Protein AF-A0A2N9NH87-F1 (afdb_monomer_lite)

Radius of gyration: 37.88 Å; chains: 1; bounding box: 85×88×89 Å

Structure (mmCIF, N/CA/C/O backbone):
data_AF-A0A2N9NH87-F1
#
_entry.id   AF-A0A2N9NH87-F1
#
loop_
_atom_site.group_PDB
_atom_site.id
_atom_site.type_symbol
_atom_site.label_atom_id
_atom_site.label_alt_id
_atom_site.label_comp_id
_atom_site.label_asym_id
_atom_site.label_entity_id
_atom_site.label_seq_id
_atom_site.pdbx_PDB_ins_code
_atom_site.Cartn_x
_atom_site.Cartn_y
_atom_site.Cartn_z
_atom_site.occupancy
_atom_site.B_iso_or_equiv
_atom_site.auth_seq_id
_atom_site.auth_comp_id
_atom_site.auth_asym_id
_atom_site.auth_atom_id
_atom_site.pdbx_PDB_model_num
ATOM 1 N N . MET A 1 1 ? 40.100 2.211 -35.364 1.00 85.62 1 MET A N 1
ATOM 2 C CA . MET A 1 1 ? 38.777 2.566 -34.800 1.00 85.62 1 MET A CA 1
ATOM 3 C C . MET A 1 1 ? 38.111 3.760 -35.464 1.00 85.62 1 MET A C 1
ATOM 5 O O . MET A 1 1 ? 36.896 3.743 -35.605 1.00 85.62 1 MET A O 1
ATOM 9 N N . LYS A 1 2 ? 38.875 4.754 -35.926 1.00 88.75 2 LYS A N 1
ATOM 10 C CA . LYS A 1 2 ? 38.368 5.978 -36.561 1.00 88.75 2 LYS A CA 1
ATOM 11 C C . LYS A 1 2 ? 37.251 5.767 -37.599 1.00 88.75 2 LYS A C 1
ATOM 13 O O . LYS A 1 2 ? 36.221 6.414 -37.498 1.00 88.75 2 LYS A O 1
ATOM 18 N N . ALA A 1 3 ? 37.402 4.814 -38.525 1.00 88.69 3 ALA A N 1
ATOM 19 C CA . ALA A 1 3 ? 36.388 4.525 -39.549 1.00 88.69 3 ALA A CA 1
ATOM 20 C C . ALA A 1 3 ? 35.060 3.985 -38.981 1.00 88.69 3 ALA A C 1
ATOM 22 O O . ALA A 1 3 ? 33.991 4.389 -39.426 1.00 88.69 3 ALA A O 1
ATOM 23 N N . VAL A 1 4 ? 35.115 3.106 -37.973 1.00 89.88 4 VAL A N 1
ATOM 24 C CA . VAL A 1 4 ? 33.912 2.581 -37.303 1.00 89.88 4 VAL A CA 1
ATOM 25 C C . VAL A 1 4 ? 33.190 3.706 -36.577 1.00 89.88 4 VAL A C 1
ATOM 27 O O . VAL A 1 4 ? 31.984 3.851 -36.719 1.00 89.88 4 VAL A O 1
ATOM 30 N N . MET A 1 5 ? 33.932 4.524 -35.828 1.00 93.06 5 MET A N 1
ATOM 31 C CA . MET A 1 5 ? 33.358 5.675 -35.140 1.00 93.06 5 MET A CA 1
ATOM 32 C C . MET A 1 5 ? 32.779 6.689 -36.121 1.00 93.06 5 MET A C 1
ATOM 34 O O . MET A 1 5 ? 31.717 7.222 -35.848 1.00 93.06 5 MET A O 1
ATOM 38 N N . ALA A 1 6 ? 33.434 6.943 -37.257 1.00 92.75 6 ALA A N 1
ATOM 39 C CA . ALA A 1 6 ? 32.929 7.861 -38.274 1.00 92.75 6 ALA A CA 1
ATOM 40 C C . ALA A 1 6 ? 31.585 7.394 -38.853 1.00 92.75 6 ALA A C 1
ATOM 42 O O . ALA A 1 6 ? 30.669 8.205 -38.967 1.00 92.75 6 ALA A O 1
ATOM 43 N N . ASP A 1 7 ? 31.443 6.099 -39.150 1.00 93.31 7 ASP A N 1
ATOM 44 C CA . ASP A 1 7 ? 30.171 5.511 -39.589 1.00 93.31 7 ASP A CA 1
ATOM 45 C C . ASP A 1 7 ? 29.098 5.596 -38.493 1.00 93.31 7 ASP A C 1
ATOM 47 O O . ASP A 1 7 ? 27.998 6.087 -38.732 1.00 93.31 7 ASP A O 1
ATOM 51 N N . LEU A 1 8 ? 29.429 5.201 -37.263 1.00 91.19 8 LEU A N 1
ATOM 52 C CA . LEU A 1 8 ? 28.483 5.195 -36.145 1.00 91.19 8 LEU A CA 1
ATOM 53 C C . LEU A 1 8 ? 28.032 6.612 -35.769 1.00 91.19 8 LEU A C 1
ATOM 55 O O . LEU A 1 8 ? 26.854 6.853 -35.525 1.00 91.19 8 LEU A O 1
ATOM 59 N N . PHE A 1 9 ? 28.959 7.567 -35.807 1.00 93.12 9 PHE A N 1
ATOM 60 C CA . PHE A 1 9 ? 28.698 8.984 -35.598 1.00 93.12 9 PHE A CA 1
ATOM 61 C C . PHE A 1 9 ? 27.864 9.584 -36.735 1.00 93.12 9 PHE A C 1
ATOM 63 O O . PHE A 1 9 ? 26.984 10.397 -36.475 1.00 93.12 9 PHE A O 1
ATOM 70 N N . ALA A 1 10 ? 28.085 9.173 -37.989 1.00 93.12 10 ALA A N 1
ATOM 71 C CA . ALA A 1 10 ? 27.254 9.595 -39.115 1.00 93.12 10 ALA A CA 1
ATOM 72 C C . ALA A 1 10 ? 25.814 9.078 -38.987 1.00 93.12 10 ALA A C 1
ATOM 74 O O . ALA A 1 10 ? 24.875 9.843 -39.195 1.00 93.12 10 ALA A O 1
ATOM 75 N N . ARG A 1 11 ? 25.640 7.816 -38.582 1.00 93.00 11 ARG A N 1
ATOM 76 C CA . ARG A 1 11 ? 24.321 7.212 -38.345 1.00 93.00 11 ARG A CA 1
ATOM 77 C C . ARG A 1 11 ? 23.611 7.829 -37.143 1.00 93.00 11 ARG A C 1
ATOM 79 O O . ARG A 1 11 ? 22.433 8.134 -37.238 1.00 93.00 11 ARG A O 1
ATOM 86 N N . PHE A 1 12 ? 24.334 8.097 -36.055 1.00 91.75 12 PHE A N 1
ATOM 87 C CA . PHE A 1 12 ? 23.808 8.842 -34.910 1.00 91.75 12 PHE A CA 1
ATOM 88 C C . PHE A 1 12 ? 23.323 10.238 -35.316 1.00 91.75 12 PHE A C 1
ATOM 90 O O . PHE A 1 12 ? 22.209 10.628 -34.991 1.00 91.75 12 PHE A O 1
ATOM 97 N N . VAL A 1 13 ? 24.134 10.967 -36.086 1.00 92.38 13 VAL A N 1
ATOM 98 C CA . VAL A 1 13 ? 23.776 12.284 -36.632 1.00 92.38 13 VAL A CA 1
ATOM 99 C C . VAL A 1 13 ? 22.533 12.210 -37.523 1.00 92.38 13 VAL A C 1
ATOM 101 O O . VAL A 1 13 ? 21.707 13.113 -37.459 1.00 92.38 13 VAL A O 1
ATOM 104 N N . ALA A 1 14 ? 22.369 11.147 -38.313 1.00 91.19 14 ALA A N 1
ATOM 105 C CA . ALA A 1 14 ? 21.205 10.970 -39.181 1.00 91.19 14 ALA A CA 1
ATOM 106 C C . ALA A 1 14 ? 19.882 10.763 -38.416 1.00 91.19 14 ALA A C 1
ATOM 108 O O . ALA A 1 14 ? 18.823 11.056 -38.963 1.00 91.19 14 ALA A O 1
ATOM 109 N N . GLU A 1 15 ? 19.930 10.290 -37.166 1.00 89.56 15 GLU A N 1
ATOM 110 C CA . GLU A 1 15 ? 18.746 10.150 -36.303 1.00 89.56 15 GLU A CA 1
ATOM 111 C C . GLU A 1 15 ? 18.299 11.500 -35.712 1.00 89.56 15 GLU A C 1
ATOM 113 O O . GLU A 1 15 ? 17.122 11.694 -35.407 1.00 89.56 15 GLU A O 1
ATOM 118 N N . VAL A 1 16 ? 19.219 12.462 -35.568 1.00 90.31 16 VAL A N 1
ATOM 119 C CA . VAL A 1 16 ? 18.917 13.776 -34.984 1.00 90.31 16 VAL A CA 1
ATOM 120 C C . VAL A 1 16 ? 18.015 14.574 -35.921 1.00 90.31 16 VAL A C 1
ATOM 122 O O . VAL A 1 16 ? 18.330 14.784 -37.091 1.00 90.31 16 VAL A O 1
ATOM 125 N N . GLY A 1 17 ? 16.896 15.067 -35.390 1.00 83.19 17 GLY A N 1
ATOM 126 C CA . GLY A 1 17 ? 15.926 15.847 -36.153 1.00 83.19 17 GLY A CA 1
ATOM 127 C C . GLY A 1 17 ? 14.980 15.014 -37.020 1.00 83.19 17 GLY A C 1
ATOM 128 O O . GLY A 1 17 ? 14.120 15.595 -37.678 1.00 83.19 17 GLY A O 1
ATOM 129 N N . GLN A 1 18 ? 15.082 13.680 -36.999 1.00 82.19 18 GLN A N 1
ATOM 130 C CA . GLN A 1 18 ? 14.124 12.785 -37.649 1.00 82.19 18 GLN A CA 1
ATOM 131 C C . GLN A 1 18 ? 13.121 12.196 -36.654 1.00 82.19 18 GLN A C 1
ATOM 133 O O . GLN A 1 18 ? 13.447 11.984 -35.487 1.00 82.19 18 GLN A O 1
ATOM 138 N N . ARG A 1 19 ? 11.916 11.875 -37.152 1.00 78.62 19 ARG A N 1
ATOM 139 C CA . ARG A 1 19 ? 10.868 11.113 -36.444 1.00 78.62 19 ARG A CA 1
ATOM 140 C C . ARG A 1 19 ? 10.696 11.570 -34.984 1.00 78.62 19 ARG A C 1
ATOM 142 O O . ARG A 1 19 ? 10.254 12.688 -34.738 1.00 78.62 19 ARG A O 1
ATOM 149 N N . ASP A 1 20 ? 11.090 10.720 -34.037 1.00 78.62 20 ASP A N 1
ATOM 150 C CA . ASP A 1 20 ? 10.890 10.881 -32.599 1.00 78.62 20 ASP A CA 1
ATOM 151 C C . ASP A 1 20 ? 11.784 11.961 -31.961 1.00 78.62 20 ASP A C 1
ATOM 153 O O . ASP A 1 20 ? 11.492 12.397 -30.843 1.00 78.62 20 ASP A O 1
ATOM 157 N N . PHE A 1 21 ? 12.819 12.440 -32.666 1.00 88.62 21 PHE A N 1
ATOM 158 C CA . PHE A 1 21 ? 13.799 13.437 -32.202 1.00 88.62 21 PHE A CA 1
ATOM 159 C C . PHE A 1 21 ? 13.704 14.776 -32.952 1.00 88.62 21 PHE A C 1
ATOM 161 O O . PHE A 1 21 ? 14.676 15.530 -33.025 1.00 88.62 21 PHE A O 1
ATOM 168 N N . ALA A 1 22 ? 12.530 15.099 -33.506 1.00 86.62 22 ALA A N 1
ATOM 169 C CA . ALA A 1 22 ? 12.290 16.326 -34.269 1.00 86.62 22 ALA A CA 1
ATOM 170 C C . ALA A 1 22 ? 12.530 17.633 -33.483 1.00 86.62 22 ALA A C 1
ATOM 172 O O . ALA A 1 22 ? 12.715 18.672 -34.111 1.00 86.62 22 ALA A O 1
ATOM 173 N N . CYS A 1 23 ? 12.580 17.596 -32.148 1.00 85.69 23 CYS A N 1
ATOM 174 C CA . CYS A 1 23 ? 12.912 18.746 -31.295 1.00 85.69 23 CYS A CA 1
ATOM 175 C C . CYS A 1 23 ? 14.421 18.929 -31.056 1.00 85.69 23 CYS A C 1
ATOM 177 O O . CYS A 1 23 ? 14.812 19.822 -30.317 1.00 85.69 23 CYS A O 1
ATOM 179 N N . LEU A 1 24 ? 15.278 18.087 -31.638 1.00 93.12 24 LEU A N 1
ATOM 180 C CA . LEU A 1 24 ? 16.732 18.208 -31.538 1.00 93.12 24 LEU A CA 1
ATOM 181 C C . LEU A 1 24 ? 17.313 18.641 -32.888 1.00 93.12 24 LEU A C 1
ATOM 183 O O . LEU A 1 24 ? 16.897 18.169 -33.951 1.00 93.12 24 LEU A O 1
ATOM 187 N N . ARG A 1 25 ? 18.287 19.550 -32.863 1.00 93.31 25 ARG A N 1
ATOM 188 C CA . ARG A 1 25 ? 18.992 20.057 -34.047 1.00 93.31 25 ARG A CA 1
ATOM 189 C C . ARG A 1 25 ? 20.490 20.010 -33.830 1.00 93.31 25 ARG A C 1
ATOM 191 O O . ARG A 1 25 ? 20.989 20.228 -32.732 1.00 93.31 25 ARG A O 1
ATOM 198 N N . ILE A 1 26 ? 21.219 19.752 -34.905 1.00 94.25 26 ILE A N 1
ATOM 199 C CA . ILE A 1 26 ? 22.675 19.834 -34.892 1.00 94.25 26 ILE A CA 1
ATOM 200 C C . ILE A 1 26 ? 23.055 21.287 -35.130 1.00 94.25 26 ILE A C 1
ATOM 202 O O . ILE A 1 26 ? 22.831 21.805 -36.220 1.00 94.25 26 ILE A O 1
ATOM 206 N N . ALA A 1 27 ? 23.643 21.926 -34.124 1.00 92.56 27 ALA A N 1
ATOM 207 C CA . ALA A 1 27 ? 24.142 23.289 -34.257 1.00 92.56 27 ALA A CA 1
ATOM 208 C C . ALA A 1 27 ? 25.580 23.318 -34.768 1.00 92.56 27 ALA A C 1
ATOM 210 O O . ALA A 1 27 ? 25.938 24.140 -35.606 1.00 92.56 27 ALA A O 1
ATOM 211 N N . GLN A 1 28 ? 26.407 22.387 -34.291 1.00 93.50 28 GLN A N 1
ATOM 212 C CA . GLN A 1 28 ? 27.780 22.259 -34.752 1.00 93.50 28 GLN A CA 1
ATOM 213 C C . GLN A 1 28 ? 28.226 20.802 -34.701 1.00 93.50 28 GLN A C 1
ATOM 215 O O . GLN A 1 28 ? 27.977 20.089 -33.730 1.00 93.50 28 GLN A O 1
ATOM 220 N N . LYS A 1 29 ? 28.901 20.353 -35.757 1.00 93.19 29 LYS A N 1
ATOM 221 C CA . LYS A 1 29 ? 29.447 19.001 -35.873 1.00 93.19 29 LYS A CA 1
ATOM 222 C C . LYS A 1 29 ? 30.937 19.097 -36.141 1.00 93.19 29 LYS A C 1
ATOM 224 O O . LYS A 1 29 ? 31.346 19.734 -37.106 1.00 93.19 29 LYS A O 1
ATOM 229 N N . TRP A 1 30 ? 31.723 18.398 -35.334 1.00 93.00 30 TRP A N 1
ATOM 230 C CA . TRP A 1 30 ? 33.126 18.144 -35.629 1.00 93.00 30 TRP A CA 1
ATOM 231 C C . TRP A 1 30 ? 33.273 16.681 -36.043 1.00 93.00 30 TRP A C 1
ATOM 233 O O . TRP A 1 30 ? 32.726 15.804 -35.364 1.00 93.00 30 TRP A O 1
ATOM 243 N N . PRO A 1 31 ? 33.939 16.399 -37.173 1.00 88.69 31 PRO A N 1
ATOM 244 C CA . PRO A 1 31 ? 34.121 15.033 -37.637 1.00 88.69 31 PRO A CA 1
ATOM 245 C C . PRO A 1 31 ? 34.987 14.233 -36.656 1.00 88.69 31 PRO A C 1
ATOM 247 O O . PRO A 1 31 ? 35.600 14.778 -35.741 1.00 88.69 31 PRO A O 1
ATOM 250 N N . VAL A 1 32 ? 35.014 12.913 -36.838 1.00 92.50 32 VAL A N 1
ATOM 251 C CA . VAL A 1 32 ? 35.841 12.036 -36.007 1.00 92.50 32 VAL A CA 1
ATOM 252 C C . VAL A 1 32 ? 37.316 12.239 -36.367 1.00 92.50 32 VAL A C 1
ATOM 254 O O . VAL A 1 32 ? 37.775 11.793 -37.422 1.00 92.50 32 VAL A O 1
ATOM 257 N N . GLU A 1 33 ? 38.060 12.887 -35.476 1.00 92.19 33 GLU A N 1
ATOM 258 C CA . GLU A 1 33 ? 39.457 13.296 -35.666 1.00 92.19 33 GLU A CA 1
ATOM 259 C C . GLU A 1 33 ? 40.349 12.770 -34.542 1.00 92.19 33 GLU A C 1
ATOM 261 O O . GLU A 1 33 ? 39.871 12.488 -33.445 1.00 92.19 33 GLU A O 1
ATOM 266 N N . ASP A 1 34 ? 41.648 12.614 -34.808 1.00 91.19 34 ASP A N 1
ATOM 267 C CA . ASP A 1 34 ? 42.593 12.113 -33.807 1.00 91.19 34 ASP A CA 1
ATOM 268 C C . ASP A 1 34 ? 42.949 13.218 -32.808 1.00 91.19 34 ASP A C 1
ATOM 270 O O . ASP A 1 34 ? 43.414 14.292 -33.187 1.00 91.19 34 ASP A O 1
ATOM 274 N N . SER A 1 35 ? 42.741 12.948 -31.519 1.00 89.75 35 SER A N 1
ATOM 275 C CA . SER A 1 35 ? 43.095 13.856 -30.431 1.00 89.75 35 SER A CA 1
ATOM 276 C C . SER A 1 35 ? 44.400 13.413 -29.784 1.00 89.75 35 SER A C 1
ATOM 278 O O . SER A 1 35 ? 44.492 12.327 -29.208 1.00 89.75 35 SER A O 1
ATOM 280 N N . THR A 1 36 ? 45.408 14.284 -29.827 1.00 85.19 36 THR A N 1
ATOM 281 C CA . THR A 1 36 ? 46.692 14.067 -29.144 1.00 85.19 36 THR A CA 1
ATOM 282 C C . THR A 1 36 ? 46.525 14.008 -27.625 1.00 85.19 36 THR A C 1
ATOM 284 O O . THR A 1 36 ? 47.197 13.215 -26.970 1.00 85.19 36 THR A O 1
ATOM 287 N N . ALA A 1 37 ? 45.588 14.783 -27.068 1.00 83.06 37 ALA A N 1
ATOM 288 C CA . ALA A 1 37 ? 45.296 14.815 -25.635 1.00 83.06 37 ALA A CA 1
ATOM 289 C C . ALA A 1 37 ? 44.645 13.518 -25.127 1.00 83.06 37 ALA A C 1
ATOM 291 O O . ALA A 1 37 ? 44.932 13.088 -24.015 1.00 83.06 37 ALA A O 1
ATOM 292 N N . LEU A 1 38 ? 43.798 12.884 -25.946 1.00 86.81 38 LEU A N 1
ATOM 293 C CA . LEU A 1 38 ? 43.069 11.660 -25.584 1.00 86.81 38 LEU A CA 1
ATOM 294 C C . LEU A 1 38 ? 43.731 10.381 -26.111 1.00 86.81 38 LEU A C 1
ATOM 296 O O . LEU A 1 38 ? 43.242 9.291 -25.844 1.00 86.81 38 LEU A O 1
ATOM 300 N N . ARG A 1 39 ? 44.825 10.510 -26.877 1.00 86.06 39 ARG A N 1
ATOM 301 C CA . ARG A 1 39 ? 45.542 9.402 -27.534 1.00 86.06 39 ARG A CA 1
ATOM 302 C C . ARG A 1 39 ? 44.620 8.498 -28.369 1.00 86.06 39 ARG A C 1
ATOM 304 O O . ARG A 1 39 ? 44.808 7.286 -28.425 1.00 86.06 39 ARG A O 1
ATOM 311 N N . GLY A 1 40 ? 43.648 9.095 -29.058 1.00 87.00 40 GLY A N 1
ATOM 312 C CA . GLY A 1 40 ? 42.695 8.367 -29.892 1.00 87.00 40 GLY A CA 1
ATOM 313 C C . GLY A 1 40 ? 41.709 9.278 -30.630 1.00 87.00 40 GLY A C 1
ATOM 314 O O . GLY A 1 40 ? 41.681 10.488 -30.383 1.00 87.00 40 GLY A O 1
ATOM 315 N N . PRO A 1 41 ? 40.905 8.719 -31.552 1.00 92.00 41 PRO A N 1
ATOM 316 C CA . PRO A 1 41 ? 39.915 9.489 -32.292 1.00 92.00 41 PRO A CA 1
ATOM 317 C C . PRO A 1 41 ? 38.744 9.918 -31.403 1.00 92.00 41 PRO A C 1
ATOM 319 O O . PRO A 1 41 ? 38.329 9.167 -30.528 1.00 92.00 41 PRO A O 1
ATOM 322 N N . ILE A 1 42 ? 38.175 11.095 -31.653 1.00 94.56 42 ILE A N 1
ATOM 323 C CA . ILE A 1 42 ? 36.981 11.609 -30.972 1.00 94.56 42 ILE A CA 1
ATOM 324 C C . ILE A 1 42 ? 36.058 12.290 -31.982 1.00 94.56 42 ILE A C 1
ATOM 326 O O . ILE A 1 42 ? 36.512 13.047 -32.836 1.00 94.56 42 ILE A O 1
ATOM 330 N N . GLY A 1 43 ? 34.757 12.015 -31.892 1.00 94.38 43 GLY A N 1
ATOM 331 C CA . GLY A 1 43 ? 33.720 12.784 -32.583 1.00 94.38 43 GLY A CA 1
ATOM 332 C C . GLY A 1 43 ? 32.969 13.652 -31.585 1.00 94.38 43 GLY A C 1
ATOM 333 O O . GLY A 1 43 ? 32.596 13.153 -30.524 1.00 94.38 43 GLY A O 1
ATOM 334 N N . THR A 1 44 ? 32.730 14.926 -31.906 1.00 95.31 44 THR A N 1
ATOM 335 C CA . THR A 1 44 ? 31.912 15.799 -31.048 1.00 95.31 44 THR A CA 1
ATOM 336 C C . THR A 1 44 ? 30.764 16.448 -31.796 1.00 95.31 44 THR A C 1
ATOM 338 O O . THR A 1 44 ? 30.934 16.917 -32.923 1.00 95.31 44 THR A O 1
ATOM 341 N N . LEU A 1 45 ? 29.606 16.509 -31.148 1.00 95.12 45 LEU A N 1
ATOM 342 C CA . LEU A 1 45 ? 28.379 17.082 -31.687 1.00 95.12 45 LEU A CA 1
ATOM 343 C C . LEU A 1 45 ? 27.781 18.049 -30.670 1.00 95.12 45 LEU A C 1
ATOM 345 O O . LEU A 1 45 ? 27.543 17.657 -29.532 1.00 95.12 45 LEU A O 1
ATOM 349 N N . LEU A 1 46 ? 27.515 19.286 -31.077 1.00 96.81 46 LEU A N 1
ATOM 350 C CA . LEU A 1 46 ? 26.685 20.205 -30.310 1.00 96.81 46 LEU A CA 1
ATOM 351 C C . LEU A 1 46 ? 25.237 20.058 -30.771 1.00 96.81 46 LEU A C 1
ATOM 353 O O . LEU A 1 46 ? 24.908 20.330 -31.931 1.00 96.81 46 LEU A O 1
ATOM 357 N N . LEU A 1 47 ? 24.391 19.638 -29.839 1.00 96.19 47 LEU A N 1
ATOM 358 C CA . LEU A 1 47 ? 22.956 19.546 -30.026 1.00 96.19 47 LEU A CA 1
ATOM 359 C C . LEU A 1 47 ? 22.282 20.769 -29.422 1.00 96.19 47 LEU A C 1
ATOM 361 O O . LEU A 1 47 ? 22.535 21.129 -28.269 1.00 96.19 47 LEU A O 1
ATOM 365 N N . HIS A 1 48 ? 21.418 21.384 -30.218 1.00 95.44 48 HIS A N 1
ATOM 366 C CA . HIS A 1 48 ? 20.457 22.363 -29.758 1.00 95.44 48 HIS A CA 1
ATOM 367 C C . HIS A 1 48 ? 19.090 21.716 -29.601 1.00 95.44 48 HIS A C 1
ATOM 369 O O . HIS A 1 48 ? 18.693 20.857 -30.395 1.00 95.44 48 HIS A O 1
ATOM 375 N N . GLY A 1 49 ? 18.369 22.170 -28.593 1.00 90.69 49 GLY A N 1
ATOM 376 C CA . GLY A 1 49 ? 16.937 22.004 -28.531 1.00 90.69 49 GLY A CA 1
ATOM 377 C C . GLY A 1 49 ? 16.259 23.011 -29.449 1.00 90.69 49 GLY A C 1
ATOM 378 O O . GLY A 1 49 ? 16.702 24.153 -29.554 1.00 90.69 49 GLY A O 1
ATOM 379 N N . HIS A 1 50 ? 15.232 22.573 -30.162 1.00 86.44 50 HIS A N 1
ATOM 380 C CA . HIS A 1 50 ? 14.370 23.430 -30.960 1.00 86.44 50 HIS A CA 1
ATOM 381 C C . HIS A 1 50 ? 13.056 23.609 -30.215 1.00 86.44 50 HIS A C 1
ATOM 383 O O . HIS A 1 50 ? 12.391 22.619 -29.895 1.00 86.44 50 HIS A O 1
ATOM 389 N N . ASN A 1 51 ? 12.735 24.860 -29.919 1.00 77.88 51 ASN A N 1
ATOM 390 C CA . ASN A 1 51 ? 11.538 25.251 -29.196 1.00 77.88 51 ASN A CA 1
ATOM 391 C C . ASN A 1 51 ? 10.385 25.473 -30.174 1.00 77.88 51 ASN A C 1
ATOM 393 O O . ASN A 1 51 ? 10.599 25.763 -31.353 1.00 77.88 51 ASN A O 1
ATOM 397 N N . ASP A 1 52 ? 9.157 25.335 -29.680 1.00 74.00 52 ASP A N 1
ATOM 398 C CA . ASP A 1 52 ? 7.950 25.456 -30.505 1.00 74.00 52 ASP A CA 1
ATOM 399 C C . ASP A 1 52 ? 7.751 26.888 -31.047 1.00 74.00 52 ASP A C 1
ATOM 401 O O . ASP A 1 52 ? 7.065 27.088 -32.046 1.00 74.00 52 ASP A O 1
ATOM 405 N N . ASP A 1 53 ? 8.420 27.880 -30.446 1.00 72.69 53 ASP A N 1
ATOM 406 C CA . ASP A 1 53 ? 8.491 29.274 -30.906 1.00 72.69 53 ASP A CA 1
ATOM 407 C C . ASP A 1 53 ? 9.496 29.504 -32.058 1.00 72.69 53 ASP A C 1
ATOM 409 O O . ASP A 1 53 ? 9.701 30.633 -32.508 1.00 72.69 53 ASP A O 1
ATOM 413 N N . GLY A 1 54 ? 10.137 28.437 -32.544 1.00 72.44 54 GLY A N 1
ATOM 414 C CA . GLY A 1 54 ? 11.119 28.471 -33.624 1.00 72.44 54 GLY A CA 1
ATOM 415 C C . GLY A 1 54 ? 12.538 28.828 -33.176 1.00 72.44 54 GLY A C 1
ATOM 416 O O . GLY A 1 54 ? 13.461 28.780 -33.996 1.00 72.44 54 GLY A O 1
ATOM 417 N N . THR A 1 55 ? 12.755 29.145 -31.896 1.00 80.81 55 THR A N 1
ATOM 418 C CA . THR A 1 55 ? 14.093 29.410 -31.362 1.00 80.81 55 THR A CA 1
ATOM 419 C C . THR A 1 55 ? 14.883 28.113 -31.168 1.00 80.81 55 THR A C 1
ATOM 421 O O . THR A 1 55 ? 14.345 27.000 -31.154 1.00 80.81 55 THR A O 1
ATOM 424 N N . THR A 1 56 ? 16.209 28.233 -31.081 1.00 86.88 56 THR A N 1
ATOM 425 C CA . THR A 1 56 ? 17.079 27.100 -30.747 1.00 86.88 56 THR A CA 1
ATOM 426 C C . THR A 1 56 ? 18.053 27.484 -29.656 1.00 86.88 56 THR A C 1
ATOM 428 O O . THR A 1 56 ? 18.687 28.536 -29.755 1.00 86.88 56 THR A O 1
ATOM 431 N N . GLU A 1 57 ? 18.245 26.602 -28.687 1.00 89.25 57 GLU A N 1
ATOM 432 C CA . GLU A 1 57 ? 19.166 26.813 -27.574 1.00 89.25 57 GLU A CA 1
ATOM 433 C C . GLU A 1 57 ? 20.127 25.642 -27.400 1.00 89.25 57 GLU A C 1
ATOM 435 O O . GLU A 1 57 ? 19.811 24.502 -27.740 1.00 89.25 57 GLU A O 1
ATOM 440 N N . ALA A 1 58 ? 21.321 25.917 -26.875 1.00 92.62 58 ALA A N 1
ATOM 441 C CA . ALA A 1 58 ? 22.312 24.883 -26.617 1.00 92.62 58 ALA A CA 1
ATOM 442 C C . ALA A 1 58 ? 21.810 23.918 -25.538 1.00 92.62 58 ALA A C 1
ATOM 444 O O . ALA A 1 58 ? 21.487 24.342 -24.434 1.00 92.62 58 ALA A O 1
ATOM 445 N N . LEU A 1 59 ? 21.797 22.619 -25.845 1.00 92.94 59 LEU A N 1
ATOM 446 C CA . LEU A 1 59 ? 21.271 21.587 -24.952 1.00 92.94 59 LEU A CA 1
ATOM 447 C C . LEU A 1 59 ? 22.385 20.684 -24.429 1.00 92.94 59 LEU A C 1
ATOM 449 O O . LEU A 1 59 ? 22.596 20.575 -23.222 1.00 92.94 59 LEU A O 1
ATOM 453 N N . ALA A 1 60 ? 23.117 20.035 -25.333 1.00 96.56 60 ALA A N 1
ATOM 454 C CA . ALA A 1 60 ? 24.140 19.084 -24.930 1.00 96.56 60 ALA A CA 1
ATOM 455 C C . ALA A 1 60 ? 25.309 19.016 -25.904 1.00 96.56 60 ALA A C 1
ATOM 457 O O . ALA A 1 60 ? 25.130 19.022 -27.124 1.00 96.56 60 ALA A O 1
ATOM 458 N N . LEU A 1 61 ? 26.513 18.877 -25.351 1.00 97.06 61 LEU A N 1
ATOM 459 C CA . LEU A 1 61 ? 27.690 18.484 -26.117 1.00 97.06 61 LEU A CA 1
ATOM 460 C C . LEU A 1 61 ? 27.900 16.969 -26.006 1.00 97.06 61 LEU A C 1
ATOM 462 O O . LEU A 1 61 ? 28.135 16.451 -24.919 1.00 97.06 61 LEU A O 1
ATOM 466 N N . VAL A 1 62 ? 27.848 16.256 -27.126 1.00 96.00 62 VAL A N 1
ATOM 467 C CA . VAL A 1 62 ? 28.082 14.807 -27.195 1.00 96.00 62 VAL A CA 1
ATOM 468 C C . VAL A 1 62 ? 29.515 14.536 -27.616 1.00 96.00 62 VAL A C 1
ATOM 470 O O . VAL A 1 62 ? 29.974 15.103 -28.606 1.00 96.00 62 VAL A O 1
ATOM 473 N N . ALA A 1 63 ? 30.202 13.645 -26.907 1.00 96.06 63 ALA A N 1
ATOM 474 C CA . ALA A 1 63 ? 31.538 13.174 -27.239 1.00 96.06 63 ALA A CA 1
ATOM 475 C C . ALA A 1 63 ? 31.561 11.650 -27.389 1.00 96.06 63 ALA A C 1
ATOM 477 O O . ALA A 1 63 ? 31.313 10.922 -26.429 1.00 96.06 63 ALA A O 1
ATOM 478 N N . LEU A 1 64 ? 31.885 11.186 -28.596 1.00 94.62 64 LEU A N 1
ATOM 479 C CA . LEU A 1 64 ? 32.047 9.775 -28.934 1.00 94.62 64 LEU A CA 1
ATOM 480 C C . LEU A 1 64 ? 33.535 9.417 -28.979 1.00 94.62 64 LEU A C 1
ATOM 482 O O . LEU A 1 64 ? 34.276 9.999 -29.774 1.00 94.62 64 LEU A O 1
ATOM 486 N N . THR A 1 65 ? 33.960 8.435 -28.188 1.00 93.75 65 THR A N 1
ATOM 487 C CA . THR A 1 65 ? 35.343 7.936 -28.111 1.00 93.75 65 THR A CA 1
ATOM 488 C C . THR A 1 65 ? 35.405 6.407 -28.259 1.00 93.75 65 THR A C 1
ATOM 490 O O . THR A 1 65 ? 34.372 5.744 -28.216 1.00 93.75 65 THR A O 1
ATOM 493 N N . PRO A 1 66 ? 36.588 5.805 -28.490 1.00 90.31 66 PRO A N 1
ATOM 494 C CA . PRO A 1 66 ? 36.754 4.356 -28.526 1.00 90.31 66 PRO A CA 1
ATOM 495 C C . PRO A 1 66 ? 36.744 3.747 -27.111 1.00 90.31 66 PRO A C 1
ATOM 497 O O . PRO A 1 66 ? 37.075 4.444 -26.151 1.00 90.31 66 PRO A O 1
ATOM 500 N N . PRO A 1 67 ? 36.548 2.422 -26.984 1.00 88.31 67 PRO A N 1
ATOM 501 C CA . PRO A 1 67 ? 36.303 1.738 -25.704 1.00 88.31 67 PRO A CA 1
ATOM 502 C C . PRO A 1 67 ? 37.505 1.660 -24.754 1.00 88.31 67 PRO A C 1
ATOM 504 O O . PRO A 1 67 ? 37.390 1.128 -23.650 1.00 88.31 67 PRO A O 1
ATOM 507 N N . HIS A 1 68 ? 38.675 2.148 -25.166 1.00 86.62 68 HIS A N 1
ATOM 508 C CA . HIS A 1 68 ? 39.854 2.244 -24.305 1.00 86.62 68 HIS A CA 1
ATOM 509 C C . HIS A 1 68 ? 39.747 3.336 -23.229 1.00 86.62 68 HIS A C 1
ATOM 511 O O . HIS A 1 68 ? 40.455 3.256 -22.229 1.00 86.62 68 HIS A O 1
ATOM 517 N N . LEU A 1 69 ? 38.872 4.329 -23.423 1.00 86.50 69 LEU A N 1
ATOM 518 C CA . LEU A 1 69 ? 38.582 5.367 -22.433 1.00 86.50 69 LEU A CA 1
ATOM 519 C C . LEU A 1 69 ? 37.326 4.995 -21.648 1.00 86.50 69 LEU A C 1
ATOM 521 O O . LEU A 1 69 ? 36.419 4.373 -22.195 1.00 86.50 69 LEU A O 1
ATOM 525 N N . ALA A 1 70 ? 37.271 5.404 -20.382 1.00 87.81 70 ALA A N 1
ATOM 526 C CA . ALA A 1 70 ? 36.060 5.343 -19.570 1.00 87.81 70 ALA A CA 1
ATOM 527 C C . ALA A 1 70 ? 35.285 6.662 -19.674 1.00 87.81 70 ALA A C 1
ATOM 529 O O . ALA A 1 70 ? 35.870 7.725 -19.901 1.00 87.81 70 ALA A O 1
ATOM 530 N N . THR A 1 71 ? 33.973 6.620 -19.446 1.00 89.00 71 THR A N 1
ATOM 531 C CA . THR A 1 71 ? 33.112 7.817 -19.458 1.00 89.00 71 THR A CA 1
ATOM 532 C C . THR A 1 71 ? 33.547 8.906 -18.475 1.00 89.00 71 THR A C 1
ATOM 534 O O . THR A 1 71 ? 33.302 10.086 -18.732 1.00 89.00 71 THR A O 1
ATOM 537 N N . GLY A 1 72 ? 34.195 8.516 -17.375 1.00 86.81 72 GLY A N 1
ATOM 538 C CA . GLY A 1 72 ? 34.748 9.403 -16.351 1.00 86.81 72 GLY A CA 1
ATOM 539 C C . GLY A 1 72 ? 36.255 9.662 -16.459 1.00 86.81 72 GLY A C 1
ATOM 540 O O . GLY A 1 72 ? 36.840 10.106 -15.472 1.00 86.81 72 GLY A O 1
ATOM 541 N N . ASP A 1 73 ? 36.897 9.350 -17.594 1.00 89.06 73 ASP A N 1
ATOM 542 C CA . ASP A 1 73 ? 38.326 9.622 -17.797 1.00 89.06 73 ASP A CA 1
ATOM 543 C C . ASP A 1 73 ? 38.629 11.131 -17.634 1.00 89.06 73 ASP A C 1
ATOM 545 O O . ASP A 1 73 ? 37.971 11.954 -18.280 1.00 89.06 73 ASP A O 1
ATOM 549 N N . PRO A 1 74 ? 39.610 11.532 -16.799 1.00 88.62 74 PRO A N 1
ATOM 550 C CA . PRO A 1 74 ? 39.867 12.945 -16.517 1.00 88.62 74 PRO A CA 1
ATOM 551 C C . PRO A 1 74 ? 40.214 13.786 -17.751 1.00 88.62 74 PRO A C 1
ATOM 553 O O . PRO A 1 74 ? 39.786 14.939 -17.840 1.00 88.62 74 PRO A O 1
ATOM 556 N N . ALA A 1 75 ? 40.960 13.234 -18.714 1.00 88.94 75 ALA A N 1
ATOM 557 C CA . ALA A 1 75 ? 41.331 13.961 -19.925 1.00 88.94 75 ALA A CA 1
ATOM 558 C C . ALA A 1 75 ? 40.115 14.141 -20.845 1.00 88.94 75 ALA A C 1
ATOM 560 O O . ALA A 1 75 ? 39.925 15.218 -21.420 1.00 88.94 75 ALA A O 1
ATOM 561 N N . LEU A 1 76 ? 39.255 13.119 -20.933 1.00 91.62 76 LEU A N 1
ATOM 562 C CA . LEU A 1 76 ? 37.986 13.195 -21.656 1.00 91.62 76 LEU A CA 1
ATOM 563 C C . LEU A 1 76 ? 37.038 14.221 -21.026 1.00 91.62 76 LEU A C 1
ATOM 565 O O . LEU A 1 76 ? 36.549 15.107 -21.726 1.00 91.62 76 LEU A O 1
ATOM 569 N N . LEU A 1 77 ? 36.819 14.155 -19.712 1.00 92.12 77 LEU A N 1
ATOM 570 C CA . LEU A 1 77 ? 35.959 15.099 -18.995 1.00 92.12 77 LEU A CA 1
ATOM 571 C C . LEU A 1 77 ? 36.458 16.536 -19.161 1.00 92.12 77 LEU A C 1
ATOM 573 O O . LEU A 1 77 ? 35.679 17.415 -19.529 1.00 92.12 77 LEU A O 1
ATOM 577 N N . GLN A 1 78 ? 37.759 16.782 -18.984 1.00 89.94 78 GLN A N 1
ATOM 578 C CA . GLN A 1 78 ? 38.338 18.114 -19.165 1.00 89.94 78 GLN A CA 1
ATOM 579 C C . GLN A 1 78 ? 38.144 18.641 -20.596 1.00 89.94 78 GLN A C 1
ATOM 581 O O . GLN A 1 78 ? 37.810 19.815 -20.784 1.00 89.94 78 GLN A O 1
ATOM 586 N N . PHE A 1 79 ? 38.322 17.785 -21.608 1.00 90.44 79 PHE A N 1
ATOM 587 C CA . PHE A 1 79 ? 38.122 18.148 -23.010 1.00 90.44 79 PHE A CA 1
ATOM 588 C C . PHE A 1 79 ? 36.667 18.544 -23.300 1.00 90.44 79 PHE A C 1
ATOM 590 O O . PHE A 1 79 ? 36.414 19.588 -23.911 1.00 90.44 79 PHE A O 1
ATOM 597 N N . VAL A 1 80 ? 35.710 17.729 -22.849 1.00 92.75 80 VAL A N 1
ATOM 598 C CA . VAL A 1 80 ? 34.283 17.908 -23.145 1.00 92.75 80 VAL A CA 1
ATOM 599 C C . VAL A 1 80 ? 33.688 19.064 -22.339 1.00 92.75 80 VAL A C 1
ATOM 601 O O . VAL A 1 80 ? 33.001 19.901 -22.919 1.00 92.75 80 VAL A O 1
ATOM 604 N N . ILE A 1 81 ? 34.024 19.198 -21.050 1.00 93.19 81 ILE A N 1
ATOM 605 C CA . ILE A 1 81 ? 33.554 20.297 -20.187 1.00 93.19 81 ILE A CA 1
ATOM 606 C C . ILE A 1 81 ? 33.972 21.654 -20.751 1.00 93.19 81 ILE A C 1
ATOM 608 O O . ILE A 1 81 ? 33.144 22.560 -20.846 1.00 93.19 81 ILE A O 1
ATOM 612 N N . ARG A 1 82 ? 35.235 21.802 -21.176 1.00 90.56 82 ARG A N 1
ATOM 613 C CA . ARG A 1 82 ? 35.736 23.068 -21.732 1.00 90.56 82 ARG A CA 1
ATOM 614 C C . ARG A 1 82 ? 34.933 23.502 -22.955 1.00 90.56 82 ARG A C 1
ATOM 616 O O . ARG A 1 82 ? 34.608 24.680 -23.097 1.00 90.56 82 ARG A O 1
ATOM 623 N N . ARG A 1 83 ? 34.611 22.553 -23.837 1.00 91.56 83 ARG A N 1
ATOM 624 C CA . ARG A 1 83 ? 33.805 22.818 -25.032 1.00 91.56 83 ARG A CA 1
ATOM 625 C C . ARG A 1 83 ? 32.344 23.084 -24.676 1.00 91.56 83 ARG A C 1
ATOM 627 O O . ARG A 1 83 ? 31.797 24.047 -25.194 1.00 91.56 83 ARG A O 1
ATOM 634 N N . ALA A 1 84 ? 31.755 22.314 -23.760 1.00 92.88 84 ALA A N 1
ATOM 635 C CA . ALA A 1 84 ? 30.375 22.506 -23.320 1.00 92.88 84 ALA A CA 1
ATOM 636 C C . ALA A 1 84 ? 30.177 23.889 -22.677 1.00 92.88 84 ALA A C 1
ATOM 638 O O . ALA A 1 84 ? 29.203 24.574 -22.974 1.00 92.88 84 ALA A O 1
ATOM 639 N N . GLN A 1 85 ? 31.141 24.355 -21.877 1.00 91.94 85 GLN A N 1
ATOM 640 C CA . GLN A 1 85 ? 31.146 25.710 -21.315 1.00 91.94 85 GLN A CA 1
ATOM 641 C C . GLN A 1 85 ? 31.288 26.788 -22.399 1.00 91.94 85 GLN A C 1
ATOM 643 O O . GLN A 1 85 ? 30.551 27.773 -22.377 1.00 91.94 85 GLN A O 1
ATOM 648 N N . ALA A 1 86 ? 32.197 26.601 -23.363 1.00 90.44 86 ALA A N 1
ATOM 649 C CA . ALA A 1 86 ? 32.395 27.549 -24.462 1.00 90.44 86 ALA A CA 1
ATOM 650 C C . ALA A 1 86 ? 31.148 27.685 -25.354 1.00 90.44 86 ALA A C 1
ATOM 652 O O . ALA A 1 86 ? 30.841 28.781 -25.816 1.00 90.44 86 ALA A O 1
ATOM 653 N N . THR A 1 87 ? 30.406 26.593 -25.552 1.00 91.31 87 THR A N 1
ATOM 654 C CA . THR A 1 87 ? 29.152 26.572 -26.319 1.00 91.31 87 THR A CA 1
ATOM 655 C C . THR A 1 87 ? 27.913 26.827 -25.460 1.00 91.31 87 THR A C 1
ATOM 657 O O . THR A 1 87 ? 26.803 26.761 -25.977 1.00 91.31 87 THR A O 1
ATOM 660 N N . ARG A 1 88 ? 28.080 27.098 -24.156 1.00 90.81 88 ARG A N 1
ATOM 661 C CA . ARG A 1 88 ? 26.998 27.291 -23.172 1.00 90.81 88 ARG A CA 1
ATOM 662 C C . ARG A 1 88 ? 25.985 26.135 -23.115 1.00 90.81 88 ARG A C 1
ATOM 664 O O . ARG A 1 88 ? 24.820 26.358 -22.810 1.00 90.81 88 ARG A O 1
ATOM 671 N N . ALA A 1 89 ? 26.423 24.907 -23.383 1.00 93.38 89 ALA A N 1
ATOM 672 C CA . ALA A 1 89 ? 25.577 23.725 -23.269 1.00 93.38 89 ALA A CA 1
ATOM 673 C C . ALA A 1 89 ? 25.417 23.329 -21.784 1.00 93.38 89 ALA A C 1
ATOM 675 O O . ALA A 1 89 ? 26.431 23.085 -21.119 1.00 93.38 89 ALA A O 1
ATOM 676 N N . PRO A 1 90 ? 24.187 23.237 -21.245 1.00 89.00 90 PRO A N 1
ATOM 677 C CA . PRO A 1 90 ? 23.936 22.893 -19.843 1.00 89.00 90 PRO A CA 1
ATOM 678 C C . PRO A 1 90 ? 24.280 21.438 -19.503 1.00 89.00 90 PRO A C 1
ATOM 680 O O . PRO A 1 90 ? 24.537 21.133 -18.336 1.00 89.00 90 PRO A O 1
ATOM 683 N N . TYR A 1 91 ? 24.336 20.559 -20.507 1.00 95.31 91 TYR A N 1
ATOM 684 C CA . TYR A 1 91 ? 24.668 19.148 -20.344 1.00 95.31 91 TYR A CA 1
ATOM 685 C C . TYR A 1 91 ? 25.805 18.714 -21.271 1.00 95.31 91 TYR A C 1
ATOM 687 O O . TYR A 1 91 ? 26.080 19.329 -22.306 1.00 95.31 91 TYR A O 1
ATOM 695 N N . PHE A 1 92 ? 26.447 17.601 -20.929 1.00 95.88 92 PHE A N 1
ATOM 696 C CA . PHE A 1 92 ? 27.338 16.908 -21.850 1.00 95.88 92 PHE A CA 1
ATOM 697 C C . PHE A 1 92 ? 27.248 15.389 -21.696 1.00 95.88 92 PHE A C 1
ATOM 699 O O . PHE A 1 92 ? 26.927 14.866 -20.629 1.00 95.88 92 PHE A O 1
ATOM 706 N N . LEU A 1 93 ? 27.529 14.686 -22.790 1.00 95.12 93 LEU A N 1
ATOM 707 C CA . LEU A 1 93 ? 27.518 13.232 -22.889 1.00 95.12 93 LEU A CA 1
ATOM 708 C C . LEU A 1 93 ? 28.921 12.728 -23.201 1.00 95.12 93 LEU A C 1
ATOM 710 O O . LEU A 1 93 ? 29.538 13.171 -24.172 1.00 95.12 93 LEU A O 1
ATOM 714 N N . THR A 1 94 ? 29.388 11.756 -22.427 1.00 94.69 94 THR A N 1
ATOM 715 C CA . THR A 1 94 ? 30.552 10.941 -22.781 1.00 94.69 94 THR A CA 1
ATOM 716 C C . THR A 1 94 ? 30.057 9.568 -23.208 1.00 94.69 94 THR A C 1
ATOM 718 O O . THR A 1 94 ? 29.289 8.939 -22.491 1.00 94.69 94 THR A O 1
ATOM 721 N N . TRP A 1 95 ? 30.447 9.113 -24.398 1.00 94.12 95 TRP A N 1
ATOM 722 C CA . TRP A 1 95 ? 30.055 7.814 -24.943 1.00 94.12 95 TRP A CA 1
ATOM 723 C C . TRP A 1 95 ? 31.283 7.116 -25.527 1.00 94.12 95 TRP A C 1
ATOM 725 O O . TRP A 1 95 ? 31.853 7.572 -26.512 1.00 94.12 95 TRP A O 1
ATOM 735 N N . THR A 1 96 ? 31.709 6.008 -24.928 1.00 91.06 96 THR A N 1
ATOM 736 C CA . THR A 1 96 ? 32.990 5.339 -25.235 1.00 91.06 96 THR A CA 1
ATOM 737 C C . THR A 1 96 ? 32.812 4.099 -26.116 1.00 91.06 96 THR A C 1
ATOM 739 O O . THR A 1 96 ? 33.692 3.246 -26.199 1.00 91.06 96 THR A O 1
ATOM 742 N N . LEU A 1 97 ? 31.645 3.932 -26.747 1.00 87.56 97 LEU A N 1
ATOM 743 C CA . LEU A 1 97 ? 31.153 2.672 -27.324 1.00 87.56 97 LEU A CA 1
ATOM 744 C C . LEU A 1 97 ? 30.901 1.563 -26.284 1.00 87.56 97 LEU A C 1
ATOM 746 O O . LEU A 1 97 ? 29.912 0.853 -26.436 1.00 87.56 97 LEU A O 1
ATOM 750 N N . ARG A 1 98 ? 31.712 1.419 -25.225 1.00 86.25 98 ARG A N 1
ATOM 751 C CA . ARG A 1 98 ? 31.407 0.499 -24.116 1.00 86.25 98 ARG A CA 1
ATOM 752 C C . ARG A 1 98 ? 30.278 1.056 -23.264 1.00 86.25 98 ARG A C 1
ATOM 754 O O . ARG A 1 98 ? 29.230 0.435 -23.175 1.00 86.25 98 ARG A O 1
ATOM 761 N N . ASP A 1 99 ? 30.510 2.210 -22.665 1.00 86.38 99 ASP A N 1
ATOM 762 C CA . ASP A 1 99 ? 29.633 2.846 -21.690 1.00 86.38 99 ASP A CA 1
ATOM 763 C C . ASP A 1 99 ? 29.265 4.259 -22.152 1.00 86.38 99 ASP A C 1
ATOM 765 O O . ASP A 1 99 ? 29.942 4.866 -22.994 1.00 86.38 99 ASP A O 1
ATOM 769 N N . ALA A 1 100 ? 28.157 4.784 -21.638 1.00 90.75 100 ALA A N 1
ATOM 770 C CA . ALA A 1 100 ? 27.803 6.183 -21.824 1.00 90.75 100 ALA A CA 1
ATOM 771 C C . ALA A 1 100 ? 27.287 6.787 -20.522 1.00 90.75 100 ALA A C 1
ATOM 773 O O . ALA A 1 100 ? 26.576 6.136 -19.761 1.00 90.75 100 ALA A O 1
ATOM 774 N N . ALA A 1 101 ? 27.620 8.051 -20.292 1.00 91.62 101 ALA A N 1
ATOM 775 C CA . ALA A 1 101 ? 27.168 8.794 -19.129 1.00 91.62 101 ALA A CA 1
ATOM 776 C C . ALA A 1 101 ? 26.744 10.209 -19.524 1.00 91.62 101 ALA A C 1
ATOM 778 O O . ALA A 1 101 ? 27.374 10.866 -20.361 1.00 91.62 101 ALA A O 1
ATOM 779 N N . LEU A 1 102 ? 25.663 10.665 -18.896 1.00 93.06 102 LEU A N 1
ATOM 780 C CA . LEU A 1 102 ? 25.107 12.004 -19.032 1.00 93.06 102 LEU A CA 1
ATOM 781 C C . LEU A 1 102 ? 25.404 12.820 -17.785 1.00 93.06 102 LEU A C 1
ATOM 783 O O . LEU A 1 102 ? 25.144 12.383 -16.664 1.00 93.06 102 LEU A O 1
ATOM 787 N N . TRP A 1 103 ? 25.919 14.022 -18.002 1.00 93.12 103 TRP A N 1
ATOM 788 C CA . TRP A 1 103 ? 26.457 14.885 -16.964 1.00 93.12 103 TRP A CA 1
ATOM 789 C C . TRP A 1 103 ? 25.876 16.287 -17.070 1.00 93.12 103 TRP A C 1
ATOM 791 O O . TRP A 1 103 ? 25.539 16.759 -18.162 1.00 93.12 103 TRP A O 1
ATOM 801 N N . ARG A 1 104 ? 25.836 16.989 -15.938 1.00 89.56 104 ARG A N 1
ATOM 802 C CA . ARG A 1 104 ? 25.606 18.431 -15.921 1.00 89.56 104 ARG A CA 1
ATOM 803 C C . ARG A 1 104 ? 26.912 19.181 -16.148 1.00 89.56 104 ARG A C 1
ATOM 805 O O . ARG A 1 104 ? 27.926 18.891 -15.511 1.00 89.56 104 ARG A O 1
ATOM 812 N N . THR A 1 105 ? 26.886 20.176 -17.030 1.00 91.75 105 THR A N 1
ATOM 813 C CA . THR A 1 105 ? 28.044 21.037 -17.273 1.00 91.75 105 THR A CA 1
ATOM 814 C C . THR A 1 105 ? 28.310 21.893 -16.030 1.00 91.75 105 THR A C 1
ATOM 816 O O . THR A 1 105 ? 27.432 22.651 -15.608 1.00 91.75 105 THR A O 1
ATOM 819 N N . PRO A 1 106 ? 29.506 21.811 -15.421 1.00 86.44 106 PRO A N 1
ATOM 820 C CA . PRO A 1 106 ? 29.831 22.611 -14.250 1.00 86.44 106 PRO A CA 1
ATOM 821 C C . PRO A 1 106 ? 30.000 24.091 -14.623 1.00 86.44 106 PRO A C 1
ATOM 823 O O . PRO A 1 106 ? 30.343 24.431 -15.761 1.00 86.44 106 PRO A O 1
ATOM 826 N N . LYS A 1 107 ? 29.808 24.990 -13.650 1.00 81.19 107 LYS A N 1
ATOM 827 C CA . LYS A 1 107 ? 30.015 26.434 -13.850 1.00 81.19 107 LYS A CA 1
ATOM 828 C C . LYS A 1 107 ? 31.480 26.741 -14.222 1.00 81.19 107 LYS A C 1
ATOM 830 O O . LYS A 1 107 ? 32.380 26.034 -13.755 1.00 81.19 107 LYS A O 1
ATOM 835 N N . PRO A 1 108 ? 31.747 27.794 -15.019 1.00 76.06 108 PRO A N 1
ATOM 836 C CA . PRO A 1 108 ? 33.112 28.221 -15.326 1.00 76.06 108 PRO A CA 1
ATOM 837 C C . PRO A 1 108 ? 33.940 28.416 -14.046 1.00 76.06 108 PRO A C 1
ATOM 839 O O . PRO A 1 108 ? 33.493 29.088 -13.120 1.00 76.06 108 PRO A O 1
ATOM 842 N N . GLY A 1 109 ? 35.130 27.810 -13.986 1.00 67.88 109 GLY A N 1
ATOM 843 C CA . GLY A 1 109 ? 36.029 27.869 -12.823 1.00 67.88 109 GLY A CA 1
ATOM 844 C C . GLY A 1 109 ? 35.893 26.725 -11.807 1.00 67.88 109 GLY A C 1
ATOM 845 O O . GLY A 1 109 ? 36.736 26.617 -10.921 1.00 67.88 109 GLY A O 1
ATOM 846 N N . ALA A 1 110 ? 34.894 25.843 -11.933 1.00 69.69 110 ALA A N 1
ATOM 847 C CA . ALA A 1 110 ? 34.785 24.652 -11.087 1.00 69.69 110 ALA A CA 1
ATOM 848 C C . ALA A 1 110 ? 35.770 23.531 -11.515 1.00 69.69 110 ALA A C 1
ATOM 850 O O . ALA A 1 110 ? 36.047 23.387 -12.711 1.00 69.69 110 ALA A O 1
ATOM 851 N N . PRO A 1 111 ? 36.296 22.715 -10.574 1.00 63.78 111 PRO A N 1
ATOM 852 C CA . PRO A 1 111 ? 37.247 21.647 -10.890 1.00 63.78 111 PRO A CA 1
ATOM 853 C C . PRO A 1 111 ? 36.620 20.533 -11.746 1.00 63.78 111 PRO A C 1
ATOM 855 O O . PRO A 1 111 ? 35.557 20.018 -11.414 1.00 63.78 111 PRO A O 1
ATOM 858 N N . ALA A 1 112 ? 37.323 20.090 -12.795 1.00 61.62 112 ALA A N 1
ATOM 859 C CA . ALA A 1 112 ? 36.891 19.030 -13.721 1.00 61.62 112 ALA A CA 1
ATOM 860 C C . ALA A 1 112 ? 37.163 17.593 -13.211 1.00 61.62 112 ALA A C 1
ATOM 862 O O . ALA A 1 112 ? 37.427 16.691 -14.002 1.00 61.62 112 ALA A O 1
ATOM 863 N N . ALA A 1 113 ? 37.152 17.380 -11.893 1.00 63.81 113 ALA A N 1
ATOM 864 C CA . ALA A 1 113 ? 37.379 16.067 -11.289 1.00 63.81 113 ALA A CA 1
ATOM 865 C C . ALA A 1 113 ? 36.050 15.325 -11.092 1.00 63.81 113 ALA A C 1
ATOM 867 O O . ALA A 1 113 ? 35.098 15.908 -10.579 1.00 63.81 113 ALA A O 1
ATOM 868 N N . THR A 1 114 ? 36.006 14.034 -11.433 1.00 60.59 114 THR A N 1
ATOM 869 C CA . THR A 1 114 ? 34.789 13.199 -11.462 1.00 60.59 114 THR A CA 1
ATOM 870 C C . THR A 1 114 ? 33.975 13.238 -10.164 1.00 60.59 114 THR A C 1
ATOM 872 O O . THR A 1 114 ? 32.752 13.277 -10.221 1.00 60.59 114 THR A O 1
ATOM 875 N N . ASN A 1 115 ? 34.630 13.319 -8.999 1.00 62.47 115 ASN A N 1
ATOM 876 C CA . ASN A 1 115 ? 33.963 13.364 -7.688 1.00 62.47 115 ASN A CA 1
ATOM 877 C C . ASN A 1 115 ? 33.153 14.650 -7.436 1.00 62.47 115 ASN A C 1
ATOM 879 O O . ASN A 1 115 ? 32.329 14.677 -6.529 1.00 62.47 115 ASN A O 1
ATOM 883 N N . ASN A 1 116 ? 33.389 15.703 -8.224 1.00 64.56 116 ASN A N 1
ATOM 884 C CA . ASN A 1 116 ? 32.726 17.003 -8.096 1.00 64.56 116 ASN A CA 1
ATOM 885 C C . ASN A 1 116 ? 31.751 17.284 -9.252 1.00 64.56 116 ASN A C 1
ATOM 887 O O . ASN A 1 116 ? 31.211 18.387 -9.342 1.00 64.56 116 ASN A O 1
ATOM 891 N N . LEU A 1 117 ? 31.551 16.318 -10.155 1.00 77.50 117 LEU A N 1
ATOM 892 C CA . LEU A 1 117 ? 30.641 16.443 -11.288 1.00 77.50 117 LEU A CA 1
ATOM 893 C C . LEU A 1 117 ? 29.298 15.794 -10.963 1.00 77.50 117 LEU A C 1
ATOM 895 O O . LEU A 1 117 ? 29.230 14.664 -10.485 1.00 77.50 117 LEU A O 1
ATOM 899 N N . GLU A 1 118 ? 28.218 16.504 -11.274 1.00 79.69 118 GLU A N 1
ATOM 900 C CA . GLU A 1 118 ? 26.863 15.977 -11.154 1.00 79.69 118 GLU A CA 1
ATOM 901 C C . GLU A 1 118 ? 26.587 15.043 -12.341 1.00 79.69 118 GLU A C 1
ATOM 903 O O . GLU A 1 118 ? 26.306 15.483 -13.462 1.00 79.69 118 GLU A O 1
ATOM 908 N N . LYS A 1 119 ? 26.715 13.735 -12.098 1.00 85.56 119 LYS A N 1
ATOM 909 C CA . LYS A 1 119 ? 26.300 12.703 -13.047 1.00 85.56 119 LYS A CA 1
ATOM 910 C C . LYS A 1 119 ? 24.790 12.495 -12.944 1.00 85.56 119 LYS A C 1
ATOM 912 O O . LYS A 1 119 ? 24.277 12.244 -11.858 1.00 85.56 119 LYS A O 1
ATOM 917 N N . LEU A 1 120 ? 24.095 12.576 -14.074 1.00 77.81 120 LEU A N 1
ATOM 918 C CA . LEU A 1 120 ? 22.636 12.518 -14.140 1.00 77.81 120 LEU A CA 1
ATOM 919 C C . LEU A 1 120 ? 22.108 11.120 -14.486 1.00 77.81 120 LEU A C 1
ATOM 921 O O . LEU A 1 120 ? 21.053 10.729 -13.994 1.00 77.81 120 LEU A O 1
ATOM 925 N N . ARG A 1 121 ? 22.819 10.365 -15.335 1.00 83.56 121 ARG A N 1
ATOM 926 C CA . ARG A 1 121 ? 22.455 8.987 -15.703 1.00 83.56 121 ARG A CA 1
ATOM 927 C C . ARG A 1 121 ? 23.645 8.229 -16.283 1.00 83.56 121 ARG A C 1
ATOM 929 O O . ARG A 1 121 ? 24.416 8.793 -17.059 1.00 83.56 121 ARG A O 1
ATOM 936 N N . ASP A 1 122 ? 23.730 6.949 -15.941 1.00 83.00 122 ASP A N 1
ATOM 937 C CA . ASP A 1 122 ? 24.558 5.955 -16.621 1.00 83.00 122 ASP A CA 1
ATOM 938 C C . ASP A 1 122 ? 23.673 5.148 -17.582 1.00 83.00 122 ASP A C 1
ATOM 940 O O . ASP A 1 122 ? 22.529 4.814 -17.262 1.00 83.00 122 ASP A O 1
ATOM 944 N N . TYR A 1 123 ? 24.187 4.857 -18.771 1.00 78.56 123 TYR A N 1
ATOM 945 C CA . TYR A 1 123 ? 23.503 4.048 -19.774 1.00 78.56 123 TYR A CA 1
ATOM 946 C C . TYR A 1 123 ? 24.218 2.714 -19.878 1.00 78.56 123 TYR A C 1
ATOM 948 O O . TYR A 1 123 ? 25.445 2.700 -19.907 1.00 78.56 123 TYR A O 1
ATOM 956 N N . GLU A 1 124 ? 23.423 1.637 -19.928 1.00 61.09 124 GLU A N 1
ATOM 957 C CA . GLU A 1 124 ? 23.876 0.241 -19.942 1.00 61.09 124 GLU A CA 1
ATOM 958 C C . GLU A 1 124 ? 25.227 0.045 -20.627 1.00 61.09 124 GLU A C 1
ATOM 960 O O . GLU A 1 124 ? 25.432 0.439 -21.780 1.00 61.09 124 GLU A O 1
ATOM 965 N N . ASP A 1 125 ? 26.108 -0.639 -19.912 1.00 60.44 125 ASP A N 1
ATOM 966 C CA . ASP A 1 125 ? 27.420 -1.001 -20.400 1.00 60.44 125 ASP A CA 1
ATOM 967 C C . ASP A 1 125 ? 27.278 -2.117 -21.447 1.00 60.44 125 ASP A C 1
ATOM 969 O O . ASP A 1 125 ? 26.778 -3.211 -21.174 1.00 60.44 125 ASP A O 1
ATOM 973 N N . ASN A 1 126 ? 27.769 -1.874 -22.660 1.00 65.44 126 ASN A N 1
ATOM 974 C CA . ASN A 1 126 ? 28.064 -2.931 -23.620 1.00 65.44 126 ASN A CA 1
ATOM 975 C C . ASN A 1 126 ? 29.305 -3.693 -23.122 1.00 65.44 126 ASN A C 1
ATOM 977 O O . ASN A 1 126 ? 30.396 -3.538 -23.678 1.00 65.44 126 ASN A O 1
ATOM 981 N N . TYR A 1 127 ? 29.158 -4.471 -22.043 1.00 58.84 127 TYR A N 1
ATOM 982 C CA . TYR A 1 127 ? 30.247 -5.211 -21.387 1.00 58.84 127 TYR A CA 1
ATOM 983 C C . TYR A 1 127 ? 30.987 -6.164 -22.346 1.00 58.84 127 TYR A C 1
ATOM 985 O O . TYR A 1 127 ? 32.175 -6.428 -22.164 1.00 58.84 127 TYR A O 1
ATOM 993 N N . ASP A 1 128 ? 30.327 -6.572 -23.434 1.00 68.06 128 ASP A N 1
ATOM 994 C CA . ASP A 1 128 ? 30.890 -7.350 -24.544 1.00 68.06 128 ASP A CA 1
ATOM 995 C C . ASP A 1 128 ? 31.987 -6.611 -25.345 1.00 68.06 128 ASP A C 1
ATOM 997 O O . ASP A 1 128 ? 32.679 -7.235 -26.153 1.00 68.06 128 ASP A O 1
ATOM 1001 N N . ILE A 1 129 ? 32.118 -5.285 -25.191 1.00 76.94 129 ILE A N 1
ATOM 1002 C CA . ILE A 1 129 ? 33.095 -4.447 -25.902 1.00 76.94 129 ILE A CA 1
ATOM 1003 C C . ILE A 1 129 ? 34.310 -4.201 -25.002 1.00 76.94 129 ILE A C 1
ATOM 1005 O O . ILE A 1 129 ? 34.318 -3.316 -24.134 1.00 76.94 129 ILE A O 1
ATOM 1009 N N . ALA A 1 130 ? 35.386 -4.952 -25.240 1.00 79.88 130 ALA A N 1
ATOM 1010 C CA . ALA A 1 130 ? 36.624 -4.822 -24.477 1.00 79.88 130 ALA A CA 1
ATOM 1011 C C . ALA A 1 130 ? 37.425 -3.557 -24.870 1.00 79.88 130 ALA A C 1
ATOM 1013 O O . ALA A 1 130 ? 37.270 -3.034 -25.978 1.00 79.88 130 ALA A O 1
ATOM 1014 N N . PRO A 1 131 ? 38.316 -3.038 -23.996 1.00 79.00 131 PRO A N 1
ATOM 1015 C CA . PRO A 1 131 ? 39.071 -1.806 -24.272 1.00 79.00 131 PRO A CA 1
ATOM 1016 C C . PRO A 1 131 ? 39.959 -1.895 -25.515 1.00 79.00 131 PRO A C 1
ATOM 1018 O O . PRO A 1 131 ? 40.214 -0.886 -26.169 1.00 79.00 131 PRO A O 1
ATOM 1021 N N . GLY A 1 132 ? 40.412 -3.110 -25.833 1.00 79.50 132 GLY A N 1
ATOM 1022 C CA . GLY A 1 132 ? 41.275 -3.418 -26.968 1.00 79.50 132 GLY A CA 1
ATOM 1023 C C . GLY A 1 132 ? 40.549 -3.920 -28.218 1.00 79.50 132 GLY A C 1
ATOM 1024 O O . GLY A 1 132 ? 41.227 -4.391 -29.129 1.00 79.50 132 GLY A O 1
ATOM 1025 N N . ASP A 1 133 ? 39.213 -3.858 -28.279 1.00 80.94 133 ASP A N 1
ATOM 1026 C CA . ASP A 1 133 ? 38.458 -4.385 -29.421 1.00 80.94 133 ASP A CA 1
ATOM 1027 C C . ASP A 1 133 ? 38.884 -3.720 -30.738 1.00 80.94 133 ASP A C 1
ATOM 1029 O O . ASP A 1 133 ? 38.831 -2.498 -30.924 1.00 80.94 133 ASP A O 1
ATOM 1033 N N . ALA A 1 134 ? 39.301 -4.557 -31.686 1.00 82.69 134 ALA A N 1
ATOM 1034 C CA . ALA A 1 134 ? 39.747 -4.116 -32.995 1.00 82.69 134 ALA A CA 1
ATOM 1035 C C . ALA A 1 134 ? 38.558 -3.700 -33.889 1.00 82.69 134 ALA A C 1
ATOM 1037 O O . ALA A 1 134 ? 37.440 -4.186 -33.716 1.00 82.69 134 ALA A O 1
ATOM 1038 N N . PRO A 1 135 ? 38.774 -2.859 -34.922 1.00 84.50 135 PRO A N 1
ATOM 1039 C CA . PRO A 1 135 ? 37.697 -2.327 -35.766 1.00 84.50 135 PRO A CA 1
ATOM 1040 C C . PRO A 1 135 ? 36.794 -3.375 -36.419 1.00 84.50 135 PRO A C 1
ATOM 1042 O O . PRO A 1 135 ? 35.617 -3.101 -36.645 1.00 84.50 135 PRO A O 1
ATOM 1045 N N . HIS A 1 136 ? 37.334 -4.557 -36.725 1.00 82.56 136 HIS A N 1
ATOM 1046 C CA . HIS A 1 136 ? 36.567 -5.631 -37.347 1.00 82.56 136 HIS A CA 1
ATOM 1047 C C . HIS A 1 136 ? 35.480 -6.184 -36.416 1.00 82.56 136 HIS A C 1
ATOM 1049 O O . HIS A 1 136 ? 34.449 -6.591 -36.922 1.00 82.56 136 HIS A O 1
ATOM 1055 N N . MET A 1 137 ? 35.638 -6.097 -35.089 1.00 83.19 137 MET A N 1
ATOM 1056 C CA . MET A 1 137 ? 34.659 -6.575 -34.097 1.00 83.19 137 MET A CA 1
ATOM 1057 C C . MET A 1 137 ? 33.352 -5.764 -34.089 1.00 83.19 137 MET A C 1
ATOM 1059 O O . MET A 1 137 ? 32.332 -6.204 -33.562 1.00 83.19 137 MET A O 1
ATOM 1063 N N . PHE A 1 138 ? 33.350 -4.573 -34.693 1.00 87.44 138 PHE A N 1
ATOM 1064 C CA . PHE A 1 138 ? 32.176 -3.709 -34.814 1.00 87.44 138 PHE A CA 1
ATOM 1065 C C . PHE A 1 138 ? 31.440 -3.976 -36.128 1.00 87.44 138 PHE A C 1
ATOM 1067 O O . PHE A 1 138 ? 31.342 -3.103 -36.998 1.00 87.44 138 PHE A O 1
ATOM 1074 N N . HIS A 1 139 ? 30.940 -5.202 -36.273 1.00 87.19 139 HIS A N 1
ATOM 1075 C CA . HIS A 1 139 ? 30.065 -5.599 -37.374 1.00 87.19 139 HIS A CA 1
ATOM 1076 C C . HIS A 1 139 ? 28.701 -4.902 -37.289 1.00 87.19 139 HIS A C 1
ATOM 1078 O O . HIS A 1 139 ? 28.328 -4.357 -36.249 1.00 87.19 139 HIS A O 1
ATOM 1084 N N . GLU A 1 140 ? 27.935 -4.949 -38.377 1.00 88.25 140 GLU A N 1
ATOM 1085 C CA . GLU A 1 140 ? 26.667 -4.225 -38.529 1.00 88.25 140 GLU A CA 1
ATOM 1086 C C . GLU A 1 140 ? 25.689 -4.449 -37.364 1.00 88.25 140 GLU A C 1
ATOM 1088 O O . GLU A 1 140 ? 25.170 -3.485 -36.812 1.00 88.25 140 GLU A O 1
ATOM 1093 N N . ALA A 1 141 ? 25.515 -5.691 -36.899 1.00 82.31 141 ALA A N 1
ATOM 1094 C CA . ALA A 1 141 ? 24.649 -5.992 -35.756 1.00 82.31 141 ALA A CA 1
ATOM 1095 C C . ALA A 1 141 ? 25.064 -5.240 -34.473 1.00 82.31 141 ALA A C 1
ATOM 1097 O O . ALA A 1 141 ? 24.219 -4.679 -33.778 1.00 82.31 141 ALA A O 1
ATOM 1098 N N . ARG A 1 142 ? 26.371 -5.155 -34.194 1.00 85.69 142 ARG A N 1
ATOM 1099 C CA . ARG A 1 142 ? 26.911 -4.417 -33.042 1.00 85.69 142 ARG A CA 1
ATOM 1100 C C . ARG A 1 142 ? 26.772 -2.906 -33.233 1.00 85.69 142 ARG A C 1
ATOM 1102 O O . ARG A 1 142 ? 26.471 -2.188 -32.285 1.00 85.69 142 ARG A O 1
ATOM 1109 N N . ARG A 1 143 ? 26.928 -2.408 -34.465 1.00 88.19 143 ARG A N 1
ATOM 1110 C CA . ARG A 1 143 ? 26.661 -0.995 -34.787 1.00 88.19 143 ARG A CA 1
ATOM 1111 C C . ARG A 1 143 ? 25.192 -0.637 -34.566 1.00 88.19 143 ARG A C 1
ATOM 1113 O O . ARG A 1 143 ? 24.919 0.425 -34.021 1.00 88.19 143 ARG A O 1
ATOM 1120 N N . LEU A 1 144 ? 24.262 -1.529 -34.911 1.00 84.94 144 LEU A N 1
ATOM 1121 C CA . LEU A 1 144 ? 22.829 -1.350 -34.657 1.00 84.94 144 LEU A CA 1
ATOM 1122 C C . LEU A 1 144 ? 22.492 -1.356 -33.157 1.00 84.94 144 LEU A C 1
ATOM 1124 O O . LEU A 1 144 ? 21.685 -0.539 -32.721 1.00 84.94 144 LEU A O 1
ATOM 1128 N N . GLN A 1 145 ? 23.140 -2.205 -32.352 1.00 84.25 145 GLN A N 1
ATOM 1129 C CA . GLN A 1 145 ? 23.004 -2.178 -30.886 1.00 84.25 145 GLN A CA 1
ATOM 1130 C C . GLN A 1 145 ? 23.501 -0.855 -30.291 1.00 84.25 145 GLN A C 1
ATOM 1132 O O . GLN A 1 145 ? 22.805 -0.218 -29.503 1.00 84.25 145 GLN A O 1
ATOM 1137 N N . LEU A 1 146 ? 24.675 -0.396 -30.727 1.00 88.75 146 LEU A N 1
ATOM 1138 C CA . LEU A 1 146 ? 25.227 0.893 -30.316 1.00 88.75 146 LEU A CA 1
ATOM 1139 C C . LEU A 1 146 ? 24.316 2.054 -30.730 1.00 88.75 146 LEU A C 1
ATOM 1141 O O . LEU A 1 146 ? 24.118 2.981 -29.950 1.00 88.75 146 LEU A O 1
ATOM 1145 N N . LEU A 1 147 ? 23.694 1.978 -31.908 1.00 88.50 147 LEU A N 1
ATOM 1146 C CA . LEU A 1 147 ? 22.680 2.942 -32.335 1.00 88.50 147 LEU A CA 1
ATOM 1147 C C . LEU A 1 147 ? 21.408 2.890 -31.487 1.00 88.50 147 LEU A C 1
ATOM 1149 O O . LEU A 1 147 ? 20.822 3.938 -31.239 1.00 88.50 147 LEU A O 1
ATOM 1153 N N . ALA A 1 148 ? 20.997 1.724 -30.986 1.00 85.69 148 ALA A N 1
ATOM 1154 C CA . ALA A 1 148 ? 19.890 1.637 -30.035 1.00 85.69 148 ALA A CA 1
ATOM 1155 C C . ALA A 1 148 ? 20.222 2.361 -28.718 1.00 85.69 148 ALA A C 1
ATOM 1157 O O . ALA A 1 148 ? 19.384 3.097 -28.196 1.00 85.69 148 ALA A O 1
ATOM 1158 N N . THR A 1 149 ? 21.457 2.243 -28.216 1.00 86.19 149 THR A N 1
ATOM 1159 C CA . THR A 1 149 ? 21.932 3.071 -27.092 1.00 86.19 149 THR A CA 1
ATOM 1160 C C . THR A 1 149 ? 21.930 4.550 -27.458 1.00 86.19 149 THR A C 1
ATOM 1162 O O . THR A 1 149 ? 21.402 5.354 -26.700 1.00 86.19 149 THR A O 1
ATOM 1165 N N . ALA A 1 150 ? 22.400 4.908 -28.651 1.00 87.69 150 ALA A N 1
ATOM 1166 C CA . ALA A 1 150 ? 22.361 6.280 -29.146 1.00 87.69 150 ALA A CA 1
ATOM 1167 C C . ALA A 1 150 ? 20.938 6.866 -29.172 1.00 87.69 150 ALA A C 1
ATOM 1169 O O . ALA A 1 150 ? 20.739 8.010 -28.774 1.00 87.69 150 ALA A O 1
ATOM 1170 N N . ARG A 1 151 ? 19.934 6.079 -29.576 1.00 89.94 151 ARG A N 1
ATOM 1171 C CA . ARG A 1 151 ? 18.520 6.485 -29.533 1.00 89.94 151 ARG A CA 1
ATOM 1172 C C . ARG A 1 151 ? 18.029 6.717 -28.107 1.00 89.94 151 ARG A C 1
ATOM 1174 O O . ARG A 1 151 ? 17.331 7.694 -27.881 1.00 89.94 151 ARG A O 1
ATOM 1181 N N . ARG A 1 152 ? 18.440 5.889 -27.138 1.00 87.88 152 ARG A N 1
ATOM 1182 C CA . ARG A 1 152 ? 18.146 6.121 -25.709 1.00 87.88 152 ARG A CA 1
ATOM 1183 C C . ARG A 1 152 ? 18.786 7.413 -25.193 1.00 87.88 152 ARG A C 1
ATOM 1185 O O . ARG A 1 152 ? 18.124 8.164 -24.488 1.00 87.88 152 ARG A O 1
ATOM 1192 N N . LEU A 1 153 ? 20.029 7.702 -25.600 1.00 90.94 153 LEU A N 1
ATOM 1193 C CA . LEU A 1 153 ? 20.695 8.976 -25.292 1.00 90.94 153 LEU A CA 1
ATOM 1194 C C . LEU A 1 153 ? 19.899 10.165 -25.853 1.00 90.94 153 LEU A C 1
ATOM 1196 O O . LEU A 1 153 ? 19.686 11.148 -25.148 1.00 90.94 153 LEU A O 1
ATOM 1200 N N . LEU A 1 154 ? 19.443 10.081 -27.109 1.00 92.12 154 LEU A N 1
ATOM 1201 C CA . LEU A 1 154 ? 18.627 11.131 -27.729 1.00 92.12 154 LEU A CA 1
ATOM 1202 C C . LEU A 1 154 ? 17.260 11.279 -27.062 1.00 92.12 154 LEU A C 1
ATOM 1204 O O . LEU A 1 154 ? 16.794 12.404 -26.916 1.00 92.12 154 LEU A O 1
ATOM 1208 N N . ASP A 1 155 ? 16.636 10.181 -26.635 1.00 89.25 155 ASP A N 1
ATOM 1209 C CA . ASP A 1 155 ? 15.357 10.206 -25.920 1.00 89.25 155 ASP A CA 1
ATOM 1210 C C . ASP A 1 155 ? 15.480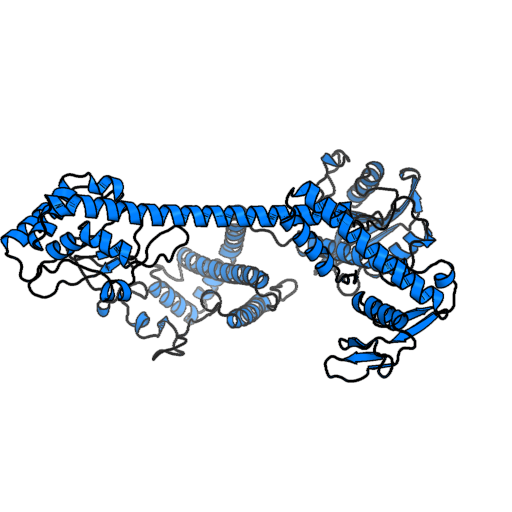 10.942 -24.584 1.00 89.25 155 ASP A C 1
ATOM 1212 O O . ASP A 1 155 ? 14.629 11.762 -24.244 1.00 89.25 155 ASP A O 1
ATOM 1216 N N . ASP A 1 156 ? 16.564 10.710 -23.851 1.00 89.62 156 ASP A N 1
ATOM 1217 C CA . ASP A 1 156 ? 16.822 11.385 -22.583 1.00 89.62 156 ASP A CA 1
ATOM 1218 C C . ASP A 1 156 ? 17.241 12.847 -22.761 1.00 89.62 156 ASP A C 1
ATOM 1220 O O . ASP A 1 156 ? 16.809 13.701 -21.989 1.00 89.62 156 ASP A O 1
ATOM 1224 N N . LEU A 1 157 ? 17.999 13.182 -23.812 1.00 91.38 157 LEU A N 1
ATOM 1225 C CA . LEU A 1 157 ? 18.244 14.582 -24.175 1.00 91.38 157 LEU A CA 1
ATOM 1226 C C . LEU A 1 157 ? 16.957 15.297 -24.590 1.00 91.38 157 LEU A C 1
ATOM 1228 O O . LEU A 1 157 ? 16.737 16.439 -24.203 1.00 91.38 157 LEU A O 1
ATOM 1232 N N . LYS A 1 158 ? 16.082 14.628 -25.341 1.00 89.50 158 LYS A N 1
ATOM 1233 C CA . LYS A 1 158 ? 14.752 15.138 -25.680 1.00 89.50 158 LYS A CA 1
ATOM 1234 C C . LYS A 1 158 ? 13.920 15.395 -24.424 1.00 89.50 158 LYS A C 1
ATOM 1236 O O . LYS A 1 158 ? 13.271 16.432 -24.363 1.00 89.50 158 LYS A O 1
ATOM 1241 N N . ARG A 1 159 ? 13.945 14.496 -23.434 1.00 81.31 159 ARG A N 1
ATOM 1242 C CA . ARG A 1 159 ? 13.274 14.699 -22.136 1.00 81.31 159 ARG A CA 1
ATOM 1243 C C . ARG A 1 159 ? 13.890 15.848 -21.350 1.00 81.31 159 ARG A C 1
ATOM 1245 O O . ARG A 1 159 ? 13.166 16.669 -20.817 1.00 81.31 159 ARG A O 1
ATOM 1252 N N . LEU A 1 160 ? 15.214 15.982 -21.336 1.00 82.25 160 LEU A N 1
ATOM 1253 C CA . LEU A 1 160 ? 15.857 17.148 -20.727 1.00 82.25 160 LEU A CA 1
ATOM 1254 C C . LEU A 1 160 ? 15.493 18.457 -21.429 1.00 82.25 160 LEU A C 1
ATOM 1256 O O . LEU A 1 160 ? 15.357 19.472 -20.760 1.00 82.25 160 LEU A O 1
ATOM 1260 N N . HIS A 1 161 ? 15.321 18.435 -22.751 1.00 82.81 161 HIS A N 1
ATOM 1261 C CA . HIS A 1 161 ? 14.886 19.604 -23.511 1.00 82.81 161 HIS A CA 1
ATOM 1262 C C . HIS A 1 161 ? 13.430 19.974 -23.217 1.00 82.81 161 HIS A C 1
ATOM 1264 O O . HIS A 1 161 ? 13.136 21.116 -22.893 1.00 82.81 161 HIS A O 1
ATOM 1270 N N . LYS A 1 162 ? 12.518 18.999 -23.307 1.00 76.81 162 LYS A N 1
ATOM 1271 C CA . LYS A 1 162 ? 11.072 19.226 -23.165 1.00 76.81 162 LYS A CA 1
ATOM 1272 C C . LYS A 1 162 ? 10.612 19.347 -21.713 1.00 76.81 162 LYS A C 1
ATOM 1274 O O . LYS A 1 162 ? 9.826 20.222 -21.386 1.00 76.81 162 LYS A O 1
ATOM 1279 N N . ASP A 1 163 ? 11.121 18.476 -20.849 1.00 68.06 163 ASP A N 1
ATOM 1280 C CA . ASP A 1 163 ? 10.624 18.267 -19.486 1.00 68.06 163 ASP A CA 1
ATOM 1281 C C . ASP A 1 163 ? 11.586 18.812 -18.411 1.00 68.06 163 ASP A C 1
ATOM 1283 O O . ASP A 1 163 ? 11.290 18.731 -17.218 1.00 68.06 163 ASP A O 1
ATOM 1287 N N . GLN A 1 164 ? 12.769 19.313 -18.803 1.00 64.25 164 GLN A N 1
ATOM 1288 C CA . GLN A 1 164 ? 13.856 19.752 -17.907 1.00 64.25 164 GLN A CA 1
ATOM 1289 C C . GLN A 1 164 ? 14.312 18.689 -16.877 1.00 64.25 164 GLN A C 1
ATOM 1291 O O . GLN A 1 164 ? 14.987 19.013 -15.897 1.00 64.25 164 GLN A O 1
ATOM 1296 N N . ALA A 1 165 ? 13.978 17.408 -17.091 1.00 59.94 165 ALA A N 1
ATOM 1297 C CA . ALA A 1 165 ? 14.274 16.301 -16.177 1.00 59.94 165 ALA A CA 1
ATOM 1298 C C . ALA A 1 165 ? 14.391 14.938 -16.900 1.00 59.94 165 ALA A C 1
ATOM 1300 O O . ALA A 1 165 ? 13.765 14.711 -17.930 1.00 59.94 165 ALA A O 1
ATOM 1301 N N . LEU A 1 166 ? 15.183 14.004 -16.344 1.00 66.69 166 LEU A N 1
ATOM 1302 C CA . LEU A 1 166 ? 15.403 12.648 -16.902 1.00 66.69 166 LEU A CA 1
ATOM 1303 C C . LEU A 1 166 ? 14.378 11.597 -16.457 1.00 66.69 166 LEU A C 1
ATOM 1305 O O . LEU A 1 166 ? 14.175 10.576 -17.125 1.00 66.69 166 LEU A O 1
ATOM 1309 N N . GLU A 1 167 ? 13.757 11.828 -15.306 1.00 54.94 167 GLU A N 1
ATOM 1310 C CA . GLU A 1 167 ? 12.681 11.014 -14.755 1.00 54.94 167 GLU A CA 1
ATOM 1311 C C . GLU A 1 167 ? 11.543 11.940 -14.351 1.00 54.94 167 GLU A C 1
ATOM 1313 O O . GLU A 1 167 ? 11.772 13.006 -13.779 1.00 54.94 167 GLU A O 1
ATOM 1318 N N . LEU A 1 168 ? 10.307 11.517 -14.615 1.00 44.50 168 LEU A N 1
ATOM 1319 C CA . LEU A 1 168 ? 9.113 12.177 -14.097 1.00 44.50 168 LEU A CA 1
ATOM 1320 C C . LEU A 1 168 ? 9.028 11.917 -12.585 1.00 44.50 168 LEU A C 1
ATOM 1322 O O . LEU A 1 168 ? 8.345 10.993 -12.151 1.00 44.50 168 LEU A O 1
ATOM 1326 N N . VAL A 1 169 ? 9.794 12.709 -11.832 1.00 39.62 169 VAL A N 1
ATOM 1327 C CA . VAL A 1 169 ? 9.803 12.965 -10.383 1.00 39.62 169 VAL A CA 1
ATOM 1328 C C . VAL A 1 169 ? 9.106 11.906 -9.511 1.00 39.62 169 VAL A C 1
ATOM 1330 O O . VAL A 1 169 ? 7.875 11.751 -9.507 1.00 39.62 169 VAL A O 1
ATOM 1333 N N . ASN A 1 170 ? 9.900 11.253 -8.656 1.00 37.00 170 ASN A N 1
ATOM 1334 C CA . ASN A 1 170 ? 9.385 10.719 -7.399 1.00 37.00 170 ASN A CA 1
ATOM 1335 C C . ASN A 1 170 ? 9.082 11.906 -6.480 1.00 37.00 170 ASN A C 1
ATOM 1337 O O . ASN A 1 170 ? 9.966 12.657 -6.080 1.00 37.00 170 ASN A O 1
ATOM 1341 N N . VAL A 1 171 ? 7.794 12.098 -6.240 1.00 43.97 171 VAL A N 1
ATOM 1342 C CA . VAL A 1 171 ? 7.200 13.268 -5.607 1.00 43.97 171 VAL A CA 1
ATOM 1343 C C . VAL A 1 171 ? 7.517 13.244 -4.108 1.00 43.97 171 VAL A C 1
ATOM 1345 O O . VAL A 1 171 ? 6.860 12.531 -3.355 1.00 43.97 171 VAL A O 1
ATOM 1348 N N . ASP A 1 172 ? 8.534 13.990 -3.668 1.00 42.69 172 ASP A N 1
ATOM 1349 C CA . ASP A 1 172 ? 8.690 14.328 -2.249 1.00 42.69 172 ASP A CA 1
ATOM 1350 C C . ASP A 1 172 ? 7.537 15.264 -1.853 1.00 42.69 172 ASP A C 1
ATOM 1352 O O . ASP A 1 172 ? 7.261 16.251 -2.546 1.00 42.69 172 ASP A O 1
ATOM 1356 N N . ALA A 1 173 ? 6.841 14.941 -0.761 1.00 44.81 173 ALA A N 1
ATOM 1357 C CA . ALA A 1 173 ? 5.648 15.649 -0.301 1.00 44.81 173 ALA A CA 1
ATOM 1358 C C . ALA A 1 173 ? 5.899 17.159 -0.137 1.00 44.81 173 ALA A C 1
ATOM 1360 O O . ALA A 1 173 ? 5.004 17.958 -0.396 1.00 44.81 173 ALA A O 1
ATOM 1361 N N . THR A 1 174 ? 7.125 17.560 0.207 1.00 43.34 174 THR A N 1
ATOM 1362 C CA . THR A 1 174 ? 7.501 18.972 0.384 1.00 43.34 174 THR A CA 1
ATOM 1363 C C . THR A 1 174 ? 7.581 19.730 -0.946 1.00 43.34 174 THR A C 1
ATOM 1365 O O . THR A 1 174 ? 7.023 20.817 -1.074 1.00 43.34 174 THR A O 1
ATOM 1368 N N . TRP A 1 175 ? 8.225 19.149 -1.965 1.00 46.12 175 TRP A N 1
ATOM 1369 C CA . TRP A 1 175 ? 8.336 19.762 -3.297 1.00 46.12 175 TRP A CA 1
ATOM 1370 C C . TRP A 1 175 ? 6.988 19.786 -4.025 1.00 46.12 175 TRP A C 1
ATOM 1372 O O . TRP A 1 175 ? 6.657 20.754 -4.703 1.00 46.12 175 TRP A O 1
ATOM 1382 N N . PHE A 1 176 ? 6.180 18.744 -3.833 1.00 56.44 176 PHE A N 1
ATOM 1383 C CA . PHE A 1 176 ? 4.813 18.664 -4.342 1.00 56.44 176 PHE A CA 1
ATOM 1384 C C . PHE A 1 176 ? 3.902 19.747 -3.787 1.00 56.44 176 PHE A C 1
ATOM 1386 O O . PHE A 1 176 ? 3.230 20.437 -4.548 1.00 56.44 176 PHE A O 1
ATOM 1393 N N . VAL A 1 177 ? 3.881 19.884 -2.457 1.00 58.25 177 VAL A N 1
ATOM 1394 C CA . VAL A 1 177 ? 3.076 20.899 -1.781 1.00 58.25 177 VAL A CA 1
ATOM 1395 C C . VAL A 1 177 ? 3.559 22.287 -2.194 1.00 58.25 177 VAL A C 1
ATOM 1397 O O . VAL A 1 177 ? 2.723 23.126 -2.509 1.00 58.25 177 VAL A O 1
ATOM 1400 N N . GLY A 1 178 ? 4.877 22.496 -2.306 1.00 62.84 178 GLY A N 1
ATOM 1401 C CA . GLY A 1 178 ? 5.458 23.730 -2.843 1.00 62.84 178 GLY A CA 1
ATOM 1402 C C . GLY A 1 178 ? 4.965 24.053 -4.256 1.00 62.84 178 GLY A C 1
ATOM 1403 O O . GLY A 1 178 ? 4.354 25.093 -4.459 1.00 62.84 178 GLY A O 1
ATOM 1404 N N . ARG A 1 179 ? 5.116 23.129 -5.214 1.00 67.38 179 ARG A N 1
ATOM 1405 C CA . ARG A 1 179 ? 4.656 23.329 -6.601 1.00 67.38 179 ARG A CA 1
ATOM 1406 C C . ARG A 1 179 ? 3.153 23.552 -6.716 1.00 67.38 179 ARG A C 1
ATOM 1408 O O . ARG A 1 179 ? 2.729 24.383 -7.508 1.00 67.38 179 ARG A O 1
ATOM 1415 N N . LEU A 1 180 ? 2.349 22.829 -5.937 1.00 70.75 180 LEU A N 1
ATOM 1416 C CA . LEU A 1 180 ? 0.902 23.031 -5.905 1.00 70.75 180 LEU A CA 1
ATOM 1417 C C . LEU A 1 180 ? 0.554 24.436 -5.394 1.00 70.75 180 LEU A C 1
ATOM 1419 O O . LEU A 1 180 ? -0.312 25.089 -5.969 1.00 70.75 180 LEU A O 1
ATOM 1423 N N . ILE A 1 181 ? 1.225 24.898 -4.335 1.00 72.44 181 ILE A N 1
ATOM 1424 C CA . ILE A 1 181 ? 1.052 26.248 -3.787 1.00 72.44 181 ILE A CA 1
ATOM 1425 C C . ILE A 1 181 ? 1.480 27.304 -4.813 1.00 72.44 181 ILE A C 1
ATOM 1427 O O . ILE A 1 181 ? 0.727 28.246 -5.044 1.00 72.44 181 ILE A O 1
ATOM 1431 N N . ASP A 1 182 ? 2.622 27.118 -5.475 1.00 79.25 182 ASP A N 1
ATOM 1432 C CA . ASP A 1 182 ? 3.129 28.042 -6.494 1.00 79.25 182 ASP A CA 1
ATOM 1433 C C . ASP A 1 182 ? 2.161 28.151 -7.680 1.00 79.25 182 ASP A C 1
ATOM 1435 O O . ASP A 1 182 ? 1.766 29.252 -8.057 1.00 79.25 182 ASP A O 1
ATOM 1439 N N . SER A 1 183 ? 1.675 27.020 -8.209 1.00 81.38 183 SER A N 1
ATOM 1440 C CA . SER A 1 183 ? 0.675 27.015 -9.286 1.00 81.38 183 SER A CA 1
ATOM 1441 C C . SER A 1 183 ? -0.639 27.681 -8.873 1.00 81.38 183 SER A C 1
ATOM 1443 O O . SER A 1 183 ? -1.289 28.329 -9.691 1.00 81.38 183 SER A O 1
ATOM 1445 N N . VAL A 1 184 ? -1.048 27.549 -7.608 1.00 79.81 184 VAL A N 1
ATOM 1446 C CA . VAL A 1 184 ? -2.215 28.276 -7.091 1.00 79.81 184 VAL A CA 1
ATOM 1447 C C . VAL A 1 184 ? -1.930 29.773 -7.047 1.00 79.81 184 VAL A C 1
ATOM 1449 O O . VAL A 1 184 ? -2.769 30.538 -7.508 1.00 79.81 184 VAL A O 1
ATOM 1452 N N . HIS A 1 185 ? -0.770 30.200 -6.544 1.00 84.06 185 HIS A N 1
ATOM 1453 C CA . HIS A 1 185 ? -0.399 31.616 -6.490 1.00 84.06 185 HIS A CA 1
ATOM 1454 C C . HIS A 1 185 ? -0.306 32.265 -7.875 1.00 84.06 185 HIS A C 1
ATOM 1456 O O . HIS A 1 185 ? -0.711 33.415 -8.022 1.00 84.06 185 HIS A O 1
ATOM 1462 N N . GLU A 1 186 ? 0.167 31.539 -8.888 1.00 88.75 186 GLU A N 1
ATOM 1463 C CA . GLU A 1 186 ? 0.238 32.029 -10.269 1.00 88.75 186 GLU A CA 1
ATOM 1464 C C . GLU A 1 186 ? -1.151 32.170 -10.912 1.00 88.75 186 GLU A C 1
ATOM 1466 O O . GLU A 1 186 ? -1.449 33.177 -11.555 1.00 88.75 186 GLU A O 1
ATOM 1471 N N . LEU A 1 187 ? -2.025 31.176 -10.728 1.00 87.12 187 LEU A N 1
ATOM 1472 C CA . LEU A 1 187 ? -3.337 31.145 -11.381 1.00 87.12 187 LEU A CA 1
ATOM 1473 C C . LEU A 1 187 ? -4.383 32.018 -10.680 1.00 87.12 187 LEU A C 1
ATOM 1475 O O . LEU A 1 187 ? -5.272 32.560 -11.337 1.00 87.12 187 LEU A O 1
ATOM 1479 N N . LEU A 1 188 ? -4.303 32.152 -9.355 1.00 86.75 188 LEU A N 1
ATOM 1480 C CA . LEU A 1 188 ? -5.313 32.825 -8.541 1.00 86.75 188 LEU A CA 1
ATOM 1481 C C . LEU A 1 188 ? -5.630 34.257 -8.996 1.00 86.75 188 LEU A C 1
ATOM 1483 O O . LEU A 1 188 ? -6.814 34.515 -9.216 1.00 86.75 188 LEU A O 1
ATOM 1487 N N . PRO A 1 189 ? -4.663 35.176 -9.194 1.00 89.56 189 PRO A N 1
ATOM 1488 C CA . PRO A 1 189 ? -4.988 36.541 -9.610 1.00 89.56 189 PRO A CA 1
ATOM 1489 C C . PRO A 1 189 ? -5.623 36.579 -11.007 1.00 89.56 189 PRO A C 1
ATOM 1491 O O . PRO A 1 189 ? -6.638 37.241 -11.202 1.00 89.56 189 PRO A O 1
ATOM 1494 N N . LEU A 1 190 ? -5.095 35.797 -11.955 1.00 91.38 190 LEU A N 1
ATOM 1495 C CA . LEU A 1 190 ? -5.568 35.769 -13.343 1.00 91.38 190 LEU A CA 1
ATOM 1496 C C . LEU A 1 190 ? -7.009 35.264 -13.449 1.00 91.38 190 LEU A C 1
ATOM 1498 O O . LEU A 1 190 ? -7.850 35.858 -14.128 1.00 91.38 190 LEU A O 1
ATOM 1502 N N . VAL A 1 191 ? -7.300 34.156 -12.766 1.00 90.88 191 VAL A N 1
ATOM 1503 C CA . VAL A 1 191 ? -8.634 33.554 -12.791 1.00 90.88 191 VAL A CA 1
ATOM 1504 C C . VAL A 1 191 ? -9.616 34.395 -11.972 1.00 90.88 191 VAL A C 1
ATOM 1506 O O . VAL A 1 191 ? -10.767 34.520 -12.383 1.00 90.88 191 VAL A O 1
ATOM 1509 N N . THR A 1 192 ? -9.170 35.036 -10.885 1.00 90.88 192 THR A N 1
ATOM 1510 C CA . THR A 1 192 ? -10.015 35.931 -10.076 1.00 90.88 192 THR A CA 1
ATOM 1511 C C . THR A 1 192 ? -10.449 37.136 -10.898 1.00 90.88 192 THR A C 1
ATOM 1513 O O . THR A 1 192 ? -11.636 37.445 -10.929 1.00 90.88 192 THR A O 1
ATOM 1516 N N . ASP A 1 193 ? -9.528 37.771 -11.624 1.00 91.81 193 ASP A N 1
ATOM 1517 C CA . ASP A 1 193 ? -9.837 38.944 -12.448 1.00 91.81 193 ASP A CA 1
ATOM 1518 C C . ASP A 1 193 ? -10.762 38.586 -13.616 1.00 91.81 193 ASP A C 1
ATOM 1520 O O . ASP A 1 193 ? -11.734 39.294 -13.892 1.00 91.81 193 ASP A O 1
ATOM 1524 N N . SER A 1 194 ? -10.515 37.443 -14.263 1.00 92.12 194 SER A N 1
ATOM 1525 C CA . SER A 1 194 ? -11.388 36.925 -15.318 1.00 92.12 194 SER A CA 1
ATOM 1526 C C . SER A 1 194 ? -12.796 36.625 -14.796 1.00 92.12 194 SER A C 1
ATOM 1528 O O . SER A 1 194 ? -13.784 37.060 -15.393 1.00 92.12 194 SER A O 1
ATOM 1530 N N . LEU A 1 195 ? -12.904 35.916 -13.668 1.00 91.56 195 LEU A N 1
ATOM 1531 C CA . LEU A 1 195 ? -14.187 35.550 -13.077 1.00 91.56 195 LEU A CA 1
ATOM 1532 C C . LEU A 1 195 ? -14.940 36.786 -12.578 1.00 91.56 195 LEU A C 1
ATOM 1534 O O . LEU A 1 195 ? -16.131 36.907 -12.845 1.00 91.56 195 LEU A O 1
ATOM 1538 N N . HIS A 1 196 ? -14.259 37.721 -11.917 1.00 92.00 196 HIS A N 1
ATOM 1539 C CA . HIS A 1 196 ? -14.867 38.946 -11.403 1.00 92.00 196 HIS A CA 1
ATOM 1540 C C . HIS A 1 196 ? -15.450 39.799 -12.537 1.00 92.00 196 HIS A C 1
ATOM 1542 O O . HIS A 1 196 ? -16.606 40.215 -12.466 1.00 92.00 196 HIS A O 1
ATOM 1548 N N . ASN A 1 197 ? -14.701 39.972 -13.632 1.00 91.81 197 ASN A N 1
ATOM 1549 C CA . ASN A 1 197 ? -15.183 40.686 -14.814 1.00 91.81 197 ASN A CA 1
ATOM 1550 C C . ASN A 1 197 ? -16.411 39.995 -15.435 1.00 91.81 197 ASN A C 1
ATOM 1552 O O . ASN A 1 197 ? -17.437 40.627 -15.685 1.00 91.81 197 ASN A O 1
ATOM 1556 N N . ARG A 1 198 ? -16.351 38.669 -15.611 1.00 92.75 198 ARG A N 1
ATOM 1557 C CA . ARG A 1 198 ? -17.478 37.901 -16.159 1.00 92.75 198 ARG A CA 1
ATOM 1558 C C . ARG A 1 198 ? -18.716 37.963 -15.274 1.00 92.75 198 ARG A C 1
ATOM 1560 O O . ARG A 1 198 ? -19.808 38.106 -15.800 1.00 92.75 198 ARG A O 1
ATOM 1567 N N . LEU A 1 199 ? -18.576 37.917 -13.951 1.00 90.12 199 LEU A N 1
ATOM 1568 C CA . LEU A 1 199 ? -19.707 38.064 -13.028 1.00 90.12 199 LEU A CA 1
ATOM 1569 C C . LEU A 1 199 ? -20.327 39.472 -13.070 1.00 90.12 199 LEU A C 1
ATOM 1571 O O . LEU A 1 199 ? -21.534 39.619 -12.857 1.00 90.12 199 LEU A O 1
ATOM 1575 N N . GLY A 1 200 ? -19.529 40.496 -13.381 1.00 87.12 200 GLY A N 1
ATOM 1576 C CA . GLY A 1 200 ? -20.006 41.864 -13.592 1.00 87.12 200 GLY A CA 1
ATOM 1577 C C . GLY A 1 200 ? -20.832 42.047 -14.871 1.00 87.12 200 GLY A C 1
ATOM 1578 O O . GLY A 1 200 ? -21.692 42.921 -14.909 1.00 87.12 200 GLY A O 1
ATOM 1579 N N . ILE A 1 201 ? -20.605 41.215 -15.895 1.00 91.00 201 ILE A N 1
ATOM 1580 C CA . ILE A 1 201 ? -21.223 41.353 -17.227 1.00 91.00 201 ILE A CA 1
ATOM 1581 C C . ILE A 1 201 ? -22.312 40.291 -17.477 1.00 91.00 201 ILE A C 1
ATOM 1583 O O . ILE A 1 201 ? -23.326 40.570 -18.112 1.00 91.00 201 ILE A O 1
ATOM 1587 N N . GLU A 1 202 ? -22.123 39.063 -16.991 1.00 93.25 202 GLU A N 1
ATOM 1588 C CA . GLU A 1 202 ? -22.988 37.911 -17.256 1.00 93.25 202 GLU A CA 1
ATOM 1589 C C . GLU A 1 202 ? -23.969 37.665 -16.094 1.00 93.25 202 GLU A C 1
ATOM 1591 O O . GLU A 1 202 ? -23.694 36.897 -15.168 1.00 93.25 202 GLU A O 1
ATOM 1596 N N . ASP A 1 203 ? -25.166 38.255 -16.170 1.00 88.12 203 ASP A N 1
ATOM 1597 C CA . ASP A 1 203 ? -26.201 38.146 -15.125 1.00 88.12 203 ASP A CA 1
ATOM 1598 C C . ASP A 1 203 ? -26.584 36.698 -14.781 1.00 88.12 203 ASP A C 1
ATOM 1600 O O . ASP A 1 203 ? -26.748 36.346 -13.613 1.00 88.12 203 ASP A O 1
ATOM 1604 N N . THR A 1 204 ? -26.687 35.827 -15.790 1.00 91.75 204 THR A N 1
ATOM 1605 C CA . THR A 1 204 ? -27.037 34.411 -15.573 1.00 91.75 204 THR A CA 1
ATOM 1606 C C . THR A 1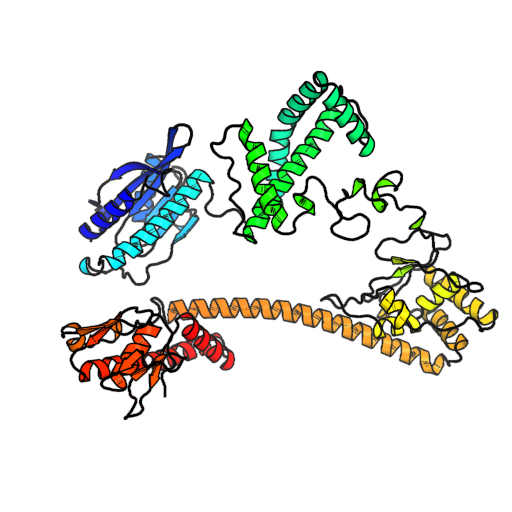 204 ? -25.927 33.663 -14.833 1.00 91.75 204 THR A C 1
ATOM 1608 O O . THR A 1 204 ? -26.206 32.855 -13.946 1.00 91.75 204 THR A O 1
ATOM 1611 N N . LEU A 1 205 ? -24.662 33.937 -15.170 1.00 88.56 205 LEU A N 1
ATOM 1612 C CA . LEU A 1 205 ? -23.515 33.349 -14.481 1.00 88.56 205 LEU A CA 1
ATOM 1613 C C . LEU A 1 205 ? -23.474 33.822 -13.028 1.00 88.56 205 LEU A C 1
ATOM 1615 O O . LEU A 1 205 ? -23.322 32.996 -12.129 1.00 88.56 205 LEU A O 1
ATOM 1619 N N . ARG A 1 206 ? -23.680 35.126 -12.801 1.00 89.44 206 ARG A N 1
ATOM 1620 C CA . ARG A 1 206 ? -23.716 35.727 -11.466 1.00 89.44 206 ARG A CA 1
ATOM 1621 C C . ARG A 1 206 ? -24.747 35.061 -10.566 1.00 89.44 206 ARG A C 1
ATOM 1623 O O . ARG A 1 206 ? -24.383 34.545 -9.512 1.00 89.44 206 ARG A O 1
ATOM 1630 N N . VAL A 1 207 ? -25.995 34.970 -11.025 1.00 86.81 207 VAL A N 1
ATOM 1631 C CA . VAL A 1 207 ? -27.085 34.331 -10.269 1.00 86.81 207 VAL A CA 1
ATOM 1632 C C . VAL A 1 207 ? -26.763 32.868 -9.942 1.00 86.81 207 VAL A C 1
ATOM 1634 O O . VAL A 1 207 ? -26.996 32.415 -8.821 1.00 86.81 207 VAL A O 1
ATOM 1637 N N . ASN A 1 208 ? -26.199 32.119 -10.893 1.00 85.50 208 ASN A N 1
ATOM 1638 C CA . ASN A 1 208 ? -25.850 30.714 -10.675 1.00 85.50 208 ASN A CA 1
ATOM 1639 C C . ASN A 1 208 ? -24.710 30.538 -9.662 1.00 85.50 208 ASN A C 1
ATOM 1641 O O . ASN A 1 208 ? -24.780 29.645 -8.815 1.00 85.50 208 ASN A O 1
ATOM 1645 N N . VAL A 1 209 ? -23.678 31.382 -9.733 1.00 84.50 209 VAL A N 1
ATOM 1646 C CA . VAL A 1 209 ? -22.526 31.336 -8.823 1.00 84.50 209 VAL A CA 1
ATOM 1647 C C . VAL A 1 209 ? -22.926 31.750 -7.409 1.00 84.50 209 VAL A C 1
ATOM 1649 O O . VAL A 1 209 ? -22.574 31.050 -6.463 1.00 84.50 209 VAL A O 1
ATOM 1652 N N . GLU A 1 210 ? -23.717 32.813 -7.250 1.00 81.75 210 GLU A N 1
ATOM 1653 C CA . GLU A 1 210 ? -24.224 33.243 -5.940 1.00 81.75 210 GLU A CA 1
ATOM 1654 C C . GLU A 1 210 ? -25.114 32.165 -5.309 1.00 81.75 210 GLU A C 1
ATOM 1656 O O . GLU A 1 210 ? -24.925 31.799 -4.148 1.00 81.75 210 GLU A O 1
ATOM 1661 N N . LYS A 1 211 ? -26.016 31.556 -6.091 1.00 80.62 211 LYS A N 1
ATOM 1662 C CA . LYS A 1 211 ? -26.844 30.435 -5.624 1.00 80.62 211 LYS A CA 1
ATOM 1663 C C . LYS A 1 211 ? -26.003 29.228 -5.196 1.00 80.62 211 LYS A C 1
ATOM 1665 O O . LYS A 1 211 ? -26.301 28.603 -4.177 1.00 80.62 211 LYS A O 1
ATOM 1670 N N . TRP A 1 212 ? -24.967 28.885 -5.963 1.00 80.94 212 TRP A N 1
ATOM 1671 C CA . TRP A 1 212 ? -24.045 27.806 -5.609 1.00 80.94 212 TRP A CA 1
ATOM 1672 C C . TRP A 1 212 ? -23.264 28.126 -4.327 1.00 80.94 212 TRP A C 1
ATOM 1674 O O . TRP A 1 212 ? -23.185 27.272 -3.447 1.00 80.94 212 TRP A O 1
ATOM 1684 N N . ALA A 1 213 ? -22.747 29.349 -4.187 1.00 70.81 213 ALA A N 1
ATOM 1685 C CA . ALA A 1 213 ? -21.965 29.780 -3.029 1.00 70.81 213 ALA A CA 1
ATOM 1686 C C . ALA A 1 213 ? -22.783 29.732 -1.729 1.00 70.81 213 ALA A C 1
ATOM 1688 O O . ALA A 1 213 ? -22.309 29.189 -0.728 1.00 70.81 213 ALA A O 1
ATOM 1689 N N . VAL A 1 214 ? -24.045 30.178 -1.775 1.00 68.19 214 VAL A N 1
ATOM 1690 C CA . VAL A 1 214 ? -24.995 30.057 -0.656 1.00 68.19 214 VAL A CA 1
ATOM 1691 C C . VAL A 1 214 ? -25.175 28.594 -0.242 1.00 68.19 214 VAL A C 1
ATOM 1693 O O . VAL A 1 214 ? -25.109 28.279 0.944 1.00 68.19 214 VAL A O 1
ATOM 1696 N N . ALA A 1 215 ? -25.322 27.675 -1.202 1.00 63.53 215 ALA A N 1
ATOM 1697 C CA . ALA A 1 215 ? -25.451 26.244 -0.915 1.00 63.53 215 ALA A CA 1
ATOM 1698 C C . ALA A 1 215 ? -24.175 25.612 -0.322 1.00 63.53 215 ALA A C 1
ATOM 1700 O O . ALA A 1 215 ? -24.251 24.549 0.291 1.00 63.53 215 ALA A O 1
ATOM 1701 N N . GLN A 1 216 ? -23.007 26.236 -0.507 1.00 60.81 216 GLN A N 1
ATOM 1702 C CA . GLN A 1 216 ? -21.741 25.813 0.105 1.00 60.81 216 GLN A CA 1
ATOM 1703 C C . GLN A 1 216 ? -21.440 26.525 1.437 1.00 60.81 216 GLN A C 1
ATOM 1705 O O . GLN A 1 216 ? -20.404 26.256 2.040 1.00 60.81 216 GLN A O 1
ATOM 1710 N N . GLY A 1 217 ? -22.310 27.431 1.900 1.00 61.22 217 GLY A N 1
ATOM 1711 C CA . GLY A 1 217 ? -22.076 28.226 3.109 1.00 61.22 217 GLY A CA 1
ATOM 1712 C C . GLY A 1 217 ? -21.000 29.308 2.951 1.00 61.22 217 GLY A C 1
ATOM 1713 O O . GLY A 1 217 ? -20.427 29.743 3.946 1.00 61.22 217 GLY A O 1
ATOM 1714 N N . ILE A 1 218 ? -20.707 29.737 1.719 1.00 66.81 218 ILE A N 1
ATOM 1715 C CA . ILE A 1 218 ? -19.755 30.816 1.432 1.00 66.81 218 ILE A CA 1
ATOM 1716 C C . ILE A 1 218 ? -20.532 32.136 1.417 1.00 66.81 218 ILE A C 1
ATOM 1718 O O . ILE A 1 218 ? -21.367 32.358 0.541 1.00 66.81 218 ILE A O 1
ATOM 1722 N N . ALA A 1 219 ? -20.272 33.003 2.395 1.00 61.44 219 ALA A N 1
ATOM 1723 C CA . ALA A 1 219 ? -20.901 34.317 2.484 1.00 61.44 219 ALA A CA 1
ATOM 1724 C C . ALA A 1 219 ? -20.172 35.336 1.594 1.00 61.44 219 ALA A C 1
ATOM 1726 O O . ALA A 1 219 ? -18.947 35.415 1.626 1.00 61.44 219 ALA A O 1
ATOM 1727 N N . GLY A 1 220 ? -20.923 36.124 0.824 1.00 72.44 220 GLY A N 1
ATOM 1728 C CA . GLY A 1 220 ? -20.389 37.236 0.035 1.00 72.44 220 GLY A CA 1
ATOM 1729 C C . GLY A 1 220 ? -21.252 37.564 -1.181 1.00 72.44 220 GLY A C 1
ATOM 1730 O O . GLY A 1 220 ? -22.318 36.979 -1.374 1.00 72.44 220 GLY A O 1
ATOM 1731 N N . SER A 1 221 ? -20.799 38.526 -1.983 1.00 78.00 221 SER A N 1
ATOM 1732 C CA . SER A 1 221 ? -21.459 38.959 -3.220 1.00 78.00 221 SER A CA 1
ATOM 1733 C C . SER A 1 221 ? -20.491 38.852 -4.386 1.00 78.00 221 SER A C 1
ATOM 1735 O O . SER A 1 221 ? -19.300 39.091 -4.217 1.00 78.00 221 SER A O 1
ATOM 1737 N N . ALA A 1 222 ? -20.994 38.584 -5.590 1.00 79.25 222 ALA A N 1
ATOM 1738 C CA . ALA A 1 222 ? -20.170 38.574 -6.795 1.00 79.25 222 ALA A CA 1
ATOM 1739 C C . ALA A 1 222 ? -19.482 39.923 -7.105 1.00 79.25 222 ALA A C 1
ATOM 1741 O O . ALA A 1 222 ? -18.510 39.953 -7.861 1.00 79.25 222 ALA A O 1
ATOM 1742 N N . ALA A 1 223 ? -19.966 41.023 -6.514 1.00 78.94 223 ALA A N 1
ATOM 1743 C CA . ALA A 1 223 ? -19.330 42.339 -6.579 1.00 78.94 223 ALA A CA 1
ATOM 1744 C C . ALA A 1 223 ? -18.098 42.472 -5.661 1.00 78.94 223 ALA A C 1
ATOM 1746 O O . ALA A 1 223 ? -17.302 43.388 -5.844 1.00 78.94 223 ALA A O 1
ATOM 1747 N N . ASP A 1 224 ? -17.932 41.576 -4.688 1.00 83.12 224 ASP A N 1
ATOM 1748 C CA . ASP A 1 224 ? -16.792 41.560 -3.778 1.00 83.12 224 ASP A CA 1
ATOM 1749 C C . ASP A 1 224 ? -15.674 40.665 -4.330 1.00 83.12 224 ASP A C 1
ATOM 1751 O O . ASP A 1 224 ? -15.874 39.492 -4.655 1.00 83.12 224 ASP A O 1
ATOM 1755 N N . ARG A 1 225 ? -14.467 41.220 -4.425 1.00 82.12 225 ARG A N 1
ATOM 1756 C CA . ARG A 1 225 ? -13.302 40.506 -4.944 1.00 82.12 225 ARG A CA 1
ATOM 1757 C C . ARG A 1 225 ? -12.859 39.375 -4.017 1.00 82.12 225 ARG A C 1
ATOM 1759 O O . ARG A 1 225 ? -12.439 38.342 -4.530 1.00 82.12 225 ARG A O 1
ATOM 1766 N N . GLU A 1 226 ? -12.994 39.514 -2.696 1.00 76.69 226 GLU A N 1
ATOM 1767 C CA . GLU A 1 226 ? -12.609 38.460 -1.738 1.00 76.69 226 GLU A CA 1
ATOM 1768 C C . GLU A 1 226 ? -13.519 37.225 -1.858 1.00 76.69 226 GLU A C 1
ATOM 1770 O O . GLU A 1 226 ? -13.064 36.072 -1.810 1.00 76.69 226 GLU A O 1
ATOM 1775 N N . PHE A 1 227 ? -14.811 37.458 -2.105 1.00 80.12 227 PHE A N 1
ATOM 1776 C CA . PHE A 1 227 ? -15.769 36.406 -2.437 1.00 80.12 227 PHE A CA 1
ATOM 1777 C C . PHE A 1 227 ? -15.380 35.686 -3.737 1.00 80.12 227 PHE A C 1
ATOM 1779 O O . PHE A 1 227 ? -15.321 34.453 -3.774 1.00 80.12 227 PHE A O 1
ATOM 1786 N N . VAL A 1 228 ? -15.052 36.435 -4.795 1.00 84.19 228 VAL A N 1
ATOM 1787 C CA . VAL A 1 228 ? -14.639 35.854 -6.083 1.00 84.19 228 VAL A CA 1
ATOM 1788 C C . VAL A 1 228 ? -13.312 35.098 -5.973 1.00 84.19 228 VAL A C 1
ATOM 1790 O O . VAL A 1 228 ? -13.170 34.027 -6.571 1.00 84.19 228 VAL A O 1
ATOM 1793 N N . GLU A 1 229 ? -12.361 35.585 -5.177 1.00 81.50 229 GLU A N 1
ATOM 1794 C CA . GLU A 1 229 ? -11.089 34.903 -4.921 1.00 81.50 229 GLU A CA 1
ATOM 1795 C C . GLU A 1 229 ? -11.316 33.549 -4.228 1.00 81.50 229 GLU A C 1
ATOM 1797 O O . GLU A 1 229 ? -10.741 32.532 -4.626 1.00 81.50 229 GLU A O 1
ATOM 1802 N N . SER A 1 230 ? -12.213 33.500 -3.238 1.00 75.56 230 SER A N 1
ATOM 1803 C CA . SER A 1 230 ? -12.558 32.266 -2.517 1.00 75.56 230 SER A CA 1
ATOM 1804 C C . SER A 1 230 ? -13.124 31.188 -3.449 1.00 75.56 230 SER A C 1
ATOM 1806 O O . SER A 1 230 ? -12.762 30.011 -3.349 1.00 75.56 230 SER A O 1
ATOM 1808 N N . ILE A 1 231 ? -13.968 31.586 -4.404 1.00 81.12 231 ILE A N 1
ATOM 1809 C CA . ILE A 1 231 ? -14.521 30.688 -5.428 1.00 81.12 231 ILE A CA 1
ATOM 1810 C C . ILE A 1 231 ? -13.435 30.273 -6.424 1.00 81.12 231 ILE A C 1
ATOM 1812 O O . ILE A 1 231 ? -13.303 29.092 -6.752 1.00 81.12 231 ILE A O 1
ATOM 1816 N N . THR A 1 232 ? -12.610 31.222 -6.858 1.00 85.38 232 THR A N 1
ATOM 1817 C CA . THR A 1 232 ? -11.495 30.981 -7.779 1.00 85.38 232 THR A CA 1
ATOM 1818 C C . THR A 1 232 ? -10.516 29.950 -7.230 1.00 85.38 232 THR A C 1
ATOM 1820 O O . THR A 1 232 ? -10.110 29.025 -7.936 1.00 85.38 232 THR A O 1
ATOM 1823 N N . ARG A 1 233 ? -10.192 30.042 -5.941 1.00 78.75 233 ARG A N 1
ATOM 1824 C CA . ARG A 1 233 ? -9.321 29.091 -5.252 1.00 78.75 233 ARG A CA 1
ATOM 1825 C C . ARG A 1 233 ? -9.866 27.659 -5.334 1.00 78.75 233 ARG A C 1
ATOM 1827 O O . ARG A 1 233 ? -9.110 26.730 -5.617 1.00 78.75 233 ARG A O 1
ATOM 1834 N N . GLN A 1 234 ? -11.178 27.471 -5.168 1.00 79.19 234 GLN A N 1
ATOM 1835 C CA . GLN A 1 234 ? -11.829 26.161 -5.318 1.00 79.19 234 GLN A CA 1
ATOM 1836 C C . GLN A 1 234 ? -11.768 25.634 -6.759 1.00 79.19 234 GLN A C 1
ATOM 1838 O O . GLN A 1 234 ? -11.529 24.442 -6.966 1.00 79.19 234 GLN A O 1
ATOM 1843 N N . ILE A 1 235 ? -11.950 26.509 -7.754 1.00 83.69 235 ILE A N 1
ATOM 1844 C CA . ILE A 1 235 ? -11.831 26.157 -9.179 1.00 83.69 235 ILE A CA 1
ATOM 1845 C C . ILE A 1 235 ? -10.416 25.646 -9.479 1.00 83.69 235 ILE A C 1
ATOM 1847 O O . ILE A 1 235 ? -10.259 24.559 -10.042 1.00 83.69 235 ILE A O 1
ATOM 1851 N N . ILE A 1 236 ? -9.394 26.388 -9.044 1.00 81.94 236 ILE A N 1
ATOM 1852 C CA . ILE A 1 236 ? -7.986 26.049 -9.281 1.00 81.94 236 ILE A CA 1
ATOM 1853 C C . ILE A 1 236 ? -7.617 24.736 -8.587 1.00 81.94 236 ILE A C 1
ATOM 1855 O O . ILE A 1 236 ? -7.072 23.843 -9.235 1.00 81.94 236 ILE A O 1
ATOM 1859 N N . TYR A 1 237 ? -7.960 24.560 -7.306 1.00 77.81 237 TYR A N 1
ATOM 1860 C CA . TYR A 1 237 ? -7.645 23.319 -6.589 1.00 77.81 237 TYR A CA 1
ATOM 1861 C C . TYR A 1 237 ? -8.300 22.090 -7.217 1.00 77.81 237 TYR A C 1
ATOM 1863 O O . TYR A 1 237 ? -7.663 21.040 -7.311 1.00 77.81 237 TYR A O 1
ATOM 1871 N N . ARG A 1 238 ? -9.549 22.201 -7.683 1.00 81.38 238 ARG A N 1
ATOM 1872 C CA . ARG A 1 238 ? -10.228 21.093 -8.370 1.00 81.38 238 ARG A CA 1
ATOM 1873 C C . ARG A 1 238 ? -9.561 20.757 -9.699 1.00 81.38 238 ARG A C 1
ATOM 1875 O O . ARG A 1 238 ? -9.379 19.577 -9.993 1.00 81.38 238 ARG A O 1
ATOM 1882 N N . LEU A 1 239 ? -9.180 21.765 -10.484 1.00 85.62 239 LEU A N 1
ATOM 1883 C CA . LEU A 1 239 ? -8.493 21.561 -11.758 1.00 85.62 239 LEU A CA 1
ATOM 1884 C C . LEU A 1 239 ? -7.124 20.901 -11.555 1.00 85.62 239 LEU A C 1
ATOM 1886 O O . LEU A 1 239 ? -6.861 19.847 -12.135 1.00 85.62 239 LEU A O 1
ATOM 1890 N N . LEU A 1 240 ? -6.285 21.472 -10.685 1.00 83.56 240 LEU A N 1
ATOM 1891 C CA . LEU A 1 240 ? -4.960 20.931 -10.375 1.00 83.56 240 LEU A CA 1
ATOM 1892 C C . LEU A 1 240 ? -5.066 19.530 -9.763 1.00 83.56 240 LEU A C 1
ATOM 1894 O O . LEU A 1 240 ? -4.329 18.631 -10.160 1.00 83.56 240 LEU A O 1
ATOM 1898 N N . GLY A 1 241 ? -6.037 19.303 -8.875 1.00 78.19 241 GLY A N 1
ATOM 1899 C CA . GLY A 1 241 ? -6.333 17.983 -8.324 1.00 78.19 241 GLY A CA 1
ATOM 1900 C C . GLY A 1 241 ? -6.607 16.945 -9.414 1.00 78.19 241 GLY A C 1
ATOM 1901 O O . GLY A 1 241 ? -5.969 15.893 -9.421 1.00 78.19 241 GLY A O 1
ATOM 1902 N N . LYS A 1 242 ? -7.483 17.248 -10.383 1.00 84.38 242 LYS A N 1
ATOM 1903 C CA . LYS A 1 242 ? -7.758 16.349 -11.520 1.00 84.38 242 LYS A CA 1
ATOM 1904 C C . LYS A 1 242 ? -6.504 16.081 -12.357 1.00 84.38 242 LYS A C 1
ATOM 1906 O O . LYS A 1 242 ? -6.219 14.924 -12.655 1.00 84.38 242 LYS A O 1
ATOM 1911 N N . VAL A 1 243 ? -5.727 17.114 -12.689 1.00 85.19 243 VAL A N 1
ATOM 1912 C CA . VAL A 1 243 ? -4.465 16.975 -13.443 1.00 85.19 243 VAL A CA 1
ATOM 1913 C C . VAL A 1 243 ? -3.490 16.037 -12.723 1.00 85.19 243 VAL A C 1
ATOM 1915 O O . VAL A 1 243 ? -2.948 15.109 -13.326 1.00 85.19 243 VAL A O 1
ATOM 1918 N N . LEU A 1 244 ? -3.304 16.229 -11.417 1.00 79.50 244 LEU A N 1
ATOM 1919 C CA . LEU A 1 244 ? -2.368 15.452 -10.604 1.00 79.50 244 LEU A CA 1
ATOM 1920 C C . LEU A 1 244 ? -2.801 13.995 -10.440 1.00 79.50 244 LEU A C 1
ATOM 1922 O O . LEU A 1 244 ? -1.989 13.079 -10.615 1.00 79.50 244 LEU A O 1
ATOM 1926 N N . PHE A 1 245 ? -4.081 13.765 -10.145 1.00 77.75 245 PHE A N 1
ATOM 1927 C CA . PHE A 1 245 ? -4.633 12.414 -10.074 1.00 77.75 245 PHE A CA 1
ATOM 1928 C C . PHE A 1 245 ? -4.538 11.705 -11.420 1.00 77.75 245 PHE A C 1
ATOM 1930 O O . PHE A 1 245 ? -4.188 10.529 -11.452 1.00 77.75 245 PHE A O 1
ATOM 1937 N N . TYR A 1 246 ? -4.777 12.411 -12.527 1.00 80.44 246 TYR A N 1
ATOM 1938 C CA . TYR A 1 246 ? -4.672 11.841 -13.866 1.00 80.44 246 TYR A CA 1
ATOM 1939 C C . TYR A 1 246 ? -3.244 11.373 -14.154 1.00 80.44 246 TYR A C 1
ATOM 1941 O O . TYR A 1 246 ? -3.027 10.211 -14.496 1.00 80.44 246 TYR A O 1
ATOM 1949 N N . GLN A 1 247 ? -2.249 12.234 -13.927 1.00 77.50 247 GLN A N 1
ATOM 1950 C CA . GLN A 1 247 ? -0.841 11.883 -14.136 1.00 77.50 247 GLN A CA 1
ATOM 1951 C C . GLN A 1 247 ? -0.376 10.747 -13.215 1.00 77.50 247 GLN A C 1
ATOM 1953 O O . GLN A 1 247 ? 0.414 9.896 -13.627 1.00 77.50 247 GLN A O 1
ATOM 1958 N N . SER A 1 248 ? -0.898 10.689 -11.988 1.00 71.00 248 SER A N 1
ATOM 1959 C CA . SER A 1 248 ? -0.632 9.589 -11.058 1.00 71.00 248 SER A CA 1
ATOM 1960 C C . SER A 1 248 ? -1.266 8.280 -11.535 1.00 71.00 248 SER A C 1
ATOM 1962 O O . SER A 1 248 ? -0.599 7.247 -11.557 1.00 71.00 248 SER A O 1
ATOM 1964 N N . LEU A 1 249 ? -2.523 8.322 -11.983 1.00 70.12 249 LEU A N 1
ATOM 1965 C CA . LEU A 1 249 ? -3.264 7.164 -12.481 1.00 70.12 249 LEU A CA 1
ATOM 1966 C C . LEU A 1 249 ? -2.613 6.561 -13.729 1.00 70.12 249 LEU A C 1
ATOM 1968 O O . LEU A 1 249 ? -2.493 5.341 -13.826 1.00 70.12 249 LEU A O 1
ATOM 1972 N N . ARG A 1 250 ? -2.096 7.392 -14.639 1.00 76.44 250 ARG A N 1
ATOM 1973 C CA . ARG A 1 250 ? -1.349 6.939 -15.826 1.00 76.44 250 ARG A CA 1
ATOM 1974 C C . ARG A 1 250 ? -0.157 6.037 -15.507 1.00 76.44 250 ARG A C 1
ATOM 1976 O O . ARG A 1 250 ? 0.228 5.220 -16.342 1.00 76.44 250 ARG A O 1
ATOM 1983 N N . ARG A 1 251 ? 0.425 6.148 -14.305 1.00 62.38 251 ARG A N 1
ATOM 1984 C CA . ARG A 1 251 ? 1.519 5.267 -13.859 1.00 62.38 251 ARG A CA 1
ATOM 1985 C C . ARG A 1 251 ? 1.050 3.816 -13.708 1.00 62.38 251 ARG A C 1
ATOM 1987 O O . ARG A 1 251 ? 1.808 2.903 -14.033 1.00 62.38 251 ARG A O 1
ATOM 1994 N N . ALA A 1 252 ? -0.185 3.617 -13.244 1.00 50.44 252 ALA A N 1
ATOM 1995 C CA . ALA A 1 252 ? -0.809 2.306 -13.061 1.00 50.44 252 ALA A CA 1
ATOM 1996 C C . ALA A 1 252 ? -1.602 1.846 -14.300 1.00 50.44 252 ALA A C 1
ATOM 1998 O O . ALA A 1 252 ? -1.586 0.664 -14.631 1.00 50.44 252 ALA A O 1
ATOM 1999 N N . ALA A 1 253 ? -2.240 2.776 -15.015 1.00 62.59 253 ALA A N 1
ATOM 2000 C CA . ALA A 1 253 ? -3.051 2.537 -16.207 1.00 62.59 253 ALA A CA 1
ATOM 2001 C C . ALA A 1 253 ? -2.406 3.191 -17.444 1.00 62.59 253 ALA A C 1
ATOM 2003 O O . ALA A 1 253 ? -2.791 4.279 -17.877 1.00 62.59 253 ALA A O 1
ATOM 2004 N N . ARG A 1 254 ? -1.394 2.519 -18.013 1.00 66.94 254 ARG A N 1
ATOM 2005 C CA . ARG A 1 254 ? -0.564 3.041 -19.121 1.00 66.94 254 ARG A CA 1
ATOM 2006 C C . ARG A 1 254 ? -1.324 3.280 -20.432 1.00 66.94 254 ARG A C 1
ATOM 2008 O O . ARG A 1 254 ? -0.799 3.958 -21.308 1.00 66.94 254 ARG A O 1
ATOM 2015 N N . GLN A 1 255 ? -2.532 2.736 -20.566 1.00 72.12 255 GLN A N 1
ATOM 2016 C CA . GLN A 1 255 ? -3.424 2.930 -21.711 1.00 72.12 255 GLN A CA 1
ATOM 2017 C C . GLN A 1 255 ? -4.027 4.342 -21.795 1.00 72.12 255 GLN A C 1
ATOM 2019 O O . GLN A 1 255 ? -4.552 4.720 -22.837 1.00 72.12 255 GLN A O 1
ATOM 2024 N N . LEU A 1 256 ? -3.964 5.123 -20.713 1.00 72.38 256 LEU A N 1
ATOM 2025 C CA . LEU A 1 256 ? -4.480 6.488 -20.688 1.00 72.38 256 LEU A CA 1
ATOM 2026 C C . LEU A 1 256 ? -3.588 7.456 -21.494 1.00 72.38 256 LEU A C 1
ATOM 2028 O O . LEU A 1 256 ? -2.356 7.446 -21.326 1.00 72.38 256 LEU A O 1
ATOM 2032 N N . PRO A 1 257 ? -4.180 8.345 -22.319 1.00 76.56 257 PRO A N 1
ATOM 2033 C CA . PRO A 1 257 ? -3.423 9.244 -23.184 1.00 76.56 257 PRO A CA 1
ATOM 2034 C C . PRO A 1 257 ? -2.550 10.225 -22.384 1.00 76.56 257 PRO A C 1
ATOM 2036 O O . PRO A 1 257 ? -2.925 10.624 -21.277 1.00 76.56 257 PRO A O 1
ATOM 2039 N N . PRO A 1 258 ? -1.375 10.625 -22.903 1.00 75.00 258 PRO A N 1
ATOM 2040 C CA . PRO A 1 258 ? -0.559 11.654 -22.271 1.00 75.00 258 PRO A CA 1
ATOM 2041 C C . PRO A 1 258 ? -1.311 12.974 -22.159 1.00 75.00 258 PRO A C 1
ATOM 2043 O O . PRO A 1 258 ? -1.908 13.439 -23.125 1.00 75.00 258 PRO A O 1
ATOM 2046 N N . LEU A 1 259 ? -1.263 13.570 -20.966 1.00 75.56 259 LEU A N 1
ATOM 2047 C CA . LEU A 1 259 ? -1.763 14.918 -20.737 1.00 75.56 259 LEU A CA 1
ATOM 2048 C C . LEU A 1 259 ? -0.689 15.901 -21.206 1.00 75.56 259 LEU A C 1
ATOM 2050 O O . LEU A 1 259 ? 0.187 16.269 -20.427 1.00 75.56 259 LEU A O 1
ATOM 2054 N N . ASN A 1 260 ? -0.715 16.229 -22.495 1.00 74.56 260 ASN A N 1
ATOM 2055 C CA . ASN A 1 260 ? 0.175 17.211 -23.098 1.00 74.56 260 ASN A CA 1
ATOM 2056 C C . ASN A 1 260 ? -0.651 18.420 -23.547 1.00 74.56 260 ASN A C 1
ATOM 2058 O O . ASN A 1 260 ? -1.591 18.263 -24.327 1.00 74.56 260 ASN A O 1
ATOM 2062 N N . VAL A 1 261 ? -0.307 19.592 -23.021 1.00 75.12 261 VAL A N 1
ATOM 2063 C CA . VAL A 1 261 ? -0.916 20.881 -23.373 1.00 75.12 261 VAL A CA 1
ATOM 2064 C C . VAL A 1 261 ? 0.099 21.827 -24.024 1.00 75.12 261 VAL A C 1
ATOM 2066 O O . VAL A 1 261 ? -0.178 23.009 -24.188 1.00 75.12 261 VAL A O 1
ATOM 2069 N N . ASP A 1 262 ? 1.265 21.313 -24.411 1.00 74.69 262 ASP A N 1
ATOM 2070 C CA . ASP A 1 262 ? 2.281 22.075 -25.126 1.00 74.69 262 ASP A CA 1
ATOM 2071 C C . ASP A 1 262 ? 1.843 22.281 -26.580 1.00 74.69 262 ASP A C 1
ATOM 2073 O O . ASP A 1 262 ? 1.405 21.344 -27.257 1.00 74.69 262 ASP A O 1
ATOM 2077 N N . GLY A 1 263 ? 1.957 23.518 -27.065 1.00 74.56 263 GLY A N 1
ATOM 2078 C CA . GLY A 1 263 ? 1.690 23.866 -28.463 1.00 74.56 263 GLY A CA 1
ATOM 2079 C C . GLY A 1 263 ? 0.218 23.823 -28.891 1.00 74.56 263 GLY A C 1
ATOM 2080 O O . GLY A 1 263 ? -0.054 23.900 -30.088 1.00 74.56 263 GLY A O 1
ATOM 2081 N N . ILE A 1 264 ? -0.734 23.706 -27.957 1.00 81.88 264 ILE A N 1
ATOM 2082 C CA . ILE A 1 264 ? -2.169 23.849 -28.257 1.00 81.88 264 ILE A CA 1
ATOM 2083 C C . ILE A 1 264 ? -2.631 25.288 -28.020 1.00 81.88 264 ILE A C 1
ATOM 2085 O O . ILE A 1 264 ? -2.121 25.981 -27.141 1.00 81.88 264 ILE A O 1
ATOM 2089 N N . GLU A 1 265 ? -3.612 25.743 -28.801 1.00 83.62 265 GLU A N 1
ATOM 2090 C CA . GLU A 1 265 ? -4.211 27.064 -28.602 1.00 83.62 265 GLU A CA 1
ATOM 2091 C C . GLU A 1 265 ? -4.829 27.179 -27.202 1.00 83.62 265 GLU A C 1
ATOM 2093 O O . GLU A 1 265 ? -5.388 26.215 -26.675 1.00 83.62 265 GLU A O 1
ATOM 2098 N N . ASN A 1 266 ? -4.786 28.375 -26.605 1.00 79.19 266 ASN A N 1
ATOM 2099 C CA . ASN A 1 266 ? -5.318 28.613 -25.256 1.00 79.19 266 ASN A CA 1
ATOM 2100 C C . ASN A 1 266 ? -6.791 28.177 -25.106 1.00 79.19 266 ASN A C 1
ATOM 2102 O O . ASN A 1 266 ? -7.194 27.708 -24.042 1.00 79.19 266 ASN A O 1
ATOM 2106 N N . SER A 1 267 ? -7.587 28.297 -26.173 1.00 82.25 267 SER A N 1
ATOM 2107 C CA . SER A 1 267 ? -8.977 27.824 -26.264 1.00 82.25 267 SER A CA 1
ATOM 2108 C C . SER A 1 267 ? -9.112 26.299 -26.167 1.00 82.25 267 SER A C 1
ATOM 2110 O O . SER A 1 267 ? -10.114 25.810 -25.649 1.00 82.25 267 SER A O 1
ATOM 2112 N N . GLU A 1 268 ? -8.102 25.549 -26.611 1.00 85.19 268 GLU A N 1
ATOM 2113 C CA . GLU A 1 268 ? -8.091 24.083 -26.697 1.00 85.19 268 GLU A CA 1
ATOM 2114 C C . GLU A 1 268 ? -7.526 23.395 -25.447 1.00 85.19 268 GLU A C 1
ATOM 2116 O O . GLU A 1 268 ? -7.667 22.175 -25.290 1.00 85.19 268 GLU A O 1
ATOM 2121 N N . VAL A 1 269 ? -6.946 24.159 -24.515 1.00 82.75 269 VAL A N 1
ATOM 2122 C CA . VAL A 1 269 ? -6.393 23.634 -23.257 1.00 82.75 269 VAL A CA 1
ATOM 2123 C C . VAL A 1 269 ? -7.462 22.911 -22.442 1.00 82.75 269 VAL A C 1
ATOM 2125 O O . VAL A 1 269 ? -7.318 21.724 -22.142 1.00 82.75 269 VAL A O 1
ATOM 2128 N N . LEU A 1 270 ? -8.575 23.577 -22.126 1.00 83.50 270 LEU A N 1
ATOM 2129 C CA . LEU A 1 270 ? -9.659 22.967 -21.348 1.00 83.50 270 LEU A CA 1
ATOM 2130 C C . LEU A 1 270 ? -10.340 21.787 -22.077 1.00 83.50 270 LEU A C 1
ATOM 2132 O O . LEU A 1 270 ? -10.488 20.732 -21.455 1.00 83.50 270 LEU A O 1
ATOM 2136 N N . PRO A 1 271 ? -10.705 21.884 -23.374 1.00 88.44 271 PRO A N 1
ATOM 2137 C CA . PRO A 1 271 ? -11.203 20.742 -24.146 1.00 88.44 271 PRO A CA 1
ATOM 2138 C C . PRO A 1 271 ? -10.272 19.524 -24.131 1.00 88.44 271 PRO A C 1
ATOM 2140 O O . PRO A 1 271 ? -10.727 18.381 -24.036 1.00 88.44 271 PRO A O 1
ATOM 2143 N N . THR A 1 272 ? -8.960 19.743 -24.201 1.00 85.44 272 THR A N 1
ATOM 2144 C CA . THR A 1 272 ? -7.962 18.667 -24.177 1.00 85.44 272 THR A CA 1
ATOM 2145 C C . THR A 1 272 ? -7.881 17.999 -22.808 1.00 85.44 272 THR A C 1
ATOM 2147 O O . THR A 1 272 ? -7.922 16.768 -22.731 1.00 85.44 272 THR A O 1
ATOM 2150 N N . LEU A 1 273 ? -7.873 18.784 -21.727 1.00 86.56 273 LEU A N 1
ATOM 2151 C CA . LEU A 1 273 ? -7.942 18.252 -20.363 1.00 86.56 273 LEU A CA 1
ATOM 2152 C C . LEU A 1 273 ? -9.225 17.433 -20.142 1.00 86.56 273 LEU A C 1
ATOM 2154 O O . LEU A 1 273 ? -9.166 16.320 -19.621 1.00 86.56 273 LEU A O 1
ATOM 2158 N N . ASN A 1 274 ? -10.375 17.930 -20.603 1.00 86.88 274 ASN A N 1
ATOM 2159 C CA . ASN A 1 274 ? -11.660 17.249 -20.434 1.00 86.88 274 ASN A CA 1
ATOM 2160 C C . ASN A 1 274 ? -11.729 15.909 -21.179 1.00 86.88 274 ASN A C 1
ATOM 2162 O O . ASN A 1 274 ? -12.212 14.926 -20.617 1.00 86.88 274 ASN A O 1
ATOM 2166 N N . ARG A 1 275 ? -11.196 15.827 -22.407 1.00 87.44 275 ARG A N 1
ATOM 2167 C CA . ARG A 1 275 ? -11.094 14.552 -23.143 1.00 87.44 275 ARG A CA 1
ATOM 2168 C C . ARG A 1 275 ? -10.234 13.533 -22.397 1.00 87.44 275 ARG A C 1
ATOM 2170 O O . ARG A 1 275 ? -10.618 12.373 -22.292 1.00 87.44 275 ARG A O 1
ATOM 2177 N N . ALA A 1 276 ? -9.107 13.966 -21.836 1.00 86.00 276 ALA A N 1
ATOM 2178 C CA . ALA A 1 276 ? -8.253 13.096 -21.035 1.00 86.00 276 ALA A CA 1
ATOM 2179 C C . ALA A 1 276 ? -8.976 12.601 -19.768 1.00 86.00 276 ALA A C 1
ATOM 2181 O O . ALA A 1 276 ? -8.997 11.402 -19.488 1.00 86.00 276 ALA A O 1
ATOM 2182 N N . PHE A 1 277 ? -9.648 13.493 -19.036 1.00 88.38 277 PHE A N 1
ATOM 2183 C CA . PHE A 1 277 ? -10.426 13.120 -17.851 1.00 88.38 277 PHE A CA 1
ATOM 2184 C C . PHE A 1 277 ? -11.583 12.161 -18.175 1.00 88.38 277 PHE A C 1
ATOM 2186 O O . PHE A 1 277 ? -11.870 11.268 -17.376 1.00 88.38 277 PHE A O 1
ATOM 2193 N N . ALA A 1 278 ? -12.194 12.275 -19.358 1.00 85.25 278 ALA A N 1
ATOM 2194 C CA . ALA A 1 278 ? -13.217 11.341 -19.827 1.00 85.25 278 ALA A CA 1
ATOM 2195 C C . ALA A 1 278 ? -12.676 9.917 -20.054 1.00 85.25 278 ALA A C 1
ATOM 2197 O O . ALA A 1 278 ? -13.372 8.945 -19.765 1.00 85.25 278 ALA A O 1
ATOM 2198 N N . GLU A 1 279 ? -11.429 9.763 -20.507 1.00 83.44 279 GLU A N 1
ATOM 2199 C CA . GLU A 1 279 ? -10.793 8.441 -20.596 1.00 83.44 279 GLU A CA 1
ATOM 2200 C C . GLU A 1 279 ? -10.486 7.860 -19.210 1.00 83.44 279 GLU A C 1
ATOM 2202 O O . GLU A 1 279 ? -10.676 6.664 -18.989 1.00 83.44 279 GLU A O 1
ATOM 2207 N N . ALA A 1 280 ? -10.087 8.695 -18.244 1.00 81.56 280 ALA A N 1
ATOM 2208 C CA . ALA A 1 280 ? -9.878 8.248 -16.864 1.00 81.56 280 ALA A CA 1
ATOM 2209 C C . ALA A 1 280 ? -11.170 7.794 -16.170 1.00 81.56 280 ALA A C 1
ATOM 2211 O O . ALA A 1 280 ? -11.128 6.874 -15.350 1.00 81.56 280 ALA A O 1
ATOM 2212 N N . LEU A 1 281 ? -12.322 8.375 -16.523 1.00 79.25 281 LEU A N 1
ATOM 2213 C CA . LEU A 1 281 ? -13.625 7.955 -15.996 1.00 79.25 281 LEU A CA 1
ATOM 2214 C C . LEU A 1 281 ? -13.957 6.491 -16.295 1.00 79.25 281 LEU A C 1
ATOM 2216 O O . LEU A 1 281 ? -14.576 5.823 -15.472 1.00 79.25 281 LEU A O 1
ATOM 2220 N N . LYS A 1 282 ? -13.483 5.962 -17.426 1.00 79.62 282 LYS A N 1
ATOM 2221 C CA . LYS A 1 282 ? -13.729 4.571 -17.836 1.00 79.62 282 LYS A CA 1
ATOM 2222 C C . LYS A 1 282 ? -13.012 3.535 -16.956 1.00 79.62 282 LYS A C 1
ATOM 2224 O O . LYS A 1 282 ? -13.275 2.347 -17.100 1.00 79.62 282 LYS A O 1
ATOM 2229 N N . ILE A 1 283 ? -12.105 3.963 -16.071 1.00 71.75 283 ILE A N 1
ATOM 2230 C CA . ILE A 1 283 ? -11.243 3.102 -15.235 1.00 71.75 283 ILE A CA 1
ATOM 2231 C C . ILE A 1 283 ? -11.684 3.136 -13.755 1.00 71.75 283 ILE A C 1
ATOM 2233 O O . ILE A 1 283 ? -10.894 2.880 -12.857 1.00 71.75 283 ILE A O 1
ATOM 2237 N N . ASP A 1 284 ? -12.951 3.456 -13.487 1.00 59.66 284 ASP A N 1
ATOM 2238 C CA . ASP A 1 284 ? -13.553 3.438 -12.143 1.00 59.66 284 ASP A CA 1
ATOM 2239 C C . ASP A 1 284 ? -12.979 4.472 -11.142 1.00 59.66 284 ASP A C 1
ATOM 2241 O O . ASP A 1 284 ? -12.852 4.238 -9.943 1.00 59.66 284 ASP A O 1
ATOM 2245 N N . TYR A 1 285 ? -12.658 5.676 -11.635 1.00 67.50 285 TYR A N 1
ATOM 2246 C CA . TYR A 1 285 ? -12.241 6.832 -10.816 1.00 67.50 285 TYR A CA 1
ATOM 2247 C C . TYR A 1 285 ? -13.278 7.966 -10.832 1.00 67.50 285 TYR A C 1
ATOM 2249 O O . TYR A 1 285 ? -12.946 9.157 -10.881 1.00 67.50 285 TYR A O 1
ATOM 2257 N N . HIS A 1 286 ? -14.558 7.593 -10.773 1.00 65.38 286 HIS A N 1
ATOM 2258 C CA . HIS A 1 286 ? -15.696 8.515 -10.817 1.00 65.38 286 HIS A CA 1
ATOM 2259 C C . HIS A 1 286 ? -15.613 9.619 -9.753 1.00 65.38 286 HIS A C 1
ATOM 2261 O O . HIS A 1 286 ? -15.923 10.770 -10.046 1.00 65.38 286 HIS A O 1
ATOM 2267 N N . ALA A 1 287 ? -15.098 9.317 -8.558 1.00 64.69 287 ALA A N 1
ATOM 2268 C CA . ALA A 1 287 ? -15.017 10.283 -7.462 1.00 64.69 287 ALA A CA 1
ATOM 2269 C C . ALA A 1 287 ? -14.157 11.529 -7.759 1.00 64.69 287 ALA A C 1
ATOM 2271 O O . ALA A 1 287 ? -14.391 12.586 -7.175 1.00 64.69 287 ALA A O 1
ATOM 2272 N N . VAL A 1 288 ? -13.171 11.412 -8.657 1.00 71.56 288 VAL A N 1
ATOM 2273 C CA . VAL A 1 288 ? -12.219 12.490 -8.977 1.00 71.56 288 VAL A CA 1
ATOM 2274 C C . VAL A 1 288 ? -12.579 13.187 -10.287 1.00 71.56 288 VAL A C 1
ATOM 2276 O O . VAL A 1 288 ? -12.523 14.414 -10.378 1.00 71.56 288 VAL A O 1
ATOM 2279 N N . PHE A 1 289 ? -12.938 12.415 -11.314 1.00 77.88 289 PHE A N 1
ATOM 2280 C CA . PHE A 1 289 ? -13.096 12.945 -12.668 1.00 77.88 289 PHE A CA 1
ATOM 2281 C C . PHE A 1 289 ? -14.540 13.267 -13.039 1.00 77.88 289 PHE A C 1
ATOM 2283 O O . PHE A 1 289 ? -14.744 14.098 -13.926 1.00 77.88 289 PHE A O 1
ATOM 2290 N N . ALA A 1 290 ? -15.532 12.675 -12.364 1.00 69.31 290 ALA A N 1
ATOM 2291 C CA . ALA A 1 290 ? -16.921 12.853 -12.758 1.00 69.31 290 ALA A CA 1
ATOM 2292 C C . ALA A 1 290 ? -17.372 14.272 -12.421 1.00 69.31 290 ALA A C 1
ATOM 2294 O O . ALA A 1 290 ? -17.195 14.757 -11.304 1.00 69.31 290 ALA A O 1
ATOM 2295 N N . GLU A 1 291 ? -17.977 14.946 -13.394 1.00 67.00 291 GLU A N 1
ATOM 2296 C CA . GLU A 1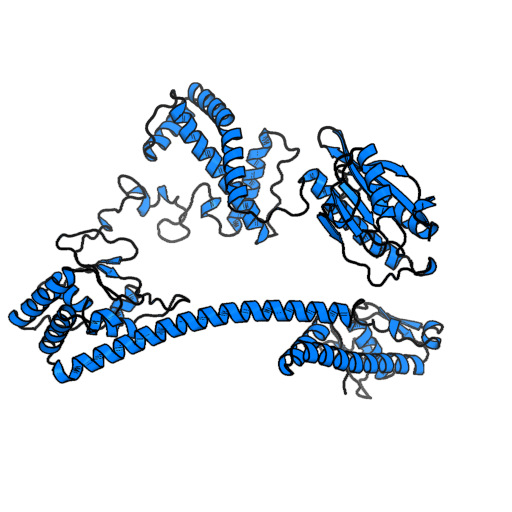 291 ? -18.617 16.243 -13.157 1.00 67.00 291 GLU A CA 1
ATOM 2297 C C . GLU A 1 291 ? -19.878 16.092 -12.301 1.00 67.00 291 GLU A C 1
ATOM 2299 O O . GLU A 1 291 ? -20.244 17.000 -11.555 1.00 67.00 291 GLU A O 1
ATOM 2304 N N . ARG A 1 292 ? -20.515 14.916 -12.383 1.00 66.94 292 ARG A N 1
ATOM 2305 C CA . ARG A 1 292 ? -21.648 14.496 -11.562 1.00 66.94 292 ARG A CA 1
ATOM 2306 C C . ARG A 1 292 ? -21.451 13.042 -11.172 1.00 66.94 292 ARG A C 1
ATOM 2308 O O . ARG A 1 292 ? -21.310 12.185 -12.039 1.00 66.94 292 ARG A O 1
ATOM 2315 N N . GLN A 1 293 ? -21.441 12.768 -9.875 1.00 66.19 293 GLN A N 1
ATOM 2316 C CA . GLN A 1 293 ? -21.507 11.392 -9.400 1.00 66.19 293 GLN A CA 1
ATOM 2317 C C . GLN A 1 293 ? -22.948 10.925 -9.532 1.00 66.19 293 GLN A C 1
ATOM 2319 O O . GLN A 1 293 ? -23.845 11.645 -9.102 1.00 66.19 293 GLN A O 1
ATOM 2324 N N . LEU A 1 294 ? -23.162 9.784 -10.178 1.00 72.62 294 LEU A N 1
ATOM 2325 C CA . LEU A 1 294 ? -24.481 9.186 -10.351 1.00 72.62 294 LEU A CA 1
ATOM 2326 C C . LEU A 1 294 ? -24.582 7.945 -9.464 1.00 72.62 294 LEU A C 1
ATOM 2328 O O . LEU A 1 294 ? -23.571 7.300 -9.181 1.00 72.62 294 LEU A O 1
ATOM 2332 N N . TYR A 1 295 ? -25.787 7.591 -9.032 1.00 68.56 295 TYR A N 1
ATOM 2333 C CA . TYR A 1 295 ? -26.005 6.280 -8.423 1.00 68.56 295 TYR A CA 1
ATOM 2334 C C . TYR A 1 295 ? -25.824 5.192 -9.483 1.00 68.56 295 TYR A C 1
ATOM 2336 O O . TYR A 1 295 ? -26.402 5.260 -10.571 1.00 68.56 295 TYR A O 1
ATOM 2344 N N . THR A 1 296 ? -24.997 4.200 -9.171 1.00 71.12 296 THR A N 1
ATOM 2345 C CA . THR A 1 296 ? -24.670 3.084 -10.069 1.00 71.12 296 THR A CA 1
ATOM 2346 C C . THR A 1 296 ? -25.699 1.957 -10.005 1.00 71.12 296 THR A C 1
ATOM 2348 O O . THR A 1 296 ? -25.836 1.199 -10.964 1.00 71.12 296 THR A O 1
ATOM 2351 N N . ASP A 1 297 ? -26.445 1.877 -8.905 1.00 63.16 297 ASP A N 1
ATOM 2352 C CA . ASP A 1 297 ? -27.414 0.839 -8.572 1.00 63.16 297 ASP A CA 1
ATOM 2353 C C . ASP A 1 297 ? -28.548 1.381 -7.672 1.00 63.16 297 ASP A C 1
ATOM 2355 O O . ASP A 1 297 ? -28.518 2.519 -7.199 1.00 63.16 297 ASP A O 1
ATOM 2359 N N . GLY A 1 298 ? -29.588 0.566 -7.465 1.00 77.38 298 GLY A N 1
ATOM 2360 C CA . GLY A 1 298 ? -30.745 0.899 -6.623 1.00 77.38 298 GLY A CA 1
ATOM 2361 C C . GLY A 1 298 ? -31.814 1.768 -7.303 1.00 77.38 298 GLY A C 1
ATOM 2362 O O . GLY A 1 298 ? -31.768 2.025 -8.503 1.00 77.38 298 GLY A O 1
ATOM 2363 N N . ASN A 1 299 ? -32.804 2.218 -6.524 1.00 78.25 299 ASN A N 1
ATOM 2364 C CA . ASN A 1 299 ? -33.945 3.000 -7.033 1.00 78.25 299 ASN A CA 1
ATOM 2365 C C . ASN A 1 299 ? -33.552 4.384 -7.578 1.00 78.25 299 ASN A C 1
ATOM 2367 O O . ASN A 1 299 ? -34.293 4.950 -8.375 1.00 78.25 299 ASN A O 1
ATOM 2371 N N . ASP A 1 300 ? -32.396 4.902 -7.158 1.00 79.38 300 ASP A N 1
ATOM 2372 C CA . ASP A 1 300 ? -31.875 6.204 -7.579 1.00 79.38 300 ASP A CA 1
ATOM 2373 C C . ASP A 1 300 ? -30.908 6.085 -8.779 1.00 79.38 300 ASP A C 1
ATOM 2375 O O . ASP A 1 300 ? -30.285 7.077 -9.156 1.00 79.38 300 ASP A O 1
ATOM 2379 N N . GLN A 1 301 ? -30.764 4.899 -9.396 1.00 82.12 301 GLN A N 1
ATOM 2380 C CA . GLN A 1 301 ? -29.806 4.647 -10.481 1.00 82.12 301 GLN A CA 1
ATOM 2381 C C . GLN A 1 301 ? -29.901 5.692 -11.607 1.00 82.12 301 GLN A C 1
ATOM 2383 O O . GLN A 1 301 ? -30.969 5.975 -12.146 1.00 82.12 301 GLN A O 1
ATOM 2388 N N . GLY A 1 302 ? -28.751 6.252 -11.989 1.00 79.25 302 GLY A N 1
ATOM 2389 C CA . GLY A 1 302 ? -28.654 7.284 -13.022 1.00 79.25 302 GLY A CA 1
ATOM 2390 C C . GLY A 1 302 ? -28.985 8.704 -12.549 1.00 79.25 302 GLY A C 1
ATOM 2391 O O . GLY A 1 302 ? -28.667 9.652 -13.268 1.00 79.25 302 GLY A O 1
ATOM 2392 N N . LEU A 1 303 ? -29.541 8.887 -11.343 1.00 80.69 303 LEU A N 1
ATOM 2393 C CA . LEU A 1 303 ? -29.686 10.212 -10.740 1.00 80.69 303 LEU A CA 1
ATOM 2394 C C . LEU A 1 303 ? -28.331 10.724 -10.237 1.00 80.69 303 LEU A C 1
ATOM 2396 O O . LEU A 1 303 ? -27.542 9.947 -9.688 1.00 80.69 303 LEU A O 1
ATOM 2400 N N . PRO A 1 304 ? -28.049 12.033 -10.357 1.00 78.56 304 PRO A N 1
ATOM 2401 C CA . PRO A 1 304 ? -26.942 12.653 -9.646 1.00 78.56 304 PRO A CA 1
ATOM 2402 C C . PRO A 1 304 ? -27.064 12.459 -8.135 1.00 78.56 304 PRO A C 1
ATOM 2404 O O . PRO A 1 304 ? -28.148 12.596 -7.578 1.00 78.56 304 PRO A O 1
ATOM 2407 N N . TRP A 1 305 ? -25.946 12.226 -7.446 1.00 75.94 305 TRP A N 1
ATOM 2408 C CA . TRP A 1 305 ? -25.892 12.087 -5.990 1.00 75.94 305 TRP A CA 1
ATOM 2409 C C . TRP A 1 305 ? -26.647 13.200 -5.258 1.00 75.94 305 TRP A C 1
ATOM 2411 O O . TRP A 1 305 ? -27.467 12.857 -4.416 1.00 75.94 305 TRP A O 1
ATOM 2421 N N . PRO A 1 306 ? -26.487 14.500 -5.595 1.00 74.75 306 PRO A N 1
ATOM 2422 C CA . PRO A 1 306 ? -27.248 15.571 -4.945 1.00 74.75 306 PRO A CA 1
ATOM 2423 C C . PRO A 1 306 ? -28.761 15.530 -5.196 1.00 74.75 306 PRO A C 1
ATOM 2425 O O . PRO A 1 306 ? -29.512 16.150 -4.449 1.00 74.75 306 PRO A O 1
ATOM 2428 N N . GLU A 1 307 ? -29.206 14.857 -6.257 1.00 80.31 307 GLU A N 1
ATOM 2429 C CA . GLU A 1 307 ? -30.620 14.700 -6.608 1.00 80.31 307 GLU A CA 1
ATOM 2430 C C . GLU A 1 307 ? -31.231 13.426 -6.023 1.00 80.31 307 GLU A C 1
ATOM 2432 O O . GLU A 1 307 ? -32.453 13.360 -5.877 1.00 80.31 307 GLU A O 1
ATOM 2437 N N . GLY A 1 308 ? -30.392 12.459 -5.637 1.00 80.94 308 GLY A N 1
ATOM 2438 C CA . GLY A 1 308 ? -30.819 11.266 -4.927 1.00 80.94 308 GLY A CA 1
ATOM 2439 C C . GLY A 1 308 ? -31.529 11.619 -3.638 1.00 80.94 308 GLY A C 1
ATOM 2440 O O . GLY A 1 308 ? -31.126 12.524 -2.895 1.00 80.94 308 GLY A O 1
ATOM 2441 N N . THR A 1 309 ? -32.585 10.866 -3.359 1.00 78.06 309 THR A N 1
ATOM 2442 C CA . THR A 1 309 ? -33.470 11.084 -2.214 1.00 78.06 309 THR A CA 1
ATOM 2443 C C . THR A 1 309 ? -32.703 11.203 -0.895 1.00 78.06 309 THR A C 1
ATOM 2445 O O . THR A 1 309 ? -33.076 11.987 -0.022 1.00 78.06 309 THR A O 1
ATOM 2448 N N . TRP A 1 310 ? -31.593 10.471 -0.776 1.00 72.31 310 TRP A N 1
ATOM 2449 C CA . TRP A 1 310 ? -30.770 10.399 0.428 1.00 72.31 310 TRP A CA 1
ATOM 2450 C C . TRP A 1 310 ? -29.912 11.643 0.695 1.00 72.31 310 TRP A C 1
ATOM 2452 O O . TRP A 1 310 ? -29.648 11.966 1.852 1.00 72.31 310 TRP A O 1
ATOM 2462 N N . VAL A 1 311 ? -29.478 12.348 -0.352 1.00 76.50 311 VAL A N 1
ATOM 2463 C CA . VAL A 1 311 ? -28.644 13.557 -0.233 1.00 76.50 311 VAL A CA 1
ATOM 2464 C C . VAL A 1 311 ? -29.503 14.813 -0.311 1.00 76.50 311 VAL A C 1
ATOM 2466 O O . VAL A 1 311 ? -29.326 15.725 0.494 1.00 76.50 311 VAL A O 1
ATOM 2469 N N . LYS A 1 312 ? -30.461 14.846 -1.244 1.00 78.19 312 LYS A N 1
ATOM 2470 C CA . LYS A 1 312 ? -31.331 15.997 -1.518 1.00 78.19 312 LYS A CA 1
ATOM 2471 C C . LYS A 1 312 ? -32.159 16.427 -0.310 1.00 78.19 312 LYS A C 1
ATOM 2473 O O . LYS A 1 312 ? -32.381 17.616 -0.101 1.00 78.19 312 LYS A O 1
ATOM 2478 N N . ASN A 1 313 ? -32.627 15.460 0.475 1.00 79.25 313 ASN A N 1
ATOM 2479 C CA . ASN A 1 313 ? -33.550 15.709 1.582 1.00 79.25 313 ASN A CA 1
ATOM 2480 C C . ASN A 1 313 ? -32.841 15.999 2.917 1.00 79.25 313 ASN A C 1
ATOM 2482 O O . ASN A 1 313 ? -33.506 16.233 3.924 1.00 79.25 313 ASN A O 1
ATOM 2486 N N . ARG A 1 314 ? -31.503 15.990 2.944 1.00 79.94 314 ARG A N 1
ATOM 2487 C CA . ARG A 1 314 ? -30.708 16.292 4.138 1.00 79.94 314 ARG A CA 1
ATOM 2488 C C . ARG A 1 314 ? -30.640 17.802 4.378 1.00 79.94 314 ARG A C 1
ATOM 2490 O O . ARG A 1 314 ? -30.360 18.566 3.461 1.00 79.94 314 ARG A O 1
ATOM 2497 N N . GLN A 1 315 ? -30.866 18.229 5.618 1.00 71.12 315 GLN A N 1
ATOM 2498 C CA . GLN A 1 315 ? -30.891 19.637 6.028 1.00 71.12 315 GLN A CA 1
ATOM 2499 C C . GLN A 1 315 ? -29.918 19.875 7.195 1.00 71.12 315 GLN A C 1
ATOM 2501 O O . GLN A 1 315 ? -29.977 19.129 8.172 1.00 71.12 315 GLN A O 1
ATOM 2506 N N . PRO A 1 316 ? -29.040 20.902 7.153 1.00 69.56 316 PRO A N 1
ATOM 2507 C CA . PRO A 1 316 ? -28.940 21.963 6.136 1.00 69.56 316 PRO A CA 1
ATOM 2508 C C . PRO A 1 316 ? -28.157 21.581 4.864 1.00 69.56 316 PRO A C 1
ATOM 2510 O O . PRO A 1 316 ? -28.014 22.402 3.965 1.00 69.56 316 PRO A O 1
ATOM 2513 N N . GLY A 1 317 ? -27.625 20.360 4.770 1.00 71.31 317 GLY A N 1
ATOM 2514 C CA . GLY A 1 317 ? -26.878 19.918 3.591 1.00 71.31 317 GLY A CA 1
ATOM 2515 C C . GLY A 1 317 ? -26.486 18.447 3.653 1.00 71.31 317 GLY A C 1
ATOM 2516 O O . GLY A 1 317 ? -26.759 17.769 4.638 1.00 71.31 317 GLY A O 1
ATOM 2517 N N . TRP A 1 318 ? -25.809 17.943 2.620 1.00 70.19 318 TRP A N 1
ATOM 2518 C CA . TRP A 1 318 ? -25.457 16.520 2.467 1.00 70.19 318 TRP A CA 1
ATOM 2519 C C . TRP A 1 318 ? -24.697 15.913 3.664 1.00 70.19 318 TRP A C 1
ATOM 2521 O O . TRP A 1 318 ? -24.827 14.721 3.946 1.00 70.19 318 TRP A O 1
ATOM 2531 N N . TYR A 1 319 ? -23.931 16.738 4.382 1.00 75.00 319 TYR A N 1
ATOM 2532 C CA . TYR A 1 319 ? -23.163 16.373 5.576 1.00 75.00 319 TYR A CA 1
ATOM 2533 C C . TYR A 1 319 ? -24.022 16.255 6.840 1.00 75.00 319 TYR A C 1
ATOM 2535 O O . TYR A 1 319 ? -23.563 15.724 7.849 1.00 75.00 319 TYR A O 1
ATOM 2543 N N . SER A 1 320 ? -25.253 16.767 6.812 1.00 79.38 320 SER A N 1
ATOM 2544 C CA . SER A 1 320 ? -26.167 16.661 7.942 1.00 79.38 320 SER A CA 1
ATOM 2545 C C . SER A 1 320 ? -26.611 15.218 8.137 1.00 79.38 320 SER A C 1
ATOM 2547 O O . SER A 1 320 ? -26.830 14.472 7.180 1.00 79.38 320 SER A O 1
ATOM 2549 N N . LEU A 1 321 ? -26.727 14.824 9.400 1.00 76.19 321 LEU A N 1
ATOM 2550 C CA . LEU A 1 321 ? -27.328 13.555 9.768 1.00 76.19 321 LEU A CA 1
ATOM 2551 C C . LEU A 1 321 ? -28.849 13.757 9.723 1.00 76.19 321 LEU A C 1
ATOM 2553 O O . LEU A 1 321 ? -29.363 14.564 10.499 1.00 76.19 321 LEU A O 1
ATOM 2557 N N . PRO A 1 322 ? -29.576 13.108 8.797 1.00 76.00 322 PRO A N 1
ATOM 2558 C CA . PRO A 1 322 ? -31.018 13.266 8.719 1.00 76.00 322 PRO A CA 1
ATOM 2559 C C . PRO A 1 322 ? -31.647 12.685 9.983 1.00 76.00 322 PRO A C 1
ATOM 2561 O O . PRO A 1 322 ? -31.142 11.713 10.549 1.00 76.00 322 PRO A O 1
ATOM 2564 N N . GLU A 1 323 ? -32.763 13.258 10.423 1.00 75.44 323 GLU A N 1
ATOM 2565 C CA . GLU A 1 323 ? -33.452 12.815 11.640 1.00 75.44 323 GLU A CA 1
ATOM 2566 C C . GLU A 1 323 ? -33.842 11.328 11.570 1.00 75.44 323 GLU A C 1
ATOM 2568 O O . GLU A 1 323 ? -33.739 10.621 12.566 1.00 75.44 323 GLU A O 1
ATOM 2573 N N . SER A 1 324 ? -34.161 10.820 10.372 1.00 73.12 324 SER A N 1
ATOM 2574 C CA . SER A 1 324 ? -34.469 9.404 10.127 1.00 73.12 324 SER A CA 1
ATOM 2575 C C . SER A 1 324 ? -33.310 8.442 10.418 1.00 73.12 324 SER A C 1
ATOM 2577 O O . SER A 1 324 ? -33.552 7.287 10.749 1.00 73.12 324 SER A O 1
ATOM 2579 N N . GLU A 1 325 ? -32.062 8.904 10.306 1.00 72.06 325 GLU A N 1
ATOM 2580 C CA . GLU A 1 325 ? -30.849 8.096 10.528 1.00 72.06 325 GLU A CA 1
ATOM 2581 C C . GLU A 1 325 ? -30.138 8.466 11.834 1.00 72.06 325 GLU A C 1
ATOM 2583 O O . GLU A 1 325 ? -29.221 7.781 12.294 1.00 72.06 325 GLU A O 1
ATOM 2588 N N . THR A 1 326 ? -30.564 9.561 12.459 1.00 79.31 326 THR A N 1
ATOM 2589 C CA . THR A 1 326 ? -29.987 10.048 13.701 1.00 79.31 326 THR A CA 1
ATOM 2590 C C . THR A 1 326 ? -30.656 9.338 14.859 1.00 79.31 326 THR A C 1
ATOM 2592 O O . THR A 1 326 ? -31.731 9.715 15.312 1.00 79.31 326 THR A O 1
ATOM 2595 N N . ASN A 1 327 ? -29.998 8.299 15.361 1.00 85.25 327 ASN A N 1
ATOM 2596 C CA . ASN A 1 327 ? -30.507 7.509 16.471 1.00 85.25 327 ASN A CA 1
ATOM 2597 C C . ASN A 1 327 ? -29.783 7.892 17.769 1.00 85.25 327 ASN A C 1
ATOM 2599 O O . ASN A 1 327 ? -28.700 7.368 18.051 1.00 85.25 327 ASN A O 1
ATOM 2603 N N . PRO A 1 328 ? -30.347 8.812 18.577 1.00 90.00 328 PRO A N 1
ATOM 2604 C CA . PRO A 1 328 ? -29.733 9.212 19.829 1.00 90.00 328 PRO A CA 1
ATOM 2605 C C . PRO A 1 328 ? -29.794 8.050 20.828 1.00 90.00 328 PRO A C 1
ATOM 2607 O O . PRO A 1 328 ? -30.867 7.542 21.168 1.00 90.00 328 PRO A O 1
ATOM 2610 N N . SER A 1 329 ? -28.635 7.646 21.339 1.00 93.62 329 SER A N 1
ATOM 2611 C CA . SER A 1 329 ? -28.496 6.538 22.281 1.00 93.62 329 SER A CA 1
ATOM 2612 C C . SER A 1 329 ? -27.605 6.906 23.462 1.00 93.62 329 SER A C 1
ATOM 2614 O O . SER A 1 329 ? -26.936 7.931 23.484 1.00 93.62 329 SER A O 1
ATOM 2616 N N . GLN A 1 330 ? -27.642 6.074 24.492 1.00 96.06 330 GLN A N 1
ATOM 2617 C CA . GLN A 1 330 ? -26.753 6.144 25.646 1.00 96.06 330 GLN A CA 1
ATOM 2618 C C . GLN A 1 330 ? -25.659 5.077 25.594 1.00 96.06 330 GLN A C 1
ATOM 2620 O O . GLN A 1 330 ? -24.732 5.140 26.393 1.00 96.06 330 GLN A O 1
ATOM 2625 N N . ILE A 1 331 ? -25.779 4.091 24.700 1.00 96.06 331 ILE A N 1
ATOM 2626 C CA . ILE A 1 331 ? -24.902 2.923 24.627 1.00 96.06 331 ILE A CA 1
ATOM 2627 C C . ILE A 1 331 ? -24.249 2.889 23.256 1.00 96.06 331 ILE A C 1
ATOM 2629 O O . ILE A 1 331 ? -24.943 2.862 22.237 1.00 96.06 331 ILE A O 1
ATOM 2633 N N . PHE A 1 332 ? -22.924 2.817 23.256 1.00 95.38 332 PHE A N 1
ATOM 2634 C CA . PHE A 1 332 ? -22.114 2.849 22.053 1.00 95.38 332 PHE A CA 1
ATOM 2635 C C . PHE A 1 332 ? -21.157 1.658 22.024 1.00 95.38 332 PHE A C 1
ATOM 2637 O O . PHE A 1 332 ? -20.158 1.610 22.749 1.00 95.38 332 PHE A O 1
ATOM 2644 N N . PHE A 1 333 ? -21.482 0.686 21.180 1.00 93.38 333 PHE A N 1
ATOM 2645 C CA . PHE A 1 333 ? -20.645 -0.468 20.902 1.00 93.38 333 PHE A CA 1
ATOM 2646 C C . PHE A 1 333 ? -19.473 -0.063 20.011 1.00 93.38 333 PHE A C 1
ATOM 2648 O O . PHE A 1 333 ? -19.641 0.677 19.045 1.00 93.38 333 PHE A O 1
ATOM 2655 N N . SER A 1 334 ? -18.284 -0.564 20.322 1.00 93.00 334 SER A N 1
ATOM 2656 C CA . SER A 1 334 ? -17.051 -0.189 19.634 1.00 93.00 334 SER A CA 1
ATOM 2657 C C . SER A 1 334 ? -16.883 -1.101 18.430 1.00 93.00 334 SER A C 1
ATOM 2659 O O . SER A 1 334 ? -16.845 -2.316 18.602 1.00 93.00 334 SER A O 1
ATOM 2661 N N . LYS A 1 335 ? -16.775 -0.533 17.224 1.00 92.06 335 LYS A N 1
ATOM 2662 C CA . LYS A 1 335 ? -16.608 -1.328 15.999 1.00 92.06 335 LYS A CA 1
ATOM 2663 C C . LYS A 1 335 ? -15.287 -2.102 15.980 1.00 92.06 335 LYS A C 1
ATOM 2665 O O . LYS A 1 335 ? -15.229 -3.207 15.455 1.00 92.06 335 LYS A O 1
ATOM 2670 N N . ALA A 1 336 ? -14.227 -1.511 16.532 1.00 90.88 336 ALA A N 1
ATOM 2671 C CA . ALA A 1 336 ? -12.907 -2.122 16.585 1.00 90.88 336 ALA A CA 1
ATOM 2672 C C . ALA A 1 336 ? -12.357 -2.154 18.010 1.00 90.88 336 ALA A C 1
ATOM 2674 O O . ALA A 1 336 ? -12.588 -1.217 18.779 1.00 90.88 336 ALA A O 1
ATOM 2675 N N . GLN A 1 337 ? -11.634 -3.225 18.326 1.00 89.56 337 GLN A N 1
ATOM 2676 C CA . GLN A 1 337 ? -11.070 -3.508 19.645 1.00 89.56 337 GLN A CA 1
ATOM 2677 C C . GLN A 1 337 ? -9.593 -3.881 19.484 1.00 89.56 337 GLN A C 1
ATOM 2679 O O . GLN A 1 337 ? -9.255 -4.754 18.680 1.00 89.56 337 GLN A O 1
ATOM 2684 N N . ASP A 1 338 ? -8.732 -3.199 20.235 1.00 90.38 338 ASP A N 1
ATOM 2685 C CA . ASP A 1 338 ? -7.319 -3.552 20.381 1.00 90.38 338 ASP A CA 1
ATOM 2686 C C . ASP A 1 338 ? -7.092 -4.130 21.790 1.00 90.38 338 ASP A C 1
ATOM 2688 O O . ASP A 1 338 ? -7.868 -4.984 22.223 1.00 90.38 338 ASP A O 1
ATOM 2692 N N . ASP A 1 339 ? -6.060 -3.714 22.519 1.00 89.62 339 ASP A N 1
ATOM 2693 C CA . ASP A 1 339 ? -5.755 -4.201 23.867 1.00 89.62 339 ASP A CA 1
ATOM 2694 C C . ASP A 1 339 ? -6.634 -3.591 24.968 1.00 89.62 339 ASP A C 1
ATOM 2696 O O . ASP A 1 339 ? -6.752 -4.174 26.046 1.00 89.62 339 ASP A O 1
ATOM 2700 N N . ALA A 1 340 ? -7.275 -2.452 24.708 1.00 92.06 340 ALA A N 1
ATOM 2701 C CA . ALA A 1 340 ? -8.240 -1.823 25.599 1.00 92.06 340 ALA A CA 1
ATOM 2702 C C . ALA A 1 340 ? -9.673 -2.230 25.226 1.00 92.06 340 ALA A C 1
ATOM 2704 O O . ALA A 1 340 ? -10.192 -1.833 24.178 1.00 92.06 340 ALA A O 1
ATOM 2705 N N . HIS A 1 341 ? -10.337 -2.971 26.121 1.00 91.06 341 HIS A N 1
ATOM 2706 C CA . HIS A 1 341 ? -11.738 -3.356 25.944 1.00 91.06 341 HIS A CA 1
ATOM 2707 C C . HIS A 1 341 ? -12.677 -2.397 26.669 1.00 91.06 341 HIS A C 1
ATOM 2709 O O . HIS A 1 341 ? -12.716 -2.350 27.901 1.00 91.06 341 HIS A O 1
ATOM 2715 N N . PHE A 1 342 ? -13.438 -1.623 25.895 1.00 92.44 342 PHE A N 1
ATOM 2716 C CA . PHE A 1 342 ? -14.502 -0.786 26.437 1.00 92.44 342 PHE A CA 1
ATOM 2717 C C . PHE A 1 342 ? -15.562 -0.415 25.402 1.00 92.44 342 PHE A C 1
ATOM 2719 O O . PHE A 1 342 ? -15.294 -0.170 24.220 1.00 92.44 342 PHE A O 1
ATOM 2726 N N . HIS A 1 343 ? -16.790 -0.292 25.895 1.00 94.31 343 HIS A N 1
ATOM 2727 C CA . HIS A 1 343 ? -17.941 0.234 25.171 1.00 94.31 343 HIS A CA 1
ATOM 2728 C C . HIS A 1 343 ? -18.409 1.515 25.848 1.00 94.31 343 HIS A C 1
ATOM 2730 O O . HIS A 1 343 ? -18.525 1.569 27.075 1.00 94.31 343 HIS A O 1
ATOM 2736 N N . ARG A 1 344 ? -18.664 2.570 25.070 1.00 94.00 344 ARG A N 1
ATOM 2737 C CA . ARG A 1 344 ? -18.932 3.884 25.662 1.00 94.00 344 ARG A CA 1
ATOM 2738 C C . ARG A 1 344 ? -20.368 3.964 26.172 1.00 94.00 344 ARG A C 1
ATOM 2740 O O . ARG A 1 344 ? -21.301 3.429 25.571 1.00 94.00 344 ARG A O 1
ATOM 2747 N N . PHE A 1 345 ? -20.526 4.661 27.290 1.00 95.25 345 PHE A N 1
ATOM 2748 C CA . PHE A 1 345 ? -21.810 4.960 27.906 1.00 95.25 345 PHE A CA 1
ATOM 2749 C C . PHE A 1 345 ? -21.927 6.461 28.146 1.00 95.25 345 PHE A C 1
ATOM 2751 O O . PHE A 1 345 ? -20.977 7.092 28.605 1.00 95.25 345 PHE A O 1
ATOM 2758 N N . SER A 1 346 ? -23.103 7.020 27.876 1.00 94.56 346 SER A N 1
ATOM 2759 C CA . SER A 1 346 ? -23.423 8.409 28.190 1.00 94.56 346 SER A CA 1
ATOM 2760 C C . SER A 1 346 ? -24.661 8.510 29.077 1.00 94.56 346 SER A C 1
ATOM 2762 O O . SER A 1 346 ? -25.683 7.854 28.860 1.00 94.56 346 SER A O 1
ATOM 2764 N N . ARG A 1 347 ? -24.598 9.396 30.078 1.00 91.62 347 ARG A N 1
ATOM 2765 C CA . ARG A 1 347 ? -25.741 9.706 30.956 1.00 91.62 347 ARG A CA 1
ATOM 2766 C C . ARG A 1 347 ? -26.870 10.418 30.212 1.00 91.62 347 ARG A C 1
ATOM 2768 O O . ARG A 1 347 ? -28.021 10.319 30.623 1.00 91.62 347 ARG A O 1
ATOM 2775 N N . THR A 1 348 ? -26.548 11.090 29.114 1.00 93.94 348 THR A N 1
ATOM 2776 C CA . THR A 1 348 ? -27.498 11.720 28.195 1.00 93.94 348 THR A CA 1
ATOM 2777 C C . THR A 1 348 ? -27.474 11.002 26.853 1.00 93.94 348 THR A C 1
ATOM 2779 O O . THR A 1 348 ? -26.498 10.333 26.513 1.00 93.94 348 THR A O 1
ATOM 2782 N N . LYS A 1 349 ? -28.551 11.114 26.074 1.00 93.06 349 LYS A N 1
ATOM 2783 C CA . LYS A 1 349 ? -28.555 10.539 24.730 1.00 93.06 349 LYS A CA 1
ATOM 2784 C C . LYS A 1 349 ? -27.668 11.374 23.805 1.00 93.06 349 LYS A C 1
ATOM 2786 O O . LYS A 1 349 ? -27.838 12.587 23.743 1.00 93.06 349 LYS A O 1
ATOM 2791 N N . LEU A 1 350 ? -26.757 10.716 23.097 1.00 93.00 350 LEU A N 1
ATOM 2792 C CA . LEU A 1 350 ? -25.855 11.306 22.110 1.00 93.00 350 LEU A CA 1
ATOM 2793 C C . LEU A 1 350 ? -25.960 10.546 20.785 1.00 93.00 350 LEU A C 1
ATOM 2795 O O . LEU A 1 350 ? -26.496 9.438 20.725 1.00 93.00 350 LEU A O 1
ATOM 2799 N N . ILE A 1 351 ? -25.436 11.151 19.727 1.00 90.44 351 ILE A N 1
ATOM 2800 C CA . ILE A 1 351 ? -25.386 10.562 18.390 1.00 90.44 351 ILE A CA 1
ATOM 2801 C C . ILE A 1 351 ? -24.038 9.834 18.241 1.00 90.44 351 ILE A C 1
ATOM 2803 O O . ILE A 1 351 ? -23.010 10.430 18.571 1.00 90.44 351 ILE A O 1
ATOM 2807 N N . PRO A 1 352 ? -24.011 8.564 17.793 1.00 89.50 352 PRO A N 1
ATOM 2808 C CA . PRO A 1 352 ? -22.763 7.834 17.565 1.00 89.50 352 PRO A CA 1
ATOM 2809 C C . PRO A 1 352 ? -21.980 8.393 16.368 1.00 89.50 352 PRO A C 1
ATOM 2811 O O . PRO A 1 352 ? -22.572 8.799 15.369 1.00 89.50 352 PRO A O 1
ATOM 2814 N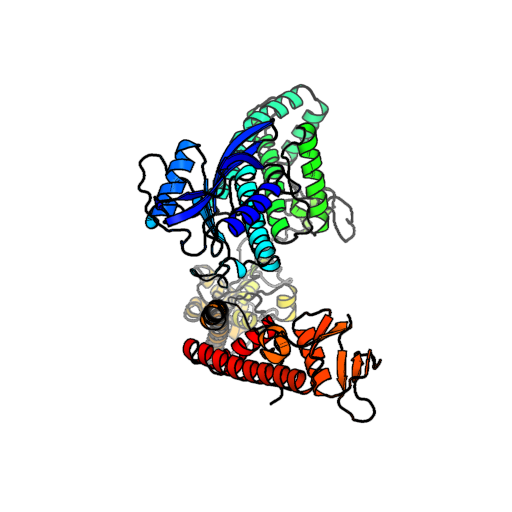 N . ASP A 1 353 ? -20.648 8.343 16.430 1.00 88.81 353 ASP A N 1
ATOM 2815 C CA . ASP A 1 353 ? -19.796 8.493 15.244 1.00 88.81 353 ASP A CA 1
ATOM 2816 C C . ASP A 1 353 ? -19.711 7.170 14.448 1.00 88.81 353 ASP A C 1
ATOM 2818 O O . ASP A 1 353 ? -20.119 6.120 14.942 1.00 88.81 353 ASP A O 1
ATOM 2822 N N . GLN A 1 354 ? -19.146 7.173 13.230 1.00 87.12 354 GLN A N 1
ATOM 2823 C CA . GLN A 1 354 ? -19.134 5.971 12.372 1.00 87.12 354 GLN A CA 1
ATOM 2824 C C . GLN A 1 354 ? -18.350 4.773 12.942 1.00 87.12 354 GLN A C 1
ATOM 2826 O O . GLN A 1 354 ? -18.467 3.651 12.440 1.00 87.12 354 GLN A O 1
ATOM 2831 N N . ARG A 1 355 ? -17.478 4.991 13.931 1.00 91.00 355 ARG A N 1
ATOM 2832 C CA . ARG A 1 355 ? -16.712 3.937 14.612 1.00 91.00 355 ARG A CA 1
ATOM 2833 C C . ARG A 1 355 ? -17.498 3.293 15.752 1.00 91.00 355 ARG A C 1
ATOM 2835 O O . ARG A 1 355 ? -16.989 2.350 16.365 1.00 91.00 355 ARG A O 1
ATOM 2842 N N . LEU A 1 356 ? -18.713 3.768 16.017 1.00 92.62 356 LEU A N 1
ATOM 2843 C CA . LEU A 1 356 ? -19.583 3.293 17.078 1.00 92.62 356 LEU A CA 1
ATOM 2844 C C . LEU A 1 356 ? -20.922 2.824 16.511 1.00 92.62 356 LEU A C 1
ATOM 2846 O O . LEU A 1 356 ? -21.548 3.499 15.699 1.00 92.62 356 LEU A O 1
ATOM 2850 N N . TYR A 1 357 ? -21.404 1.688 17.003 1.00 92.25 357 TYR A N 1
ATOM 2851 C CA . TYR A 1 357 ? -22.794 1.288 16.807 1.00 92.25 357 TYR A CA 1
ATOM 2852 C C . TYR A 1 357 ? -23.607 1.703 18.024 1.00 92.25 357 TYR A C 1
ATOM 2854 O O . TYR A 1 357 ? -23.194 1.483 19.162 1.00 92.25 357 TYR A O 1
ATOM 2862 N N . TYR A 1 358 ? -24.773 2.300 17.807 1.00 92.06 358 TYR A N 1
ATOM 2863 C CA . TYR A 1 358 ? -25.694 2.570 18.900 1.00 92.06 358 TYR A CA 1
ATOM 2864 C C . TYR A 1 358 ? -26.491 1.312 19.251 1.00 92.06 358 TYR A C 1
ATOM 2866 O O . TYR A 1 358 ? -26.841 0.515 18.384 1.00 92.06 358 TYR A O 1
ATOM 2874 N N . LEU A 1 359 ? -26.823 1.152 20.531 1.00 91.56 359 LEU A N 1
ATOM 2875 C CA . LEU A 1 359 ? -27.732 0.103 20.999 1.00 91.56 359 LEU A CA 1
ATOM 2876 C C . LEU A 1 359 ? -28.935 0.730 21.698 1.00 91.56 359 LEU A C 1
ATOM 2878 O O . LEU A 1 359 ? -28.783 1.656 22.493 1.00 91.56 359 LEU A O 1
ATOM 2882 N N . ALA A 1 360 ? -30.128 0.202 21.440 1.00 89.50 360 ALA A N 1
ATOM 2883 C CA . ALA A 1 360 ? -31.338 0.555 22.172 1.00 89.50 360 ALA A CA 1
ATOM 2884 C C . ALA A 1 360 ? -31.708 -0.598 23.121 1.00 89.50 360 ALA A C 1
ATOM 2886 O O . ALA A 1 360 ? -31.926 -1.718 22.652 1.00 89.50 360 ALA A O 1
ATOM 2887 N N . PRO A 1 361 ? -31.784 -0.371 24.446 1.00 89.44 361 PRO A N 1
ATOM 2888 C CA . PRO A 1 361 ? -32.253 -1.396 25.369 1.00 89.44 361 PRO A CA 1
ATOM 2889 C C . PRO A 1 361 ? -33.681 -1.828 25.039 1.00 89.44 361 PRO A C 1
ATOM 2891 O O . PRO A 1 361 ? -34.547 -0.995 24.768 1.00 89.44 361 PRO A O 1
ATOM 2894 N N . VAL A 1 362 ? -33.952 -3.128 25.144 1.00 88.38 362 VAL A N 1
ATOM 2895 C CA . VAL A 1 362 ? -35.328 -3.634 25.126 1.00 88.38 362 VAL A CA 1
ATOM 2896 C C . VAL A 1 362 ? -36.125 -3.078 26.312 1.00 88.38 362 VAL A C 1
ATOM 2898 O O . VAL A 1 362 ? -35.569 -2.762 27.370 1.00 88.38 362 VAL A O 1
ATOM 2901 N N . LYS A 1 363 ? -37.449 -2.978 26.149 1.00 85.12 363 LYS A N 1
ATOM 2902 C CA . LYS A 1 363 ? -38.357 -2.455 27.179 1.00 85.12 363 LYS A CA 1
ATOM 2903 C C . LYS A 1 363 ? -38.143 -3.178 28.517 1.00 85.12 363 LYS A C 1
ATOM 2905 O O . LYS A 1 363 ? -38.153 -4.403 28.570 1.00 85.12 363 LYS A O 1
ATOM 2910 N N . GLY A 1 364 ? -37.981 -2.409 29.595 1.00 83.69 364 GLY A N 1
ATOM 2911 C CA . GLY A 1 364 ? -37.763 -2.934 30.951 1.00 83.69 364 GLY A CA 1
ATOM 2912 C C . GLY A 1 364 ? -36.294 -3.113 31.357 1.00 83.69 364 GLY A C 1
ATOM 2913 O O . GLY A 1 364 ? -36.030 -3.439 32.514 1.00 83.69 364 GLY A O 1
ATOM 2914 N N . THR A 1 365 ? -35.340 -2.849 30.458 1.00 89.12 365 THR A N 1
ATOM 2915 C CA . THR A 1 365 ? -33.898 -2.884 30.750 1.00 89.12 365 THR A CA 1
ATOM 2916 C C . THR A 1 365 ? -33.315 -1.473 30.706 1.00 89.12 365 THR A C 1
ATOM 2918 O O . THR A 1 365 ? -33.575 -0.718 29.771 1.00 89.12 365 THR A O 1
ATOM 2921 N N . SER A 1 366 ? -32.516 -1.090 31.706 1.00 93.12 366 SER A N 1
ATOM 2922 C CA . SER A 1 366 ? -31.876 0.230 31.721 1.00 93.12 366 SER A CA 1
ATOM 2923 C C . SER A 1 366 ? -30.618 0.259 30.849 1.00 93.12 366 SER A C 1
ATOM 2925 O O . SER A 1 366 ? -29.884 -0.727 30.767 1.00 93.12 366 SER A O 1
ATOM 2927 N N . ALA A 1 367 ? -30.331 1.412 30.234 1.00 95.00 367 ALA A N 1
ATOM 2928 C CA . ALA A 1 367 ? -29.138 1.572 29.404 1.00 95.00 367 ALA A CA 1
ATOM 2929 C C . ALA A 1 367 ? -27.838 1.344 30.190 1.00 95.00 367 ALA A C 1
ATOM 2931 O O . ALA A 1 367 ? -26.936 0.664 29.714 1.00 95.00 367 ALA A O 1
ATOM 2932 N N . ALA A 1 368 ? -27.794 1.835 31.433 1.00 95.81 368 ALA A N 1
ATOM 2933 C CA . ALA A 1 368 ? -26.665 1.639 32.334 1.00 95.81 368 ALA A CA 1
ATOM 2934 C C . ALA A 1 368 ? -26.388 0.154 32.620 1.00 95.81 368 ALA A C 1
ATOM 2936 O O . ALA A 1 368 ? -25.228 -0.239 32.678 1.00 95.81 368 ALA A O 1
ATOM 2937 N N . LEU A 1 369 ? -27.429 -0.680 32.759 1.00 96.06 369 LEU A N 1
ATOM 2938 C CA . LEU A 1 369 ? -27.245 -2.116 32.971 1.00 96.06 369 LEU A CA 1
ATOM 2939 C C . LEU A 1 369 ? -26.632 -2.781 31.737 1.00 96.06 369 LEU A C 1
ATOM 2941 O O . LEU A 1 369 ? -25.672 -3.530 31.871 1.00 96.06 369 LEU A O 1
ATOM 2945 N N . VAL A 1 370 ? -27.150 -2.491 30.540 1.00 95.81 370 VAL A N 1
ATOM 2946 C CA . VAL A 1 370 ? -26.597 -3.052 29.296 1.00 95.81 370 VAL A CA 1
ATOM 2947 C C . VAL A 1 370 ? -25.143 -2.612 29.112 1.00 95.81 370 VAL A C 1
ATOM 2949 O O . VAL A 1 370 ? -24.284 -3.450 28.859 1.00 95.81 370 VAL A O 1
ATOM 2952 N N . SER A 1 371 ? -24.835 -1.328 29.313 1.00 96.56 371 SER A N 1
ATOM 2953 C CA . SER A 1 371 ? -23.460 -0.820 29.253 1.00 96.56 371 SER A CA 1
ATOM 2954 C C . SER A 1 371 ? -22.533 -1.476 30.273 1.00 96.56 371 SER A C 1
ATOM 2956 O O . SER A 1 371 ? -21.399 -1.800 29.926 1.00 96.56 371 SER A O 1
ATOM 2958 N N . ALA A 1 372 ? -23.005 -1.706 31.501 1.00 97.31 372 ALA A N 1
ATOM 2959 C CA . ALA A 1 372 ? -22.239 -2.400 32.529 1.00 97.31 372 ALA A CA 1
ATOM 2960 C C . ALA A 1 372 ? -21.898 -3.836 32.113 1.00 97.31 372 ALA A C 1
ATOM 2962 O O . ALA A 1 372 ? -20.764 -4.274 32.283 1.00 97.31 372 ALA A O 1
ATOM 2963 N N . LEU A 1 373 ? -22.859 -4.549 31.517 1.00 96.75 373 LEU A N 1
ATOM 2964 C CA . LEU A 1 373 ? -22.648 -5.905 31.015 1.00 96.75 373 LEU A CA 1
ATOM 2965 C C . LEU A 1 373 ? -21.654 -5.932 29.861 1.00 96.75 373 LEU A C 1
ATOM 2967 O O . LEU A 1 373 ? -20.721 -6.729 29.891 1.00 96.75 373 LEU A O 1
ATOM 2971 N N . LEU A 1 374 ? -21.814 -5.044 28.879 1.00 96.00 374 LEU A N 1
ATOM 2972 C CA . LEU A 1 374 ? -20.901 -4.929 27.741 1.00 96.00 374 LEU A CA 1
ATOM 2973 C C . LEU A 1 374 ? -19.459 -4.648 28.185 1.00 96.00 374 LEU A C 1
ATOM 2975 O O . LEU A 1 374 ? -18.531 -5.172 27.585 1.00 96.00 374 LEU A O 1
ATOM 2979 N N . ASN A 1 375 ? -19.271 -3.879 29.258 1.00 96.69 375 ASN A N 1
ATOM 2980 C CA . ASN A 1 375 ? -17.956 -3.582 29.829 1.00 96.69 375 ASN A CA 1
ATOM 2981 C C . ASN A 1 375 ? -17.481 -4.612 30.874 1.00 96.69 375 ASN A C 1
ATOM 2983 O O . ASN A 1 375 ? -16.491 -4.368 31.557 1.00 96.69 375 ASN A O 1
ATOM 2987 N N . SER A 1 376 ? -18.157 -5.748 31.048 1.00 97.19 376 SER A N 1
ATOM 2988 C CA . SER A 1 376 ? -17.640 -6.828 31.898 1.00 97.19 376 SER A CA 1
ATOM 2989 C C . SER A 1 376 ? -16.552 -7.625 31.176 1.00 97.19 376 SER A C 1
ATOM 2991 O O . SER A 1 376 ? -16.593 -7.781 29.953 1.00 97.19 376 SER A O 1
ATOM 2993 N N . SER A 1 377 ? -15.618 -8.217 31.919 1.00 97.00 377 SER A N 1
ATOM 2994 C CA . SER A 1 377 ? -14.608 -9.112 31.346 1.00 97.00 377 SER A CA 1
ATOM 2995 C C . SER A 1 377 ? -15.207 -10.376 30.722 1.00 97.00 377 SER A C 1
ATOM 2997 O O . SER A 1 377 ? -14.566 -10.992 29.877 1.00 97.00 377 SER A O 1
ATOM 2999 N N . VAL A 1 378 ? -16.445 -10.744 31.079 1.00 94.94 378 VAL A N 1
ATOM 3000 C CA . VAL A 1 378 ? -17.197 -11.812 30.397 1.00 94.94 378 VAL A CA 1
ATOM 3001 C C . VAL A 1 378 ? -17.497 -11.416 28.950 1.00 94.94 378 VAL A C 1
ATOM 3003 O O . VAL A 1 378 ? -17.230 -12.191 28.036 1.00 94.94 378 VAL A O 1
ATOM 3006 N N . CYS A 1 379 ? -17.994 -10.197 28.725 1.00 95.25 379 CYS A N 1
ATOM 3007 C CA . CYS A 1 379 ? -18.239 -9.681 27.376 1.00 95.25 379 CYS A CA 1
ATOM 3008 C C . CYS A 1 379 ? -16.938 -9.369 26.628 1.00 95.25 379 CYS A C 1
ATOM 3010 O O . CYS A 1 379 ? -16.880 -9.548 25.412 1.00 95.25 379 CYS A O 1
ATOM 3012 N N . ALA A 1 380 ? -15.881 -8.956 27.333 1.00 95.44 380 ALA A N 1
ATOM 3013 C CA . ALA A 1 380 ? -14.556 -8.827 26.733 1.00 95.44 380 ALA A CA 1
ATOM 3014 C C . ALA A 1 380 ? -14.050 -10.168 26.194 1.00 95.44 380 ALA A C 1
ATOM 3016 O O . ALA A 1 380 ? -13.658 -10.256 25.035 1.00 95.44 380 ALA A O 1
ATOM 3017 N N . LEU A 1 381 ? -14.173 -11.235 26.987 1.00 93.19 381 LEU A N 1
ATOM 3018 C CA . LEU A 1 381 ? -13.836 -12.586 26.551 1.00 93.19 381 LEU A CA 1
ATOM 3019 C C . LEU A 1 381 ? -14.705 -13.038 25.368 1.00 93.19 381 LEU A C 1
ATOM 3021 O O . LEU A 1 381 ? -14.184 -13.583 24.402 1.00 93.19 381 LEU A O 1
ATOM 3025 N N . ALA A 1 382 ? -16.013 -12.771 25.399 1.00 90.94 382 ALA A N 1
ATOM 3026 C CA . ALA A 1 382 ? -16.898 -13.075 24.274 1.00 90.94 382 ALA A CA 1
ATOM 3027 C C . ALA A 1 382 ? -16.505 -12.313 22.994 1.00 90.94 382 ALA A C 1
ATOM 3029 O O . ALA A 1 382 ? -16.591 -12.864 21.900 1.00 90.94 382 ALA A O 1
ATOM 3030 N N . THR A 1 383 ? -16.032 -11.071 23.128 1.00 92.44 383 THR A N 1
ATOM 3031 C CA . THR A 1 383 ? -15.539 -10.258 22.006 1.00 92.44 383 THR A CA 1
ATOM 3032 C C . THR A 1 383 ? -14.302 -10.890 21.369 1.00 92.44 383 THR A C 1
ATOM 3034 O O . THR A 1 383 ? -14.241 -10.968 20.145 1.00 92.44 383 THR A O 1
ATOM 3037 N N . GLU A 1 384 ? -13.359 -11.394 22.173 1.00 89.06 384 GLU A N 1
ATOM 3038 C CA . GLU A 1 384 ? -12.179 -12.115 21.667 1.00 89.06 384 GLU A CA 1
ATOM 3039 C C . GLU A 1 384 ? -12.544 -13.385 20.898 1.00 89.06 384 GLU A C 1
ATOM 3041 O O . GLU A 1 384 ? -11.905 -13.717 19.904 1.00 89.06 384 GLU A O 1
ATOM 3046 N N . LEU A 1 385 ? -13.582 -14.093 21.345 1.00 84.69 385 LEU A N 1
ATOM 3047 C CA . LEU A 1 385 ? -14.022 -15.340 20.721 1.00 84.69 385 LEU A CA 1
ATOM 3048 C C . LEU A 1 385 ? -14.827 -15.113 19.432 1.00 84.69 385 LEU A C 1
ATOM 3050 O O . LEU A 1 385 ? -14.770 -15.941 18.527 1.00 84.69 385 LEU A O 1
ATOM 3054 N N . ALA A 1 386 ? -15.586 -14.017 19.356 1.00 81.94 386 ALA A N 1
ATOM 3055 C CA . ALA A 1 386 ? -16.469 -13.711 18.231 1.00 81.94 386 ALA A CA 1
ATOM 3056 C C . ALA A 1 386 ? -15.813 -12.833 17.151 1.00 81.94 386 ALA A C 1
ATOM 3058 O O . ALA A 1 386 ? -16.225 -12.863 15.993 1.00 81.94 386 ALA A O 1
ATOM 3059 N N . GLY A 1 387 ? -14.826 -12.014 17.521 1.00 78.12 387 GLY A N 1
ATOM 3060 C CA . GLY A 1 387 ? -14.260 -11.000 16.641 1.00 78.12 387 GLY A CA 1
ATOM 3061 C C . GLY A 1 387 ? -13.358 -11.573 15.546 1.00 78.12 387 GLY A C 1
ATOM 3062 O O . GLY A 1 387 ? -12.369 -12.240 15.855 1.00 78.12 387 GLY A O 1
ATOM 3063 N N . PRO A 1 388 ? -13.599 -11.265 14.259 1.00 69.00 388 PRO A N 1
ATOM 3064 C CA . PRO A 1 388 ? -12.633 -11.576 13.218 1.00 69.00 388 PRO A CA 1
ATOM 3065 C C . PRO A 1 388 ? -11.417 -10.639 13.300 1.00 69.00 388 PRO A C 1
ATOM 3067 O O . PRO A 1 388 ? -11.537 -9.422 13.461 1.00 69.00 388 PRO A O 1
ATOM 3070 N N . VAL A 1 389 ? -10.220 -11.208 13.117 1.00 63.47 389 VAL A N 1
ATOM 3071 C CA . VAL A 1 389 ? -8.968 -10.446 12.973 1.00 63.47 389 VAL A CA 1
ATOM 3072 C C . VAL A 1 389 ? -8.864 -9.952 11.529 1.00 63.47 389 VAL A C 1
ATOM 3074 O O . VAL A 1 389 ? -8.342 -10.649 10.656 1.00 63.47 389 VAL A O 1
ATOM 3077 N N . THR A 1 390 ? -9.393 -8.762 11.253 1.00 52.69 390 THR A N 1
ATOM 3078 C CA . THR A 1 390 ? -9.459 -8.202 9.890 1.00 52.69 390 THR A CA 1
ATOM 3079 C C . THR A 1 390 ? -8.214 -7.398 9.514 1.00 52.69 390 THR A C 1
ATOM 3081 O O . THR A 1 390 ? -7.854 -7.323 8.337 1.00 52.69 390 THR A O 1
ATOM 3084 N N . MET A 1 391 ? -7.507 -6.839 10.501 1.00 53.88 391 MET A N 1
ATOM 3085 C CA . MET A 1 391 ? -6.356 -5.960 10.287 1.00 53.88 391 MET A CA 1
ATOM 3086 C C . MET A 1 391 ? -5.026 -6.665 10.576 1.00 53.88 391 MET A C 1
ATOM 3088 O O . MET A 1 391 ? -4.902 -7.491 11.480 1.00 53.88 391 MET A O 1
ATOM 3092 N N . GLY A 1 392 ? -3.990 -6.318 9.803 1.00 52.81 392 GLY A N 1
ATOM 3093 C CA . GLY A 1 392 ? -2.674 -6.970 9.858 1.00 52.81 392 GLY A CA 1
ATOM 3094 C C . GLY A 1 392 ? -1.936 -6.868 11.199 1.00 52.81 392 GLY A C 1
ATOM 3095 O O . GLY A 1 392 ? -1.023 -7.664 11.420 1.00 52.81 392 GLY A O 1
ATOM 3096 N N . ASP A 1 393 ? -2.353 -5.942 12.064 1.00 62.41 393 ASP A N 1
ATOM 3097 C CA . ASP A 1 393 ? -1.724 -5.639 13.353 1.00 62.41 393 ASP A CA 1
ATOM 3098 C C . ASP A 1 393 ? -2.436 -6.284 14.555 1.00 62.41 393 ASP A C 1
ATOM 3100 O O . ASP A 1 393 ? -2.013 -6.088 15.686 1.00 62.41 393 ASP A O 1
ATOM 3104 N N . GLY A 1 394 ? -3.462 -7.113 14.324 1.00 69.44 394 GLY A N 1
ATOM 3105 C CA . GLY A 1 394 ? -4.132 -7.854 15.400 1.00 69.44 394 GLY A CA 1
ATOM 3106 C C . GLY A 1 394 ? -5.312 -7.123 16.044 1.00 69.44 394 GLY A C 1
ATOM 3107 O O . GLY A 1 394 ? -5.698 -7.486 17.145 1.00 69.44 394 GLY A O 1
ATOM 3108 N N . VAL A 1 395 ? -5.902 -6.133 15.371 1.00 84.25 395 VAL A N 1
ATOM 3109 C CA . VAL A 1 395 ? -7.153 -5.480 15.800 1.00 84.25 395 VAL A CA 1
ATOM 3110 C C . VAL A 1 395 ? -8.353 -6.348 15.407 1.00 84.25 395 VAL A C 1
ATOM 3112 O O . VAL A 1 395 ? -8.409 -6.849 14.277 1.00 84.25 395 VAL A O 1
ATOM 3115 N N . LEU A 1 396 ? -9.315 -6.495 16.319 1.00 84.00 396 LEU A N 1
ATOM 3116 C CA . LEU A 1 396 ? -10.611 -7.115 16.037 1.00 84.00 396 LEU A CA 1
ATOM 3117 C C . LEU A 1 396 ? -11.577 -6.086 15.471 1.00 84.00 396 LEU A C 1
ATOM 3119 O O . LEU A 1 396 ? -11.630 -4.955 15.953 1.00 84.00 396 LEU A O 1
ATOM 3123 N N . GLU A 1 397 ? -12.383 -6.487 14.493 1.00 87.25 397 GLU A N 1
ATOM 3124 C CA . GLU A 1 397 ? -13.465 -5.656 13.969 1.00 87.25 397 GLU A CA 1
ATOM 3125 C C . GLU A 1 397 ? -14.772 -6.444 13.991 1.00 87.25 397 GLU A C 1
ATOM 3127 O O . GLU A 1 397 ? -14.962 -7.346 13.183 1.00 87.25 397 GLU A O 1
ATOM 3132 N N . LEU A 1 398 ? -15.669 -6.104 14.918 1.00 86.31 398 LEU A N 1
ATOM 3133 C CA . LEU A 1 398 ? -16.993 -6.716 15.006 1.00 86.31 398 LEU A CA 1
ATOM 3134 C C . LEU A 1 398 ? -17.991 -5.825 14.279 1.00 86.31 398 LEU A C 1
ATOM 3136 O O . LEU A 1 398 ? -18.200 -4.676 14.674 1.00 86.31 398 LEU A O 1
ATOM 3140 N N . ARG A 1 399 ? -18.618 -6.351 13.228 1.00 86.88 399 ARG A N 1
ATOM 3141 C CA . ARG A 1 399 ? -19.731 -5.689 12.541 1.00 86.88 399 ARG A CA 1
ATOM 3142 C C . ARG A 1 399 ? -21.035 -5.917 13.306 1.00 86.88 399 ARG A C 1
ATOM 3144 O O . ARG A 1 399 ? -21.080 -6.670 14.278 1.00 86.88 399 ARG A O 1
ATOM 3151 N N . VAL A 1 400 ? -22.108 -5.254 12.873 1.00 88.12 400 VAL A N 1
ATOM 3152 C CA . VAL A 1 400 ? -23.433 -5.393 13.504 1.00 88.12 400 VAL A CA 1
ATOM 3153 C C . VAL A 1 400 ? -23.917 -6.838 13.424 1.00 88.12 400 VAL A C 1
ATOM 3155 O O . VAL A 1 400 ? -24.454 -7.359 14.398 1.00 88.12 400 VAL A O 1
ATOM 3158 N N . GLU A 1 401 ? -23.694 -7.487 12.285 1.00 84.88 401 GLU A N 1
ATOM 3159 C CA . GLU A 1 401 ? -24.071 -8.874 12.032 1.00 84.88 401 GLU A CA 1
ATOM 3160 C C . GLU A 1 401 ? -23.277 -9.822 12.938 1.00 84.88 401 GLU A C 1
ATOM 3162 O O . GLU A 1 401 ? -23.867 -10.659 13.616 1.00 84.88 401 GLU A O 1
ATOM 3167 N N . ASP A 1 402 ? -21.960 -9.611 13.050 1.00 82.38 402 ASP A N 1
ATOM 3168 C CA . ASP A 1 402 ? -21.099 -10.421 13.919 1.00 82.38 402 ASP A CA 1
ATOM 3169 C C . ASP A 1 402 ? -21.524 -10.299 15.389 1.00 82.38 402 ASP A C 1
ATOM 3171 O O . ASP A 1 402 ? -21.642 -11.290 16.113 1.00 82.38 402 ASP A O 1
ATOM 3175 N N . ALA A 1 403 ? -21.791 -9.066 15.832 1.00 87.19 403 ALA A N 1
ATOM 3176 C CA . ALA A 1 403 ? -22.218 -8.799 17.196 1.00 87.19 403 ALA A CA 1
ATOM 3177 C C . ALA A 1 403 ? -23.595 -9.413 17.500 1.00 87.19 403 ALA A C 1
ATOM 3179 O O . ALA A 1 403 ? -23.814 -9.915 18.601 1.00 87.19 403 ALA A O 1
ATOM 3180 N N . ARG A 1 404 ? -24.518 -9.379 16.534 1.00 87.88 404 ARG A N 1
ATOM 3181 C CA . ARG A 1 404 ? -25.861 -9.954 16.660 1.00 87.88 404 ARG A CA 1
ATOM 3182 C C . ARG A 1 404 ? -25.823 -11.477 16.774 1.00 87.88 404 ARG A C 1
ATOM 3184 O O . ARG A 1 404 ? -26.561 -12.026 17.591 1.00 87.88 404 ARG A O 1
ATOM 3191 N N . ASP A 1 405 ? -25.014 -12.129 15.947 1.00 85.19 405 ASP A N 1
ATOM 3192 C CA . ASP A 1 405 ? -25.086 -13.579 15.769 1.00 85.19 405 ASP A CA 1
ATOM 3193 C C . ASP A 1 405 ? -24.144 -14.338 16.714 1.00 85.19 405 ASP A C 1
ATOM 3195 O O . ASP A 1 405 ? -24.462 -15.458 17.119 1.00 85.19 405 ASP A O 1
ATOM 3199 N N . TYR A 1 406 ? -23.016 -13.734 17.111 1.00 84.12 406 TYR A N 1
ATOM 3200 C CA . TYR A 1 406 ? -21.963 -14.433 17.860 1.00 84.12 406 TYR A CA 1
ATOM 3201 C C . TYR A 1 406 ? -21.651 -13.845 19.238 1.00 84.12 406 TYR A C 1
ATOM 3203 O O . TYR A 1 406 ? -21.048 -14.534 20.064 1.00 84.12 406 TYR A O 1
ATOM 3211 N N . MET A 1 407 ? -22.027 -12.594 19.525 1.00 88.25 407 MET A N 1
ATOM 3212 C CA . MET A 1 407 ? -21.636 -11.969 20.789 1.00 88.25 407 MET A CA 1
ATOM 3213 C C . MET A 1 407 ? -22.516 -12.439 21.950 1.00 88.25 407 MET A C 1
ATOM 3215 O O . MET A 1 407 ? -23.737 -12.276 21.953 1.00 88.25 407 MET A O 1
ATOM 3219 N N . LEU A 1 408 ? -21.876 -13.002 22.975 1.00 89.81 408 LEU A N 1
ATOM 3220 C CA . LEU A 1 408 ? -22.546 -13.497 24.173 1.00 89.81 408 LEU A CA 1
ATOM 3221 C C . LEU A 1 408 ? -22.577 -12.429 25.270 1.00 89.81 408 LEU A C 1
ATOM 3223 O O . LEU A 1 408 ? -21.554 -12.089 25.861 1.00 89.81 408 LEU A O 1
ATOM 3227 N N . VAL A 1 409 ? -23.785 -11.959 25.592 1.00 92.25 409 VAL A N 1
ATOM 3228 C CA . VAL A 1 409 ? -24.048 -11.046 26.713 1.00 92.25 409 VAL A CA 1
ATOM 3229 C C . VAL A 1 409 ? -24.777 -11.798 27.827 1.00 92.25 409 VAL A C 1
ATOM 3231 O O . VAL A 1 409 ? -25.784 -12.450 27.544 1.00 92.25 409 VAL A O 1
ATOM 3234 N N . PRO A 1 410 ? -24.347 -11.677 29.097 1.00 92.44 410 PRO A N 1
ATOM 3235 C CA . PRO A 1 410 ? -25.107 -12.167 30.244 1.00 92.44 410 PRO A CA 1
ATOM 3236 C C . PRO A 1 410 ? -26.581 -11.726 30.219 1.00 92.44 410 PRO A C 1
ATOM 3238 O O . PRO A 1 410 ? -26.883 -10.533 30.273 1.00 92.44 410 PRO A O 1
ATOM 3241 N N . ASP A 1 411 ? -27.519 -12.676 30.177 1.00 90.12 411 ASP A N 1
ATOM 3242 C CA . ASP A 1 411 ? -28.947 -12.350 30.215 1.00 90.12 411 ASP A CA 1
ATOM 3243 C C . ASP A 1 411 ? -29.418 -12.126 31.654 1.00 90.12 411 ASP A C 1
ATOM 3245 O O . ASP A 1 411 ? -29.629 -13.063 32.421 1.00 90.12 411 ASP A O 1
ATOM 3249 N N . LEU A 1 412 ? -29.608 -10.857 32.014 1.00 89.62 412 LEU A N 1
ATOM 3250 C CA . LEU A 1 412 ? -30.100 -10.459 33.331 1.00 89.62 412 LEU A CA 1
ATOM 3251 C C . LEU A 1 412 ? -31.540 -9.944 33.307 1.00 89.62 412 LEU A C 1
ATOM 3253 O O . LEU A 1 412 ? -31.966 -9.288 34.259 1.00 89.62 412 LEU A O 1
ATOM 3257 N N . ARG A 1 413 ? -32.327 -10.216 32.258 1.00 86.88 413 ARG A N 1
ATOM 3258 C CA . ARG A 1 413 ? -33.712 -9.711 32.169 1.00 86.88 413 ARG A CA 1
ATOM 3259 C C . ARG A 1 413 ? -34.572 -10.187 33.342 1.00 86.88 413 ARG A C 1
ATOM 3261 O O . ARG A 1 413 ? -35.272 -9.368 33.941 1.00 86.88 413 ARG A O 1
ATOM 3268 N N . SER A 1 414 ? -34.429 -11.448 33.748 1.00 85.62 414 SER A N 1
ATOM 3269 C CA . SER A 1 414 ? -35.130 -12.060 34.889 1.00 85.62 414 SER A CA 1
ATOM 3270 C C . SER A 1 414 ? -34.424 -11.889 36.242 1.00 85.62 414 SER A C 1
ATOM 3272 O O . SER A 1 414 ? -34.977 -12.279 37.268 1.00 85.62 414 SER A O 1
ATOM 3274 N N . ALA A 1 415 ? -33.226 -11.294 36.284 1.00 88.69 415 ALA A N 1
ATOM 3275 C CA . ALA A 1 415 ? -32.469 -11.149 37.526 1.00 88.69 415 ALA A CA 1
ATOM 3276 C C . ALA A 1 415 ? -33.151 -10.193 38.523 1.00 88.69 415 ALA A C 1
ATOM 3278 O O . ALA A 1 415 ? -33.793 -9.205 38.138 1.00 88.69 415 ALA A O 1
ATOM 3279 N N . ALA A 1 416 ? -32.953 -10.460 39.819 1.00 92.50 416 ALA A N 1
ATOM 3280 C CA . ALA A 1 416 ? -33.484 -9.643 40.906 1.00 92.50 416 ALA A CA 1
ATOM 3281 C C . ALA A 1 416 ? -33.002 -8.183 40.817 1.00 92.50 416 ALA A C 1
ATOM 3283 O O . ALA A 1 416 ? -31.847 -7.907 40.480 1.00 92.50 416 ALA A O 1
ATOM 3284 N N . SER A 1 417 ? -33.869 -7.234 41.191 1.00 92.94 417 SER A N 1
ATOM 3285 C CA . SER A 1 417 ? -33.557 -5.797 41.119 1.00 92.94 417 SER A CA 1
ATOM 3286 C C . SER A 1 417 ? -32.311 -5.412 41.926 1.00 92.94 417 SER A C 1
ATOM 3288 O O . SER A 1 417 ? -31.564 -4.527 41.512 1.00 92.94 417 SER A O 1
ATOM 3290 N N . ALA A 1 418 ? -32.054 -6.093 43.048 1.00 95.38 418 ALA A N 1
ATOM 3291 C CA . ALA A 1 418 ? -30.862 -5.874 43.864 1.00 95.38 418 ALA A CA 1
ATOM 3292 C C . ALA A 1 418 ? -29.564 -6.237 43.117 1.00 95.38 418 ALA A C 1
ATOM 3294 O O . ALA A 1 418 ? -28.595 -5.484 43.178 1.00 95.38 418 ALA A O 1
ATOM 3295 N N . ALA A 1 419 ? -29.560 -7.338 42.356 1.00 95.50 419 ALA A N 1
ATOM 3296 C CA . ALA A 1 419 ? -28.404 -7.752 41.560 1.00 95.50 419 ALA A CA 1
ATOM 3297 C C . ALA A 1 419 ? -28.134 -6.763 40.415 1.00 95.50 419 ALA A C 1
ATOM 3299 O O . ALA A 1 419 ? -27.004 -6.314 40.236 1.00 95.50 419 ALA A O 1
ATOM 3300 N N . LYS A 1 420 ? -29.190 -6.347 39.699 1.00 96.12 420 LYS A N 1
ATOM 3301 C CA . LYS A 1 420 ? -29.105 -5.314 38.651 1.00 96.12 420 LYS A CA 1
ATOM 3302 C C . LYS A 1 420 ? -28.525 -4.007 39.196 1.00 96.12 420 LYS A C 1
ATOM 3304 O O . LYS A 1 420 ? -27.643 -3.422 38.573 1.00 96.12 420 LYS A O 1
ATOM 3309 N N . LYS A 1 421 ? -28.989 -3.569 40.372 1.00 96.69 421 LYS A N 1
ATOM 3310 C CA . LYS A 1 421 ? -28.492 -2.361 41.040 1.00 96.69 421 LYS A CA 1
ATOM 3311 C C . LYS A 1 421 ? -27.015 -2.479 41.425 1.00 96.69 421 LYS A C 1
ATOM 3313 O O . LYS A 1 421 ? -26.257 -1.566 41.127 1.00 96.69 421 LYS A O 1
ATOM 3318 N N . ALA A 1 422 ? -26.597 -3.604 42.008 1.00 97.62 422 ALA A N 1
ATOM 3319 C CA . ALA A 1 422 ? -25.200 -3.824 42.384 1.00 97.62 422 ALA A CA 1
ATOM 3320 C C . ALA A 1 422 ? -24.241 -3.738 41.181 1.00 97.62 422 ALA A C 1
ATOM 3322 O O . ALA A 1 422 ? -23.164 -3.158 41.295 1.00 97.62 422 ALA A O 1
ATOM 3323 N N . ILE A 1 423 ? -24.648 -4.265 40.021 1.00 98.31 423 ILE A N 1
ATOM 3324 C CA . ILE A 1 423 ? -23.870 -4.183 38.774 1.00 98.31 423 ILE A CA 1
ATOM 3325 C C . ILE A 1 423 ? -23.753 -2.735 38.285 1.00 98.31 423 ILE A C 1
ATOM 3327 O O . ILE A 1 423 ? -22.659 -2.291 37.945 1.00 98.31 423 ILE A O 1
ATOM 3331 N N . ILE A 1 424 ? -24.862 -1.989 38.270 1.00 97.88 424 ILE A N 1
ATOM 3332 C CA . ILE A 1 424 ? -24.870 -0.579 37.847 1.00 97.88 424 ILE A CA 1
ATOM 3333 C C . ILE A 1 424 ? -23.987 0.270 38.770 1.00 97.88 424 ILE A C 1
ATOM 3335 O O . ILE A 1 424 ? -23.198 1.077 38.283 1.00 97.88 424 ILE A O 1
ATOM 3339 N N . ASP A 1 425 ? -24.095 0.075 40.086 1.00 98.00 425 ASP A N 1
ATOM 3340 C CA . ASP A 1 425 ? -23.318 0.831 41.071 1.00 98.00 425 ASP A CA 1
ATOM 3341 C C . ASP A 1 425 ? -21.806 0.540 40.917 1.00 98.00 425 ASP A C 1
ATOM 3343 O O . ASP A 1 425 ? -20.994 1.467 40.938 1.00 98.00 425 ASP A O 1
ATOM 3347 N N . ALA A 1 426 ? -21.420 -0.721 40.669 1.00 98.38 426 ALA A N 1
ATOM 3348 C CA . ALA A 1 426 ? -20.030 -1.100 40.395 1.00 98.38 426 ALA A CA 1
ATOM 3349 C C . ALA A 1 426 ? -19.506 -0.520 39.067 1.00 98.38 426 ALA A C 1
ATOM 3351 O O . ALA A 1 426 ? -18.398 0.012 39.015 1.00 98.38 426 ALA A O 1
ATOM 3352 N N . PHE A 1 427 ? -20.314 -0.551 38.003 1.00 98.06 427 PHE A N 1
ATOM 3353 C CA . PHE A 1 427 ? -19.968 0.073 36.722 1.00 98.06 427 PHE A CA 1
ATOM 3354 C C . PHE A 1 427 ? -19.805 1.594 36.835 1.00 98.06 427 PHE A C 1
ATOM 3356 O O . PHE A 1 427 ? -18.949 2.177 36.170 1.00 98.06 427 PHE A O 1
ATOM 3363 N N . GLY A 1 428 ? -20.571 2.236 37.721 1.00 97.19 428 GLY A N 1
ATOM 3364 C CA . GLY A 1 428 ? -20.412 3.651 38.040 1.00 97.19 428 GLY A CA 1
ATOM 3365 C C . GLY A 1 428 ? -18.993 3.998 38.498 1.00 97.19 428 GLY A C 1
ATOM 3366 O O . GLY A 1 428 ? -18.478 5.032 38.089 1.00 97.19 428 GLY A O 1
ATOM 3367 N N . LYS A 1 429 ? -18.341 3.109 39.262 1.00 97.50 429 LYS A N 1
ATOM 3368 C CA . LYS A 1 429 ? -16.947 3.277 39.709 1.00 97.50 429 LYS A CA 1
ATOM 3369 C C . LYS A 1 429 ? -15.931 3.130 38.590 1.00 97.50 429 LYS A C 1
ATOM 3371 O O . LYS A 1 429 ? -15.012 3.934 38.511 1.00 97.50 429 LYS A O 1
ATOM 3376 N N . VAL A 1 430 ? -16.154 2.188 37.679 1.00 97.00 430 VAL A N 1
ATOM 3377 C CA . VAL A 1 430 ? -15.316 2.041 36.480 1.00 97.00 430 VAL A CA 1
ATOM 3378 C C . VAL A 1 430 ? -15.381 3.300 35.604 1.00 97.00 430 VAL A C 1
ATOM 3380 O O . VAL A 1 430 ? -14.364 3.737 35.079 1.00 97.00 430 VAL A O 1
ATOM 3383 N N . CYS A 1 431 ? -16.553 3.937 35.499 1.00 95.50 431 CYS A N 1
ATOM 3384 C CA . CYS A 1 431 ? -16.732 5.183 34.744 1.00 95.50 431 CYS A CA 1
ATOM 3385 C C . CYS A 1 431 ? -16.027 6.416 35.354 1.00 95.50 431 CYS A C 1
ATOM 3387 O O . CYS A 1 431 ? -16.011 7.463 34.711 1.00 95.50 431 CYS A O 1
ATOM 3389 N N . GLU A 1 432 ? -15.502 6.346 36.585 1.00 95.38 432 GLU A N 1
ATOM 3390 C CA . GLU A 1 432 ? -14.837 7.478 37.262 1.00 95.38 432 GLU A CA 1
ATOM 3391 C C . GLU A 1 432 ? -13.369 7.662 36.821 1.00 95.38 432 GLU A C 1
ATOM 3393 O O . GLU A 1 432 ? -12.719 8.616 37.249 1.00 95.38 432 GLU A O 1
ATOM 3398 N N . ARG A 1 433 ? -12.841 6.781 35.960 1.00 94.75 433 ARG A N 1
ATOM 3399 C CA . ARG A 1 433 ? -11.452 6.807 35.480 1.00 94.75 433 ARG A CA 1
ATOM 3400 C C . ARG A 1 433 ? -11.331 6.440 34.002 1.00 94.75 433 ARG A C 1
ATOM 3402 O O . ARG A 1 433 ? -12.253 5.893 33.401 1.00 94.75 433 ARG A O 1
ATOM 3409 N N . GLU A 1 434 ? -10.158 6.696 33.433 1.00 93.31 434 GLU A N 1
ATOM 3410 C CA . GLU A 1 434 ? -9.800 6.191 32.107 1.00 93.31 434 GLU A CA 1
ATOM 3411 C C . GLU A 1 434 ? -9.605 4.666 32.128 1.00 93.31 434 GLU A C 1
ATOM 3413 O O . GLU A 1 434 ? -9.178 4.086 33.135 1.00 93.31 434 GLU A O 1
ATOM 3418 N N . ILE A 1 435 ? -9.946 4.019 31.010 1.00 94.69 435 ILE A N 1
ATOM 3419 C CA . ILE A 1 435 ? -9.820 2.570 30.830 1.00 94.69 435 ILE A CA 1
ATOM 3420 C C . ILE A 1 435 ? -8.486 2.268 30.155 1.00 94.69 435 ILE A C 1
ATOM 3422 O O . ILE A 1 435 ? -8.202 2.813 29.089 1.00 94.69 435 ILE A O 1
ATOM 3426 N N . GLY A 1 436 ? -7.681 1.415 30.787 1.00 94.75 436 GLY A N 1
ATOM 3427 C CA . GLY A 1 436 ? -6.395 0.978 30.251 1.00 94.75 436 GLY A CA 1
ATOM 3428 C C . GLY A 1 436 ? -6.491 -0.290 29.406 1.00 94.75 436 GLY A C 1
ATOM 3429 O O . GLY A 1 436 ? -7.576 -0.755 29.047 1.00 94.75 436 GLY A O 1
ATOM 3430 N N . ASP A 1 437 ? -5.328 -0.876 29.128 1.00 95.56 437 ASP A N 1
ATOM 3431 C CA . ASP A 1 437 ? -5.242 -2.200 28.522 1.00 95.56 437 ASP A CA 1
ATOM 3432 C C . ASP A 1 437 ? -5.831 -3.283 29.444 1.00 95.56 437 ASP A C 1
ATOM 3434 O O . ASP A 1 437 ? -5.857 -3.164 30.676 1.00 95.56 437 ASP A O 1
ATOM 3438 N N . VAL A 1 438 ? -6.286 -4.380 28.842 1.00 95.94 438 VAL A N 1
ATOM 3439 C CA . VAL A 1 438 ? -6.891 -5.517 29.547 1.00 95.94 438 VAL A CA 1
ATOM 3440 C C . VAL A 1 438 ? -5.973 -6.082 30.642 1.00 95.94 438 VAL A C 1
ATOM 3442 O O . VAL A 1 438 ? -6.466 -6.492 31.694 1.00 95.94 438 VAL A O 1
ATOM 3445 N N . PHE A 1 439 ? -4.648 -6.077 30.456 1.00 96.00 439 PHE A N 1
ATOM 3446 C CA . PHE A 1 439 ? -3.692 -6.640 31.421 1.00 96.00 439 PHE A CA 1
ATOM 3447 C C . PHE A 1 439 ? -3.601 -5.817 32.713 1.00 96.00 439 PHE A C 1
ATOM 3449 O O . PHE A 1 439 ? -3.337 -6.363 33.794 1.00 96.00 439 PHE A O 1
ATOM 3456 N N . GLY A 1 440 ? -3.777 -4.502 32.603 1.00 96.56 440 GLY A N 1
ATOM 3457 C CA . GLY A 1 440 ? -3.920 -3.579 33.718 1.00 96.56 440 GLY A CA 1
ATOM 3458 C C . GLY A 1 440 ? -5.316 -3.642 34.328 1.00 96.56 440 GLY A C 1
ATOM 3459 O O . GLY A 1 440 ? -5.441 -3.735 35.550 1.00 96.56 440 GLY A O 1
ATOM 3460 N N . GLU A 1 441 ? -6.358 -3.650 33.495 1.00 96.94 441 GLU A N 1
ATOM 3461 C CA . GLU A 1 441 ? -7.759 -3.592 33.928 1.00 96.94 441 GLU A CA 1
ATOM 3462 C C . GLU A 1 441 ? -8.156 -4.738 34.856 1.00 96.94 441 GLU A C 1
ATOM 3464 O O . GLU A 1 441 ? -8.782 -4.495 35.886 1.00 96.94 441 GLU A O 1
ATOM 3469 N N . VAL A 1 442 ? -7.745 -5.975 34.562 1.00 97.06 442 VAL A N 1
ATOM 3470 C CA . VAL A 1 442 ? -8.085 -7.151 35.392 1.00 97.06 442 VAL A CA 1
ATOM 3471 C C . VAL A 1 442 ? -7.531 -7.075 36.824 1.00 97.06 442 VAL A C 1
ATOM 3473 O O . VAL A 1 442 ? -7.972 -7.799 37.720 1.00 97.06 442 VAL A O 1
ATOM 3476 N N . LYS A 1 443 ? -6.558 -6.189 37.075 1.00 97.44 443 LYS A N 1
ATOM 3477 C CA . LYS A 1 443 ? -5.962 -5.959 38.402 1.00 97.44 443 LYS A CA 1
ATOM 3478 C C . LYS A 1 443 ? -6.684 -4.866 39.189 1.00 97.44 443 LYS A C 1
ATOM 3480 O O . LYS A 1 443 ? -6.435 -4.723 40.387 1.00 97.44 443 LYS A O 1
ATOM 3485 N N . GLN A 1 444 ? -7.548 -4.088 38.540 1.00 97.94 444 GLN A N 1
ATOM 3486 C CA . GLN A 1 444 ? -8.235 -2.971 39.171 1.00 97.94 444 GLN A CA 1
ATOM 3487 C C . GLN A 1 444 ? -9.387 -3.464 40.051 1.00 97.94 444 GLN A C 1
ATOM 3489 O O . GLN A 1 444 ? -10.172 -4.335 39.674 1.00 97.94 444 GLN A O 1
ATOM 3494 N N . LYS A 1 445 ? -9.496 -2.895 41.255 1.00 98.00 445 LYS A N 1
ATOM 3495 C CA . LYS A 1 445 ? -10.482 -3.335 42.257 1.00 98.00 445 LYS A CA 1
ATOM 3496 C C . LYS A 1 445 ? -11.922 -3.048 41.834 1.00 98.00 445 LYS A C 1
ATOM 3498 O O . LYS A 1 445 ? -12.820 -3.818 42.160 1.00 98.00 445 LYS A O 1
ATOM 3503 N N . ASP A 1 446 ? -12.144 -1.945 41.128 1.00 97.88 446 ASP A N 1
ATOM 3504 C CA . ASP A 1 446 ? -13.457 -1.564 40.604 1.00 97.88 446 ASP A CA 1
ATOM 3505 C C . ASP A 1 446 ? -13.922 -2.508 39.484 1.00 97.88 446 ASP A C 1
ATOM 3507 O O . ASP A 1 446 ? -15.072 -2.947 39.491 1.00 97.88 446 ASP A O 1
ATOM 3511 N N . ARG A 1 447 ? -13.009 -2.906 38.589 1.00 97.88 447 ARG A N 1
ATOM 3512 C CA . ARG A 1 447 ? -13.235 -3.920 37.555 1.00 97.88 447 ARG A CA 1
ATOM 3513 C C . ARG A 1 447 ? -13.597 -5.264 38.180 1.00 97.88 447 ARG A C 1
ATOM 3515 O O . ARG A 1 447 ? -14.650 -5.819 37.879 1.00 97.88 447 ARG A O 1
ATOM 3522 N N . GLN A 1 448 ? -12.796 -5.721 39.142 1.00 98.31 448 GLN A N 1
ATOM 3523 C CA . GLN A 1 448 ? -13.064 -6.947 39.900 1.00 98.31 448 GLN A CA 1
ATOM 3524 C C . GLN A 1 448 ? -14.423 -6.921 40.602 1.00 98.31 448 GLN A C 1
ATOM 3526 O O . GLN A 1 448 ? -15.113 -7.942 40.641 1.00 98.31 448 GLN A O 1
ATOM 3531 N N . ALA A 1 449 ? -14.833 -5.768 41.137 1.00 98.44 449 ALA A N 1
ATOM 3532 C CA . ALA A 1 449 ? -16.143 -5.604 41.756 1.00 98.44 449 ALA A CA 1
ATOM 3533 C C . ALA A 1 449 ? -17.287 -5.727 40.735 1.00 98.44 449 ALA A C 1
ATOM 3535 O O . ALA A 1 449 ? -18.263 -6.432 41.011 1.00 98.44 449 ALA A O 1
ATOM 3536 N N . LEU A 1 450 ? -17.154 -5.101 39.559 1.00 98.44 450 LEU A N 1
ATOM 3537 C CA . LEU A 1 450 ? -18.117 -5.223 38.462 1.00 98.44 450 LEU A CA 1
ATOM 3538 C C . LEU A 1 450 ? -18.256 -6.681 38.013 1.00 98.44 450 LEU A C 1
ATOM 3540 O O . LEU A 1 450 ? -19.360 -7.225 38.018 1.00 98.44 450 LEU A O 1
ATOM 3544 N N . ASP A 1 451 ? -17.145 -7.339 37.697 1.00 98.38 451 ASP A N 1
ATOM 3545 C CA . ASP A 1 451 ? -17.158 -8.714 37.195 1.00 98.38 451 ASP A CA 1
ATOM 3546 C C . ASP A 1 451 ? -17.674 -9.704 38.244 1.00 98.38 451 ASP A C 1
ATOM 3548 O O . ASP A 1 451 ? -18.455 -10.601 37.931 1.00 98.38 451 ASP A O 1
ATOM 3552 N N . THR A 1 452 ? -17.327 -9.505 39.520 1.00 98.38 452 THR A N 1
ATOM 3553 C CA . THR A 1 452 ? -17.877 -10.287 40.639 1.00 98.38 452 THR A CA 1
ATOM 3554 C C . THR A 1 452 ? -19.397 -10.150 40.719 1.00 98.38 452 THR A C 1
ATOM 3556 O O . THR A 1 452 ? -20.095 -11.146 40.931 1.00 98.38 452 THR A O 1
ATOM 3559 N N . ALA A 1 453 ? -19.925 -8.932 40.568 1.00 98.12 453 ALA A N 1
ATOM 3560 C CA . ALA A 1 453 ? -21.363 -8.687 40.590 1.00 98.12 453 ALA A CA 1
ATOM 3561 C C . ALA A 1 453 ? -22.066 -9.354 39.397 1.00 98.12 453 ALA A C 1
ATOM 3563 O O . ALA A 1 453 ? -23.106 -9.987 39.585 1.00 98.12 453 ALA A O 1
ATOM 3564 N N . VAL A 1 454 ? -21.472 -9.276 38.201 1.00 97.69 454 VAL A N 1
ATOM 3565 C CA . VAL A 1 454 ? -21.988 -9.926 36.986 1.00 97.69 454 VAL A CA 1
ATOM 3566 C C . VAL A 1 454 ? -21.997 -11.447 37.135 1.00 97.69 454 VAL A C 1
ATOM 3568 O O . VAL A 1 454 ? -23.045 -12.055 36.929 1.00 97.69 454 VAL A O 1
ATOM 3571 N N . LEU A 1 455 ? -20.889 -12.060 37.570 1.00 95.94 455 LEU A N 1
ATOM 3572 C CA . LEU A 1 455 ? -20.788 -13.512 37.766 1.00 95.94 455 LEU A CA 1
ATOM 3573 C C . LEU A 1 455 ? -21.828 -14.034 38.761 1.00 95.94 455 LEU A C 1
ATOM 3575 O O . LEU A 1 455 ? -22.537 -14.993 38.459 1.00 95.94 455 LEU A O 1
ATOM 3579 N N . ARG A 1 456 ? -21.992 -13.363 39.909 1.00 95.75 456 ARG A N 1
ATOM 3580 C CA . ARG A 1 456 ? -23.031 -13.731 40.886 1.00 95.75 456 ARG A CA 1
ATOM 3581 C C . ARG A 1 456 ? -24.430 -13.645 40.290 1.00 95.75 456 ARG A C 1
ATOM 3583 O O . ARG A 1 456 ? -25.252 -14.516 40.559 1.00 95.75 456 ARG A O 1
ATOM 3590 N N . ALA A 1 457 ? -24.704 -12.609 39.498 1.00 94.56 457 ALA A N 1
ATOM 3591 C CA . ALA A 1 457 ? -26.021 -12.400 38.906 1.00 94.56 457 ALA A CA 1
ATOM 3592 C C . ALA A 1 457 ? -26.395 -13.480 37.878 1.00 94.56 457 ALA A C 1
ATOM 3594 O O . ALA A 1 457 ? -27.577 -13.788 37.750 1.00 94.56 457 ALA A O 1
ATOM 3595 N N . ILE A 1 458 ? -25.410 -14.086 37.206 1.00 92.38 458 ILE A N 1
ATOM 3596 C CA . ILE A 1 458 ? -25.613 -15.247 36.321 1.00 92.38 458 ILE A CA 1
ATOM 3597 C C . ILE A 1 458 ? -25.450 -16.602 37.025 1.00 92.38 458 ILE A C 1
ATOM 3599 O O . ILE A 1 458 ? -25.426 -17.638 36.366 1.00 92.38 458 ILE A O 1
ATOM 3603 N N . GLY A 1 459 ? -25.339 -16.621 38.357 1.00 91.25 459 GLY A N 1
ATOM 3604 C CA . GLY A 1 459 ? -25.265 -17.856 39.144 1.00 91.25 459 GLY A CA 1
ATOM 3605 C C . GLY A 1 459 ? -23.893 -18.537 39.156 1.00 91.25 459 GLY A C 1
ATOM 3606 O O . GLY A 1 459 ? -23.795 -19.706 39.523 1.00 91.25 459 GLY A O 1
ATOM 3607 N N . LEU A 1 460 ? -22.826 -17.829 38.780 1.00 91.75 460 LEU A N 1
ATOM 3608 C CA . LEU A 1 460 ? -21.453 -18.327 38.833 1.00 91.75 460 LEU A CA 1
ATOM 3609 C C . LEU A 1 460 ? -20.731 -17.822 40.087 1.00 91.75 460 LEU A C 1
ATOM 3611 O O . LEU A 1 460 ? -20.845 -16.656 40.461 1.00 91.75 460 LEU A O 1
ATOM 3615 N N . ASP A 1 461 ? -19.944 -18.695 40.723 1.00 93.25 461 ASP A N 1
ATOM 3616 C CA . ASP A 1 461 ? -19.112 -18.330 41.874 1.00 93.25 461 ASP A CA 1
ATOM 3617 C C . ASP A 1 461 ? -17.870 -17.532 41.426 1.00 93.25 461 ASP A C 1
ATOM 3619 O O . ASP A 1 461 ? -16.977 -18.100 40.782 1.00 93.25 461 ASP A O 1
ATOM 3623 N N . PRO A 1 462 ? -17.742 -16.242 41.796 1.00 95.06 462 PRO A N 1
ATOM 3624 C CA . PRO A 1 462 ? -16.584 -15.433 41.432 1.00 95.06 462 PRO A CA 1
ATOM 3625 C C . PRO A 1 462 ? -15.263 -16.009 41.943 1.00 95.06 462 PRO A C 1
ATOM 3627 O O . PRO A 1 462 ? -14.250 -15.881 41.263 1.00 95.06 462 PRO A O 1
ATOM 3630 N N . LYS A 1 463 ? -15.258 -16.694 43.098 1.00 94.62 463 LYS A N 1
ATOM 3631 C CA . LYS A 1 463 ? -14.032 -17.305 43.637 1.00 94.62 463 LYS A CA 1
ATOM 3632 C C . LYS A 1 463 ? -13.480 -18.390 42.717 1.00 94.62 463 LYS A C 1
ATOM 3634 O O . LYS A 1 463 ? -12.274 -18.609 42.694 1.00 94.62 463 LYS A O 1
ATOM 3639 N N . LYS A 1 464 ? -14.360 -19.057 41.967 1.00 92.88 464 LYS A N 1
ATOM 3640 C CA . LYS A 1 464 ? -13.997 -20.119 41.031 1.00 92.88 464 LYS A CA 1
ATOM 3641 C C . LYS A 1 464 ? -13.709 -19.585 39.630 1.00 92.88 464 LYS A C 1
ATOM 3643 O O . LYS A 1 464 ? -12.769 -20.055 39.002 1.00 92.88 464 LYS A O 1
ATOM 3648 N N . TYR A 1 465 ? -14.513 -18.643 39.134 1.00 92.44 465 TYR A N 1
ATOM 3649 C CA . TYR A 1 465 ? -14.519 -18.293 37.707 1.00 92.44 465 TYR A CA 1
ATOM 3650 C C . TYR A 1 465 ? -13.840 -16.969 37.355 1.00 92.44 465 TYR A C 1
ATOM 3652 O O . TYR A 1 465 ? -13.428 -16.813 36.209 1.00 92.44 465 TYR A O 1
ATOM 3660 N N . LEU A 1 466 ? -13.656 -16.044 38.304 1.00 93.75 466 LEU A N 1
ATOM 3661 C CA . LEU A 1 466 ? -13.092 -14.726 37.992 1.00 93.75 466 LEU A CA 1
ATOM 3662 C C . LEU A 1 466 ? -11.656 -14.832 37.455 1.00 93.75 466 LEU A C 1
ATOM 3664 O O . LEU A 1 466 ? -11.356 -14.323 36.379 1.00 93.75 466 LEU A O 1
ATOM 3668 N N . GLN A 1 467 ? -10.787 -15.558 38.165 1.00 94.19 467 GLN A N 1
ATOM 3669 C CA . GLN A 1 467 ? -9.389 -15.707 37.760 1.00 94.19 467 GLN A CA 1
ATOM 3670 C C . GLN A 1 467 ? -9.226 -16.476 36.433 1.00 94.19 467 GLN A C 1
ATOM 3672 O O . GLN A 1 467 ? -8.468 -16.003 35.586 1.00 94.19 467 GLN A O 1
ATOM 3677 N N . PRO A 1 468 ? -9.927 -17.604 36.185 1.00 90.56 468 PRO A N 1
ATOM 3678 C CA . PRO A 1 468 ? -9.901 -18.254 34.874 1.00 90.56 468 PRO A CA 1
ATOM 3679 C C . PRO A 1 468 ? -10.342 -17.351 33.719 1.00 90.56 468 PRO A C 1
ATOM 3681 O O . PRO A 1 468 ? -9.696 -17.366 32.675 1.00 90.56 468 PRO A O 1
ATOM 3684 N N . ILE A 1 469 ? -11.391 -16.540 33.902 1.00 92.56 469 ILE A N 1
ATOM 3685 C CA . ILE A 1 469 ? -11.860 -15.600 32.871 1.00 92.56 469 ILE A CA 1
ATOM 3686 C C . ILE A 1 469 ? -10.782 -14.560 32.564 1.00 92.56 469 ILE A C 1
ATOM 3688 O O . ILE A 1 469 ? -10.486 -14.316 31.399 1.00 92.56 469 ILE A O 1
ATOM 3692 N N . TYR A 1 470 ? -10.156 -13.983 33.591 1.00 97.94 470 TYR A N 1
ATOM 3693 C CA . TYR A 1 470 ? -9.079 -13.008 33.406 1.00 97.94 470 TYR A CA 1
ATOM 3694 C C . TYR A 1 470 ? -7.859 -13.604 32.717 1.00 97.94 470 TYR A C 1
ATOM 3696 O O . TYR A 1 470 ? -7.298 -12.973 31.823 1.00 97.94 470 TYR A O 1
ATOM 3704 N N . ASN A 1 471 ? -7.471 -14.819 33.105 1.00 86.94 471 ASN A N 1
ATOM 3705 C CA . ASN A 1 471 ? -6.354 -15.518 32.486 1.00 86.94 471 ASN A CA 1
ATOM 3706 C C . ASN A 1 471 ? -6.640 -15.782 31.006 1.00 86.94 471 ASN A C 1
ATOM 3708 O O . ASN A 1 471 ? -5.831 -15.387 30.174 1.00 86.94 471 ASN A O 1
ATOM 3712 N N . GLY A 1 472 ? -7.803 -16.361 30.687 1.00 81.81 472 GLY A N 1
ATOM 3713 C CA . GLY A 1 472 ? -8.186 -16.668 29.308 1.00 81.81 472 GLY A CA 1
ATOM 3714 C C . GLY A 1 472 ? -8.312 -15.416 28.439 1.00 81.81 472 GLY A C 1
ATOM 3715 O O . GLY A 1 472 ? -7.792 -15.381 27.330 1.00 81.81 472 GLY A O 1
ATOM 3716 N N . LEU A 1 473 ? -8.920 -14.349 28.963 1.00 94.31 473 LEU A N 1
ATOM 3717 C CA . LEU A 1 473 ? -9.007 -13.065 28.267 1.00 94.31 473 LEU A CA 1
ATOM 3718 C C . LEU A 1 473 ? -7.611 -12.485 27.980 1.00 94.31 473 LEU A C 1
ATOM 3720 O O . LEU A 1 473 ? -7.316 -12.115 26.848 1.00 94.31 473 LEU A O 1
ATOM 3724 N N . CYS A 1 474 ? -6.733 -12.430 28.986 1.00 91.94 474 CYS A N 1
ATOM 3725 C CA . CYS A 1 474 ? -5.372 -11.923 28.802 1.00 91.94 474 CYS A CA 1
ATOM 3726 C C . CYS A 1 474 ? -4.550 -12.795 27.842 1.00 91.94 474 CYS A C 1
ATOM 3728 O O . CYS A 1 474 ? -3.708 -12.273 27.116 1.00 91.94 474 CYS A O 1
ATOM 3730 N N . GLU A 1 475 ? -4.741 -14.112 27.865 1.00 85.44 475 GLU A N 1
ATOM 3731 C CA . GLU A 1 475 ? -4.067 -15.050 26.967 1.00 85.44 475 GLU A CA 1
ATOM 3732 C C . GLU A 1 475 ? -4.477 -14.803 25.514 1.00 85.44 475 GLU A C 1
ATOM 3734 O O . GLU A 1 475 ? -3.606 -14.518 24.696 1.00 85.44 475 GLU A O 1
ATOM 3739 N N . LEU A 1 476 ? -5.781 -14.761 25.222 1.00 83.50 476 LEU A N 1
ATOM 3740 C CA . LEU A 1 476 ? -6.290 -14.507 23.869 1.00 83.50 476 LEU A CA 1
ATOM 3741 C C . LEU A 1 476 ? -5.840 -13.146 23.319 1.00 83.50 476 LEU A C 1
ATOM 3743 O O . LEU A 1 476 ? -5.337 -13.068 22.197 1.00 83.50 476 LEU A O 1
ATOM 3747 N N . VAL A 1 477 ? -5.942 -12.080 24.123 1.00 89.50 477 VAL A N 1
ATOM 3748 C CA . VAL A 1 477 ? -5.484 -10.738 23.720 1.00 89.50 477 VAL A CA 1
ATOM 3749 C C . VAL A 1 477 ? -3.980 -10.743 23.431 1.00 89.50 477 VAL A C 1
ATOM 3751 O O . VAL A 1 477 ? -3.538 -10.189 22.420 1.00 89.50 477 VAL A O 1
ATOM 3754 N N . ARG A 1 478 ? -3.175 -11.399 24.281 1.00 85.81 478 ARG A N 1
ATOM 3755 C CA . ARG A 1 478 ? -1.723 -11.504 24.081 1.00 85.81 478 ARG A CA 1
ATOM 3756 C C . ARG A 1 478 ? -1.395 -12.250 22.795 1.00 85.81 478 ARG A C 1
ATOM 3758 O O . ARG A 1 478 ? -0.625 -11.732 21.991 1.00 85.81 478 ARG A O 1
ATOM 3765 N N . GLU A 1 479 ? -1.987 -13.421 22.584 1.00 78.50 479 GLU A N 1
ATOM 3766 C CA . GLU A 1 479 ? -1.765 -14.228 21.383 1.00 78.50 479 GLU A CA 1
ATOM 3767 C C . GLU A 1 479 ? -2.119 -13.449 20.116 1.00 78.50 479 GLU A C 1
ATOM 3769 O O . GLU A 1 479 ? -1.333 -13.408 19.167 1.00 78.50 479 GLU A O 1
ATOM 3774 N N . ARG A 1 480 ? -3.264 -12.763 20.110 1.00 84.06 480 ARG A N 1
ATOM 3775 C CA . ARG A 1 480 ? -3.720 -11.962 18.971 1.00 84.06 480 ARG A CA 1
ATOM 3776 C C . ARG A 1 480 ? -2.728 -10.852 18.613 1.00 84.06 480 ARG A C 1
ATOM 3778 O O . ARG A 1 480 ? -2.347 -10.720 17.445 1.00 84.06 480 ARG A O 1
ATOM 3785 N N . ILE A 1 481 ? -2.283 -10.080 19.604 1.00 81.88 481 ILE A N 1
ATOM 3786 C CA . ILE A 1 481 ? -1.347 -8.961 19.410 1.00 81.88 481 ILE A CA 1
ATOM 3787 C C . ILE A 1 481 ? 0.042 -9.475 19.011 1.00 81.88 481 ILE A C 1
ATOM 3789 O O . ILE A 1 481 ? 0.676 -8.940 18.095 1.00 81.88 481 ILE A O 1
ATOM 3793 N N . GLU A 1 482 ? 0.527 -10.543 19.649 1.00 75.62 482 GLU A N 1
ATOM 3794 C CA . GLU A 1 482 ? 1.810 -11.159 19.309 1.00 75.62 482 GLU A CA 1
ATOM 3795 C C . GLU A 1 482 ? 1.807 -11.721 17.886 1.00 75.62 482 GLU A C 1
ATOM 3797 O O . GLU A 1 482 ? 2.747 -11.461 17.128 1.00 75.62 482 GLU A O 1
ATOM 3802 N N . LEU A 1 483 ? 0.735 -12.403 17.474 1.00 63.75 483 LEU A N 1
ATOM 3803 C CA . LEU A 1 483 ? 0.558 -12.887 16.105 1.00 63.75 483 LEU A CA 1
ATOM 3804 C C . LEU A 1 483 ? 0.509 -11.736 15.097 1.00 63.75 483 LEU A C 1
ATOM 3806 O O . LEU A 1 483 ? 1.164 -11.824 14.053 1.00 63.75 483 LEU A O 1
ATOM 3810 N N . GLY A 1 484 ? -0.202 -10.645 15.399 1.00 63.06 484 GLY A N 1
ATOM 3811 C CA . GLY A 1 484 ? -0.191 -9.419 14.592 1.00 63.06 484 GLY A CA 1
ATOM 3812 C C . GLY A 1 484 ? 1.230 -8.878 14.411 1.00 63.06 484 GLY A C 1
ATOM 3813 O O . GLY A 1 484 ? 1.724 -8.715 13.289 1.00 63.06 484 GLY A O 1
ATOM 3814 N N . ARG A 1 485 ? 1.972 -8.738 15.514 1.00 68.19 485 ARG A N 1
ATOM 3815 C CA . ARG A 1 485 ? 3.371 -8.290 15.505 1.00 68.19 485 ARG A CA 1
ATOM 3816 C C . ARG A 1 485 ? 4.294 -9.244 14.739 1.00 68.19 485 ARG A C 1
ATOM 3818 O O . ARG A 1 485 ? 5.177 -8.784 14.007 1.00 68.19 485 ARG A O 1
ATOM 3825 N N . MET A 1 486 ? 4.122 -10.559 14.881 1.00 59.03 486 MET A N 1
ATOM 3826 C CA . MET A 1 486 ? 4.887 -11.575 14.149 1.00 59.03 486 MET A CA 1
ATOM 3827 C C . MET A 1 486 ? 4.605 -11.516 12.648 1.00 59.03 486 MET A C 1
ATOM 3829 O O . MET A 1 486 ? 5.551 -11.542 11.861 1.00 59.03 486 MET A O 1
ATOM 3833 N N . ARG A 1 487 ? 3.341 -11.357 12.238 1.00 56.06 487 ARG A N 1
ATOM 3834 C CA . ARG A 1 487 ? 2.954 -11.152 10.831 1.00 56.06 487 ARG A CA 1
ATOM 3835 C C . ARG A 1 487 ? 3.578 -9.875 10.272 1.00 56.06 487 ARG A C 1
ATOM 3837 O O . ARG A 1 487 ? 4.151 -9.907 9.181 1.00 56.06 487 ARG A O 1
ATOM 3844 N N . GLY A 1 488 ? 3.560 -8.783 11.035 1.00 54.78 488 GLY A N 1
ATOM 3845 C CA . GLY A 1 488 ? 4.242 -7.536 10.686 1.00 54.78 488 GLY A CA 1
ATOM 3846 C C . GLY A 1 488 ? 5.756 -7.715 10.502 1.00 54.78 488 GLY A C 1
ATOM 3847 O O . GLY A 1 488 ? 6.319 -7.278 9.494 1.00 54.78 488 GLY A O 1
ATOM 3848 N N . LYS A 1 489 ? 6.426 -8.419 11.427 1.00 55.44 489 LYS A N 1
ATOM 3849 C CA . LYS A 1 489 ? 7.858 -8.762 11.319 1.00 55.44 489 LYS A CA 1
ATOM 3850 C C . LYS A 1 489 ? 8.140 -9.656 10.110 1.00 55.44 489 LYS A C 1
ATOM 3852 O O . LYS A 1 489 ? 9.047 -9.352 9.346 1.00 55.44 489 LYS A O 1
ATOM 3857 N N . ALA A 1 490 ? 7.352 -10.707 9.890 1.00 46.16 490 ALA A N 1
ATOM 3858 C CA . ALA A 1 490 ? 7.510 -11.627 8.766 1.00 46.16 490 ALA A CA 1
ATOM 3859 C C . ALA A 1 490 ? 7.331 -10.923 7.413 1.00 46.16 490 ALA A C 1
ATOM 3861 O O . ALA A 1 490 ? 8.121 -11.159 6.500 1.00 46.16 490 ALA A O 1
ATOM 3862 N N . ARG A 1 491 ? 6.362 -10.003 7.288 1.00 50.47 491 ARG A N 1
ATOM 3863 C CA . ARG A 1 491 ? 6.200 -9.153 6.093 1.00 50.47 491 ARG A CA 1
ATOM 3864 C C . ARG A 1 491 ? 7.450 -8.309 5.836 1.00 50.47 491 ARG A C 1
ATOM 3866 O O . ARG A 1 491 ? 7.963 -8.311 4.719 1.00 50.47 491 ARG A O 1
ATOM 3873 N N . LYS A 1 492 ? 7.989 -7.658 6.875 1.00 49.16 492 LYS A N 1
ATOM 3874 C CA . LYS A 1 492 ? 9.222 -6.855 6.784 1.00 49.16 492 LYS A CA 1
ATOM 3875 C C . LYS A 1 492 ? 10.450 -7.711 6.440 1.00 49.16 492 LYS A C 1
ATOM 3877 O O . LYS A 1 492 ? 11.243 -7.320 5.586 1.00 49.16 492 LYS A O 1
ATOM 3882 N N . THR A 1 493 ? 10.594 -8.893 7.036 1.00 44.06 493 THR A N 1
ATOM 3883 C CA . THR A 1 493 ? 11.696 -9.830 6.755 1.00 44.06 493 THR A CA 1
ATOM 3884 C C . THR A 1 493 ? 11.595 -10.432 5.355 1.00 44.06 493 THR A C 1
ATOM 3886 O O . THR A 1 493 ? 12.604 -10.506 4.664 1.00 44.06 493 THR A O 1
ATOM 3889 N N . LYS A 1 494 ? 10.396 -10.803 4.885 1.00 41.69 494 LYS A N 1
ATOM 3890 C CA . LYS A 1 494 ? 10.173 -11.305 3.518 1.00 41.69 494 LYS A CA 1
ATOM 3891 C C . LYS A 1 494 ? 10.485 -10.237 2.474 1.00 41.69 494 LYS A C 1
ATOM 3893 O O . LYS A 1 494 ? 11.139 -10.543 1.480 1.00 41.69 494 LYS A O 1
ATOM 3898 N N . ALA A 1 495 ? 10.079 -8.991 2.718 1.00 35.50 495 ALA A N 1
ATOM 3899 C CA . ALA A 1 495 ? 10.440 -7.866 1.862 1.00 35.50 495 ALA A CA 1
ATOM 3900 C C . ALA A 1 495 ? 11.967 -7.690 1.793 1.00 35.50 495 ALA A C 1
ATOM 3902 O O . ALA A 1 495 ? 12.524 -7.657 0.701 1.00 35.50 495 ALA A O 1
ATOM 3903 N N . ARG A 1 496 ? 12.662 -7.703 2.942 1.00 51.00 496 ARG A N 1
ATOM 3904 C CA . ARG A 1 496 ? 14.135 -7.632 2.998 1.00 51.00 496 ARG A CA 1
ATOM 3905 C C . ARG A 1 496 ? 14.822 -8.811 2.304 1.00 51.00 496 ARG A C 1
ATOM 3907 O O . ARG A 1 496 ? 15.757 -8.586 1.545 1.00 51.00 496 ARG A O 1
ATOM 3914 N N . LYS A 1 497 ? 14.348 -10.045 2.519 1.00 55.28 497 LYS A N 1
ATOM 3915 C CA . LYS A 1 497 ? 14.885 -11.260 1.883 1.00 55.28 497 LYS A CA 1
ATOM 3916 C C . LYS A 1 497 ? 14.716 -11.213 0.365 1.00 55.28 497 LYS A C 1
ATOM 3918 O O . LYS A 1 497 ? 15.669 -11.485 -0.345 1.00 55.28 497 LYS A O 1
ATOM 3923 N N . THR A 1 498 ? 13.561 -10.765 -0.124 1.00 55.84 498 THR A N 1
ATOM 3924 C CA . THR A 1 498 ? 13.312 -10.605 -1.567 1.00 55.84 498 THR A CA 1
ATOM 3925 C C . THR A 1 498 ? 14.249 -9.562 -2.183 1.00 55.84 498 THR A C 1
ATOM 3927 O O . THR A 1 498 ? 14.759 -9.763 -3.280 1.00 55.84 498 THR A O 1
ATOM 3930 N N . THR A 1 499 ? 14.509 -8.454 -1.485 1.00 57.47 499 THR A N 1
ATOM 3931 C CA . THR A 1 499 ? 15.465 -7.435 -1.946 1.00 57.47 499 THR A CA 1
ATOM 3932 C C . THR A 1 499 ? 16.899 -7.966 -1.951 1.00 57.47 499 THR A C 1
ATOM 3934 O O . THR A 1 499 ? 17.606 -7.786 -2.937 1.00 57.47 499 THR A O 1
ATOM 3937 N N . ALA A 1 500 ? 17.315 -8.675 -0.899 1.00 63.78 500 ALA A N 1
ATOM 3938 C CA . ALA A 1 500 ? 18.647 -9.273 -0.814 1.00 63.78 500 ALA A CA 1
ATOM 3939 C C . ALA A 1 500 ? 18.860 -10.392 -1.851 1.00 63.78 500 ALA A C 1
ATOM 3941 O O . ALA A 1 500 ? 19.926 -10.471 -2.453 1.00 63.78 500 ALA A O 1
ATOM 3942 N N . GLU A 1 501 ? 17.849 -11.226 -2.114 1.00 69.25 501 GLU A N 1
ATOM 3943 C CA . GLU A 1 501 ? 17.891 -12.260 -3.157 1.00 69.25 501 GLU A CA 1
ATOM 3944 C C . GLU A 1 501 ? 17.955 -11.647 -4.558 1.00 69.25 501 GLU A C 1
ATOM 3946 O O . GLU A 1 501 ? 18.703 -12.141 -5.396 1.00 69.25 501 GLU A O 1
ATOM 3951 N N . LYS A 1 502 ? 17.235 -10.543 -4.812 1.00 73.31 502 LYS A N 1
ATOM 3952 C CA . LYS A 1 502 ? 17.341 -9.792 -6.074 1.00 73.31 502 LYS A CA 1
ATOM 3953 C C . LYS A 1 502 ? 18.730 -9.189 -6.268 1.00 73.31 502 LYS A C 1
ATOM 3955 O O . LYS A 1 502 ? 19.272 -9.300 -7.362 1.00 73.31 502 LYS A O 1
ATOM 3960 N N . GLN A 1 503 ? 19.310 -8.610 -5.217 1.00 77.81 503 GLN A N 1
ATOM 3961 C CA . GLN A 1 503 ? 20.674 -8.088 -5.265 1.00 77.81 503 GLN A CA 1
ATOM 3962 C C . GLN A 1 503 ? 21.685 -9.215 -5.507 1.00 77.81 503 GLN A C 1
ATOM 3964 O O . GLN A 1 503 ? 22.478 -9.140 -6.433 1.00 77.81 503 GLN A O 1
ATOM 3969 N N . THR A 1 504 ? 21.577 -10.318 -4.761 1.00 78.81 504 THR A N 1
ATOM 3970 C CA . THR A 1 504 ? 22.438 -11.502 -4.926 1.00 78.81 504 THR A CA 1
ATOM 3971 C C . THR A 1 504 ? 22.330 -12.090 -6.335 1.00 78.81 504 THR A C 1
ATOM 3973 O O . THR A 1 504 ? 23.338 -12.465 -6.930 1.00 78.81 504 THR A O 1
ATOM 3976 N N . LEU A 1 505 ? 21.112 -12.157 -6.890 1.00 83.12 505 LEU A N 1
ATOM 3977 C CA . LEU A 1 505 ? 20.869 -12.549 -8.279 1.00 83.12 505 LEU A CA 1
ATOM 3978 C C . LEU A 1 505 ? 21.625 -11.634 -9.242 1.00 83.12 505 LEU A C 1
ATOM 3980 O O . LEU A 1 505 ? 22.293 -12.124 -10.145 1.00 83.12 505 LEU A O 1
ATOM 3984 N N . GLN A 1 506 ? 21.532 -10.323 -9.044 1.00 82.19 506 GLN A N 1
ATOM 3985 C CA . GLN A 1 506 ? 22.182 -9.341 -9.900 1.00 82.19 506 GLN A CA 1
ATOM 3986 C C . GLN A 1 506 ? 23.711 -9.426 -9.811 1.00 82.19 506 GLN A C 1
ATOM 3988 O O . GLN A 1 506 ? 24.363 -9.503 -10.847 1.00 82.19 506 GLN A O 1
ATOM 3993 N N . ASP A 1 507 ? 24.271 -9.530 -8.608 1.00 82.62 507 ASP A N 1
ATOM 3994 C CA . ASP A 1 507 ? 25.717 -9.613 -8.387 1.00 82.62 507 ASP A CA 1
ATOM 3995 C C . ASP A 1 507 ? 26.320 -10.887 -9.004 1.00 82.62 507 ASP A C 1
ATOM 3997 O O . ASP A 1 507 ? 27.362 -10.839 -9.657 1.00 82.62 507 ASP A O 1
ATOM 4001 N N . VAL A 1 508 ? 25.655 -12.040 -8.845 1.00 85.69 508 VAL A N 1
ATOM 4002 C CA . VAL A 1 508 ? 26.113 -13.301 -9.456 1.00 85.69 508 VAL A CA 1
ATOM 4003 C C . VAL A 1 508 ? 25.993 -13.256 -10.973 1.00 85.69 508 VAL A C 1
ATOM 4005 O O . VAL A 1 508 ? 26.862 -13.795 -11.652 1.00 85.69 508 VAL A O 1
ATOM 4008 N N . LEU A 1 509 ? 24.955 -12.619 -11.521 1.00 86.06 509 LEU A N 1
ATOM 4009 C CA . LEU A 1 509 ? 24.849 -12.440 -12.967 1.00 86.06 509 LEU A CA 1
ATOM 4010 C C . LEU A 1 509 ? 25.981 -11.561 -13.504 1.00 86.06 509 LEU A C 1
ATOM 4012 O O . LEU A 1 509 ? 26.598 -11.950 -14.487 1.00 86.06 509 LEU A O 1
ATOM 4016 N N . VAL A 1 510 ? 26.305 -10.451 -12.838 1.00 84.81 510 VAL A N 1
ATOM 4017 C CA . VAL A 1 510 ? 27.429 -9.580 -13.226 1.00 84.81 510 VAL A CA 1
ATOM 4018 C C . VAL A 1 510 ? 28.762 -10.332 -13.172 1.00 84.81 510 VAL A C 1
ATOM 4020 O O . VAL A 1 510 ? 29.578 -10.202 -14.077 1.00 84.81 510 VAL A O 1
ATOM 4023 N N . GLU A 1 511 ? 28.989 -11.151 -12.144 1.00 85.31 511 GLU A N 1
ATOM 4024 C CA . GLU A 1 511 ? 30.258 -11.869 -11.981 1.00 85.31 511 GLU A CA 1
ATOM 4025 C C . GLU A 1 511 ? 30.392 -13.086 -12.908 1.00 85.31 511 GLU A C 1
ATOM 4027 O O . GLU A 1 511 ? 31.439 -13.309 -13.512 1.00 85.31 511 GLU A O 1
ATOM 4032 N N . GLN A 1 512 ? 29.352 -13.918 -12.986 1.00 85.44 512 GLN A N 1
ATOM 4033 C CA . GLN A 1 512 ? 29.427 -15.237 -13.621 1.00 85.44 512 GLN A CA 1
ATOM 4034 C C . GLN A 1 512 ? 28.955 -15.226 -15.075 1.00 85.44 512 GLN A C 1
ATOM 4036 O O . GLN A 1 512 ? 29.333 -16.112 -15.847 1.00 85.44 512 GLN A O 1
ATOM 4041 N N . LEU A 1 513 ? 28.118 -14.251 -15.435 1.00 86.81 513 LEU A N 1
ATOM 4042 C CA . LEU A 1 513 ? 27.516 -14.070 -16.754 1.00 86.81 513 LEU A CA 1
ATOM 4043 C C . LEU A 1 513 ? 27.540 -12.582 -17.177 1.00 86.81 513 LEU A C 1
ATOM 4045 O O . LEU A 1 513 ? 26.488 -12.053 -17.545 1.00 86.81 513 LEU A O 1
ATOM 4049 N N . PRO A 1 514 ? 28.705 -11.897 -17.158 1.00 76.69 514 PRO A N 1
ATOM 4050 C CA . PRO A 1 514 ? 28.796 -10.465 -17.483 1.00 76.69 514 PRO A CA 1
ATOM 4051 C C . PRO A 1 514 ? 28.223 -10.133 -18.869 1.00 76.69 514 PRO A C 1
ATOM 4053 O O . PRO A 1 514 ? 27.614 -9.086 -19.059 1.00 76.69 514 PRO A O 1
ATOM 4056 N N . ASN A 1 515 ? 28.346 -11.082 -19.801 1.00 80.19 515 ASN A N 1
ATOM 4057 C CA . ASN A 1 515 ? 27.906 -10.974 -21.193 1.00 80.19 515 ASN A CA 1
ATOM 4058 C C . ASN A 1 515 ? 26.675 -11.861 -21.482 1.00 80.19 515 ASN A C 1
ATOM 4060 O O . ASN A 1 515 ? 26.355 -12.174 -22.628 1.00 80.19 515 ASN A O 1
ATOM 4064 N N . GLY A 1 516 ? 25.996 -12.332 -20.429 1.00 84.00 516 GLY A N 1
ATOM 4065 C CA . GLY A 1 516 ? 24.952 -13.351 -20.529 1.00 84.00 516 GLY A CA 1
ATOM 4066 C C . GLY A 1 516 ? 25.489 -14.755 -20.861 1.00 84.00 516 GLY A C 1
ATOM 4067 O O . GLY A 1 516 ? 26.701 -14.971 -20.946 1.00 84.00 516 GLY A O 1
ATOM 4068 N N . PRO A 1 517 ? 24.598 -15.757 -20.979 1.00 87.94 517 PRO A N 1
ATOM 4069 C CA . PRO A 1 517 ? 24.989 -17.106 -21.367 1.00 87.94 517 PRO A CA 1
ATOM 4070 C C . PRO A 1 517 ? 25.329 -17.194 -22.862 1.00 87.94 517 PRO A C 1
ATOM 4072 O O . PRO A 1 517 ? 24.749 -16.487 -23.686 1.00 87.94 517 PRO A O 1
ATOM 4075 N N . HIS A 1 518 ? 26.241 -18.103 -23.210 1.00 88.81 518 HIS A N 1
ATOM 4076 C CA . HIS A 1 518 ? 26.618 -18.384 -24.596 1.00 88.81 518 HIS A CA 1
ATOM 4077 C C . HIS A 1 518 ? 25.416 -18.873 -25.410 1.00 88.81 518 HIS A C 1
ATOM 4079 O O . HIS A 1 518 ? 24.599 -19.666 -24.927 1.00 88.81 518 HIS A O 1
ATOM 4085 N N . ARG A 1 519 ? 25.324 -18.406 -26.656 1.00 86.94 519 ARG A N 1
ATOM 4086 C CA . ARG A 1 519 ? 24.191 -18.639 -27.552 1.00 86.94 519 ARG A CA 1
ATOM 4087 C C . ARG A 1 519 ? 24.409 -19.864 -28.424 1.00 86.94 519 ARG A C 1
ATOM 4089 O O . ARG A 1 519 ? 25.471 -20.059 -29.015 1.00 86.94 519 ARG A O 1
ATOM 4096 N N . PHE A 1 520 ? 23.371 -20.685 -28.515 1.00 90.31 520 PHE A N 1
ATOM 4097 C CA . PHE A 1 520 ? 23.357 -21.841 -29.391 1.00 90.31 520 PHE A CA 1
ATOM 4098 C C . PHE A 1 520 ? 22.683 -21.503 -30.726 1.00 90.31 520 PHE A C 1
ATOM 4100 O O . PHE A 1 520 ? 21.590 -20.941 -30.691 1.00 90.31 520 PHE A O 1
ATOM 4107 N N . PRO A 1 521 ? 23.225 -21.955 -31.873 1.00 89.19 521 PRO A N 1
ATOM 4108 C CA . PRO A 1 521 ? 24.410 -22.816 -32.028 1.00 89.19 521 PRO A CA 1
ATOM 4109 C C . PRO A 1 521 ? 25.752 -22.085 -32.206 1.00 89.19 521 PRO A C 1
ATOM 4111 O O . PRO A 1 521 ? 26.798 -22.736 -32.167 1.00 89.19 521 PRO A O 1
ATOM 4114 N N . GLU A 1 522 ? 25.753 -20.770 -32.426 1.00 87.38 522 GLU A N 1
ATOM 4115 C CA . GLU A 1 522 ? 26.894 -20.033 -32.985 1.00 87.38 522 GLU A CA 1
ATOM 4116 C C . GLU A 1 522 ? 28.160 -20.087 -32.120 1.00 87.38 522 GLU A C 1
ATOM 4118 O O . GLU A 1 522 ? 29.257 -20.289 -32.656 1.00 87.38 522 GLU A O 1
ATOM 4123 N N . ASP A 1 523 ? 28.016 -19.987 -30.796 1.00 89.06 523 ASP A N 1
ATOM 4124 C CA . ASP A 1 523 ? 29.149 -20.015 -29.860 1.00 89.06 523 ASP A CA 1
ATOM 4125 C C . ASP A 1 523 ? 29.747 -21.424 -29.702 1.00 89.06 523 ASP A C 1
ATOM 4127 O O . ASP A 1 523 ? 30.851 -21.588 -29.181 1.00 89.06 523 ASP A O 1
ATOM 4131 N N . PHE A 1 524 ? 29.046 -22.451 -30.192 1.00 92.38 524 PHE A N 1
ATOM 4132 C CA . PHE A 1 524 ? 29.388 -23.864 -30.011 1.00 92.38 524 PHE A CA 1
ATOM 4133 C C . PHE A 1 524 ? 29.823 -24.558 -31.306 1.00 92.38 524 PHE A C 1
ATOM 4135 O O . PHE A 1 524 ? 30.111 -25.762 -31.311 1.00 92.38 524 PHE A O 1
ATOM 4142 N N . PHE A 1 525 ? 29.912 -23.823 -32.415 1.00 89.50 525 PHE A N 1
ATOM 4143 C CA . PHE A 1 525 ? 30.541 -24.329 -33.628 1.00 89.50 525 PHE A CA 1
ATOM 4144 C C . PHE A 1 525 ? 32.051 -24.502 -33.437 1.00 89.50 525 PHE A C 1
ATOM 4146 O O . PHE A 1 525 ? 32.751 -23.594 -32.986 1.00 89.50 525 PHE A O 1
ATOM 4153 N N . SER A 1 526 ? 32.570 -25.657 -33.855 1.00 87.31 526 SER A N 1
ATOM 4154 C CA . SER A 1 526 ? 34.009 -25.841 -34.058 1.00 87.31 526 SER A CA 1
ATOM 4155 C C . SER A 1 526 ? 34.505 -24.956 -35.211 1.00 87.31 526 SER A C 1
ATOM 4157 O O . SER A 1 526 ? 33.713 -24.528 -36.053 1.00 87.31 526 SER A O 1
ATOM 4159 N N . ASP A 1 527 ? 35.814 -24.737 -35.327 1.00 84.44 527 ASP A N 1
ATOM 4160 C CA . ASP A 1 527 ? 36.376 -23.982 -36.459 1.00 84.44 527 ASP A CA 1
ATOM 4161 C C . ASP A 1 527 ? 36.037 -24.629 -37.813 1.00 84.44 527 ASP A C 1
ATOM 4163 O O . ASP A 1 527 ? 35.716 -23.942 -38.786 1.00 84.44 527 ASP A O 1
ATOM 4167 N N . ALA A 1 528 ? 35.988 -25.965 -37.852 1.00 82.44 528 ALA A N 1
ATOM 4168 C CA . ALA A 1 528 ? 35.559 -26.723 -39.024 1.00 82.44 528 ALA A CA 1
ATOM 4169 C C . ALA A 1 528 ? 34.066 -26.519 -39.343 1.00 82.44 528 ALA A C 1
ATOM 4171 O O . ALA A 1 528 ? 33.695 -26.426 -40.514 1.00 82.44 528 ALA A O 1
ATOM 4172 N N . ALA A 1 529 ? 33.206 -26.423 -38.326 1.00 84.94 529 ALA A N 1
ATOM 4173 C CA . ALA A 1 529 ? 31.784 -26.135 -38.496 1.00 84.94 529 ALA A CA 1
ATOM 4174 C C . ALA A 1 529 ? 31.548 -24.680 -38.937 1.00 84.94 529 ALA A C 1
ATOM 4176 O O . ALA A 1 529 ? 30.690 -24.427 -39.783 1.00 84.94 529 ALA A O 1
ATOM 4177 N N . LYS A 1 530 ? 32.342 -23.726 -38.428 1.00 86.00 530 LYS A N 1
ATOM 4178 C CA . LYS A 1 530 ? 32.296 -22.309 -38.823 1.00 86.00 530 LYS A CA 1
ATOM 4179 C C . LYS A 1 530 ? 32.661 -22.127 -40.295 1.00 86.00 530 LYS A C 1
ATOM 4181 O O . LYS A 1 530 ? 31.886 -21.497 -41.012 1.00 86.00 530 LYS A O 1
ATOM 4186 N N . ALA A 1 531 ? 33.755 -22.737 -40.755 1.00 83.00 531 ALA A N 1
ATOM 4187 C CA . ALA A 1 531 ? 34.213 -22.655 -42.147 1.00 83.00 531 ALA A CA 1
ATOM 4188 C C . ALA A 1 531 ? 33.437 -23.566 -43.122 1.00 83.00 531 ALA A C 1
ATOM 4190 O O . ALA A 1 531 ? 33.475 -23.362 -44.333 1.00 83.00 531 ALA A O 1
ATOM 4191 N N . GLY A 1 532 ? 32.748 -24.587 -42.608 1.00 83.62 532 GLY A N 1
ATOM 4192 C CA . GLY A 1 532 ? 32.002 -25.551 -43.411 1.00 83.62 532 GLY A CA 1
ATOM 4193 C C . GLY A 1 532 ? 30.656 -25.036 -43.927 1.00 83.62 532 GLY A C 1
ATOM 4194 O O . GLY A 1 532 ? 30.044 -24.129 -43.351 1.00 83.62 532 GLY A O 1
ATOM 4195 N N . ALA A 1 533 ? 30.171 -25.678 -44.997 1.00 85.38 533 ALA A N 1
ATOM 4196 C CA . ALA A 1 533 ? 28.829 -25.465 -45.530 1.00 85.38 533 ALA A CA 1
ATOM 4197 C C . ALA A 1 533 ? 27.753 -25.807 -44.483 1.00 85.38 533 ALA A C 1
ATOM 4199 O O . ALA A 1 533 ? 27.886 -26.777 -43.726 1.00 85.38 533 ALA A O 1
ATOM 4200 N N . LYS A 1 534 ? 26.693 -24.995 -44.453 1.00 90.12 534 LYS A N 1
ATOM 4201 C CA . LYS A 1 534 ? 25.538 -25.133 -43.560 1.00 90.12 534 LYS A CA 1
ATOM 4202 C C . LYS A 1 534 ? 24.266 -25.103 -44.392 1.00 90.12 534 LYS A C 1
ATOM 4204 O O . LYS A 1 534 ? 24.230 -24.484 -45.452 1.00 90.12 534 LYS A O 1
ATOM 4209 N N . THR A 1 535 ? 23.245 -25.788 -43.904 1.00 88.12 535 THR A N 1
ATOM 4210 C CA . THR A 1 535 ? 21.909 -25.799 -44.491 1.00 88.12 535 THR A CA 1
ATOM 4211 C C . THR A 1 535 ? 20.986 -24.997 -43.592 1.00 88.12 535 THR A C 1
ATOM 4213 O O . THR A 1 535 ? 20.907 -25.262 -42.391 1.00 88.12 535 THR A O 1
ATOM 4216 N N . GLU A 1 536 ? 20.285 -24.029 -44.171 1.00 89.25 536 GLU A N 1
ATOM 4217 C CA . GLU A 1 536 ? 19.262 -23.282 -43.454 1.00 89.25 536 GLU A CA 1
ATOM 4218 C C . GLU A 1 536 ? 18.003 -24.137 -43.289 1.00 89.25 536 GLU A C 1
ATOM 4220 O O . GLU A 1 536 ? 17.452 -24.684 -44.248 1.00 89.25 536 GLU A O 1
ATOM 4225 N N . VAL A 1 537 ? 17.551 -24.261 -42.046 1.00 86.69 537 VAL A N 1
ATOM 4226 C CA . VAL A 1 537 ? 16.340 -24.984 -41.678 1.00 86.69 537 VAL A CA 1
ATOM 4227 C C . VAL A 1 537 ? 15.387 -24.008 -41.009 1.00 86.69 537 VAL A C 1
ATOM 4229 O O . VAL A 1 537 ? 15.621 -23.593 -39.876 1.00 86.69 537 VAL A O 1
ATOM 4232 N N . LEU A 1 538 ? 14.303 -23.651 -41.699 1.00 85.12 538 LEU A N 1
ATOM 4233 C CA . LEU A 1 538 ? 13.227 -22.857 -41.107 1.00 85.12 538 LEU A CA 1
ATOM 4234 C C . LEU A 1 538 ? 12.599 -23.624 -39.943 1.00 85.12 538 LEU A C 1
ATOM 4236 O O . LEU A 1 538 ? 12.249 -24.802 -40.076 1.00 85.12 538 LEU A O 1
ATOM 4240 N N . LEU A 1 539 ? 12.486 -22.945 -38.805 1.00 84.12 539 LEU A N 1
ATOM 4241 C CA . LEU A 1 539 ? 11.887 -23.488 -37.601 1.00 84.12 539 LEU A CA 1
ATOM 4242 C C . LEU A 1 539 ? 10.403 -23.094 -37.566 1.00 84.12 539 LEU A C 1
ATOM 4244 O O . LEU A 1 539 ? 10.081 -21.928 -37.801 1.00 84.12 539 LEU A O 1
ATOM 4248 N N . PRO A 1 540 ? 9.501 -24.037 -37.263 1.00 78.50 540 PRO A N 1
ATOM 4249 C CA . PRO A 1 540 ? 8.067 -23.771 -37.157 1.00 78.50 540 PRO A CA 1
ATOM 4250 C C . PRO A 1 540 ? 7.765 -22.645 -36.169 1.00 78.50 540 PRO A C 1
ATOM 4252 O O . PRO A 1 540 ? 8.482 -22.498 -35.175 1.00 78.50 540 PRO A O 1
ATOM 4255 N N . GLU A 1 541 ? 6.711 -21.859 -36.413 1.00 74.81 541 GLU A N 1
ATOM 4256 C CA . GLU A 1 541 ? 6.275 -20.834 -35.455 1.00 74.81 541 GLU A CA 1
ATOM 4257 C C . GLU A 1 541 ? 5.748 -21.475 -34.167 1.00 74.81 541 GLU A C 1
ATOM 4259 O O . GLU A 1 541 ? 6.202 -21.092 -33.084 1.00 74.81 541 GLU A O 1
ATOM 4264 N N . ASP A 1 542 ? 4.912 -22.508 -34.308 1.00 79.62 542 ASP A N 1
ATOM 4265 C CA . ASP A 1 542 ? 4.329 -23.284 -33.211 1.00 79.62 542 ASP A CA 1
ATOM 4266 C C . ASP A 1 542 ? 5.377 -24.015 -32.357 1.00 79.62 542 ASP A C 1
ATOM 4268 O O . ASP A 1 542 ? 6.459 -24.383 -32.822 1.00 79.62 542 ASP A O 1
ATOM 4272 N N . GLU A 1 543 ? 5.038 -24.274 -31.091 1.00 78.88 543 GLU A N 1
ATOM 4273 C CA . GLU A 1 543 ? 5.852 -25.129 -30.226 1.00 78.88 543 GLU A CA 1
ATOM 4274 C C . GLU A 1 543 ? 5.858 -26.580 -30.723 1.00 78.88 543 GLU A C 1
ATOM 4276 O O . GLU A 1 543 ? 4.809 -27.191 -30.962 1.00 78.88 543 GLU A O 1
ATOM 4281 N N . PHE A 1 544 ? 7.056 -27.158 -30.803 1.00 83.94 544 PHE A N 1
ATOM 4282 C CA . PHE A 1 544 ? 7.270 -28.540 -31.206 1.00 83.94 544 PHE A CA 1
ATOM 4283 C C . PHE A 1 544 ? 8.205 -29.267 -30.239 1.00 83.94 544 PHE A C 1
ATOM 4285 O O . PHE A 1 544 ? 9.027 -28.659 -29.554 1.00 83.94 544 PHE A O 1
ATOM 4292 N N . HIS A 1 545 ? 8.077 -30.588 -30.201 1.00 83.19 545 HIS A N 1
ATOM 4293 C CA . HIS A 1 545 ? 8.935 -31.482 -29.436 1.00 83.19 545 HIS A CA 1
ATOM 4294 C C . HIS A 1 545 ? 9.611 -32.493 -30.365 1.00 83.19 545 HIS A C 1
ATOM 4296 O O . HIS A 1 545 ? 9.159 -32.737 -31.486 1.00 83.19 545 HIS A O 1
ATOM 4302 N N . LEU A 1 546 ? 10.719 -33.057 -29.894 1.00 84.94 546 LEU A N 1
ATOM 4303 C CA . LEU A 1 546 ? 11.477 -34.078 -30.601 1.00 84.94 546 LEU A CA 1
ATOM 4304 C C . LEU A 1 546 ? 10.912 -35.469 -30.287 1.00 84.94 546 LEU A C 1
ATOM 4306 O O . LEU A 1 546 ? 10.822 -35.837 -29.120 1.00 84.94 546 LEU A O 1
ATOM 4310 N N . ASN A 1 547 ? 10.595 -36.248 -31.323 1.00 82.69 547 ASN A N 1
ATOM 4311 C CA . ASN A 1 547 ? 10.347 -37.683 -31.215 1.00 82.69 547 ASN A CA 1
ATOM 4312 C C . ASN A 1 547 ? 11.538 -38.448 -31.815 1.00 82.69 547 ASN A C 1
ATOM 4314 O O . ASN A 1 547 ? 11.904 -38.238 -32.976 1.00 82.69 547 ASN A O 1
ATOM 4318 N N . THR A 1 548 ? 12.154 -39.311 -31.009 1.00 82.25 548 THR A N 1
ATOM 4319 C CA . THR A 1 548 ? 13.352 -40.087 -31.359 1.00 82.25 548 THR A CA 1
ATOM 4320 C C . THR A 1 548 ? 13.052 -41.542 -31.726 1.00 82.25 548 THR A C 1
ATOM 4322 O O . THR A 1 548 ? 13.989 -42.286 -32.017 1.00 82.25 548 THR A O 1
ATOM 4325 N N . ASP A 1 549 ? 11.777 -41.947 -31.750 1.00 81.94 549 ASP A N 1
ATOM 4326 C CA . ASP A 1 549 ? 11.363 -43.286 -32.171 1.00 81.94 549 ASP A CA 1
ATOM 4327 C C . ASP A 1 549 ? 11.851 -43.593 -33.606 1.00 81.94 549 ASP A C 1
ATOM 4329 O O . ASP A 1 549 ? 11.648 -42.771 -34.505 1.00 81.94 549 ASP A O 1
ATOM 4333 N N . PRO A 1 550 ? 12.486 -44.756 -33.863 1.00 75.12 550 PRO A N 1
ATOM 4334 C CA . PRO A 1 550 ? 13.092 -45.059 -35.161 1.00 75.12 550 PRO A CA 1
ATOM 4335 C C . PRO A 1 550 ? 12.130 -45.035 -36.356 1.00 75.12 550 PRO A C 1
ATOM 4337 O O . PRO A 1 550 ? 12.578 -44.805 -37.478 1.00 75.12 550 PRO A O 1
ATOM 4340 N N . ILE A 1 551 ? 10.834 -45.282 -36.141 1.00 75.94 551 ILE A N 1
ATOM 4341 C CA . ILE A 1 551 ? 9.823 -45.365 -37.206 1.00 75.94 551 ILE A CA 1
ATOM 4342 C C . ILE A 1 551 ? 9.201 -43.988 -37.459 1.00 75.94 551 ILE A C 1
ATOM 4344 O O . ILE A 1 551 ? 8.873 -43.647 -38.594 1.00 75.94 551 ILE A O 1
ATOM 4348 N N . THR A 1 552 ? 9.055 -43.181 -36.408 1.00 80.19 552 THR A N 1
ATOM 4349 C CA . THR A 1 552 ? 8.343 -41.893 -36.442 1.00 80.19 552 THR A CA 1
ATOM 4350 C C . THR A 1 552 ? 9.252 -40.686 -36.189 1.00 80.19 552 THR A C 1
ATOM 4352 O O . THR A 1 552 ? 8.768 -39.608 -35.854 1.00 80.19 552 THR A O 1
ATOM 4355 N N . MET A 1 553 ? 10.564 -40.822 -36.395 1.00 83.38 553 MET A N 1
ATOM 4356 C CA . MET A 1 553 ? 11.563 -39.808 -36.047 1.00 83.38 553 MET A CA 1
ATOM 4357 C C . MET A 1 553 ? 11.302 -38.449 -36.718 1.00 83.38 553 MET A C 1
ATOM 4359 O O . MET A 1 553 ? 11.258 -38.319 -37.948 1.00 83.38 553 MET A O 1
ATOM 4363 N N . GLY A 1 554 ? 11.141 -37.410 -35.899 1.00 85.38 554 GLY A N 1
ATOM 4364 C CA . GLY A 1 554 ? 10.746 -36.093 -36.388 1.00 85.38 554 GLY A CA 1
ATOM 4365 C C . GLY A 1 554 ? 10.427 -35.087 -35.290 1.00 85.38 554 GLY A C 1
ATOM 4366 O O . GLY A 1 554 ? 10.436 -35.398 -34.100 1.00 85.38 554 GLY A O 1
ATOM 4367 N N . LEU A 1 555 ? 10.140 -33.862 -35.714 1.00 84.38 555 LEU A N 1
ATOM 4368 C CA . LEU A 1 555 ? 9.623 -32.786 -34.876 1.00 84.38 555 LEU A CA 1
ATOM 4369 C C . LEU A 1 555 ? 8.100 -32.758 -34.990 1.00 84.38 555 LEU A C 1
ATOM 4371 O O . LEU A 1 555 ? 7.575 -32.712 -36.104 1.00 84.38 555 LEU A O 1
ATOM 4375 N N . TYR A 1 556 ? 7.404 -32.756 -33.856 1.00 82.00 556 TYR A N 1
ATOM 4376 C CA . TYR A 1 556 ? 5.942 -32.814 -33.794 1.00 82.00 556 TYR A CA 1
ATOM 4377 C C . TYR A 1 556 ? 5.373 -31.647 -32.996 1.00 82.00 556 TYR A C 1
ATOM 4379 O O . TYR A 1 556 ? 5.915 -31.275 -31.953 1.00 82.00 556 TYR A O 1
ATOM 4387 N N . THR A 1 557 ? 4.255 -31.084 -33.454 1.00 80.69 557 THR A N 1
ATOM 4388 C CA . THR A 1 557 ? 3.487 -30.119 -32.659 1.00 80.69 557 THR A CA 1
ATOM 4389 C C . THR A 1 557 ? 2.803 -30.812 -31.480 1.00 80.69 557 THR A C 1
ATOM 4391 O O . THR A 1 557 ? 2.619 -32.031 -31.459 1.00 80.69 557 THR A O 1
ATOM 4394 N N . LYS A 1 558 ? 2.337 -30.026 -30.503 1.00 72.50 558 LYS A N 1
ATOM 4395 C CA . LYS A 1 558 ? 1.493 -30.533 -29.404 1.00 72.50 558 LYS A CA 1
ATOM 4396 C C . LYS A 1 558 ? 0.182 -31.187 -29.874 1.00 72.50 558 LYS A C 1
ATOM 4398 O O . LYS A 1 558 ? -0.362 -32.012 -29.152 1.00 72.50 558 LYS A O 1
ATOM 4403 N N . SER A 1 559 ? -0.311 -30.850 -31.069 1.00 74.38 559 SER A N 1
ATOM 4404 C CA . SER A 1 559 ? -1.509 -31.447 -31.680 1.00 74.38 559 SER A CA 1
ATOM 4405 C C . SER A 1 559 ? -1.244 -32.772 -32.413 1.00 74.38 559 SER A C 1
ATOM 4407 O O . SER A 1 559 ? -2.168 -33.336 -32.992 1.00 74.38 559 SER A O 1
ATOM 4409 N N . GLY A 1 560 ? -0.005 -33.283 -32.390 1.00 67.94 560 GLY A N 1
ATOM 4410 C CA . GLY A 1 560 ? 0.374 -34.560 -33.005 1.00 67.94 560 GLY A CA 1
ATOM 4411 C C . GLY A 1 560 ? 0.715 -34.478 -34.497 1.00 67.94 560 GLY A C 1
ATOM 4412 O O . GLY A 1 560 ? 1.004 -35.501 -35.113 1.00 67.94 560 GLY A O 1
ATOM 4413 N N . GLY A 1 561 ? 0.721 -33.280 -35.089 1.00 75.62 561 GLY A N 1
ATOM 4414 C CA . GLY A 1 561 ? 1.124 -33.080 -36.480 1.00 75.62 561 GLY A CA 1
ATOM 4415 C C . GLY A 1 561 ? 2.641 -33.180 -36.640 1.00 75.62 561 GLY A C 1
ATOM 4416 O O . GLY A 1 561 ? 3.382 -32.481 -35.944 1.00 75.62 561 GLY A O 1
ATOM 4417 N N . CYS A 1 562 ? 3.113 -34.030 -37.558 1.00 77.75 562 CYS A N 1
ATOM 4418 C CA . CYS A 1 562 ? 4.527 -34.062 -37.928 1.00 77.75 562 CYS A CA 1
ATOM 4419 C C . CYS A 1 562 ? 4.874 -32.780 -38.680 1.00 77.75 562 CYS A C 1
ATOM 4421 O O . CYS A 1 562 ? 4.317 -32.499 -39.741 1.00 77.75 562 CYS A O 1
ATOM 4423 N N . VAL A 1 563 ? 5.801 -32.006 -38.127 1.00 77.56 563 VAL A N 1
ATOM 4424 C CA . VAL A 1 563 ? 6.246 -30.748 -38.723 1.00 77.56 563 VAL A CA 1
ATOM 4425 C C . VAL A 1 563 ? 7.452 -30.960 -39.620 1.00 77.56 563 VAL A C 1
ATOM 4427 O O . VAL A 1 563 ? 7.610 -30.278 -40.632 1.00 77.56 563 VAL A O 1
ATOM 4430 N N . ARG A 1 564 ? 8.327 -31.900 -39.250 1.00 80.62 564 ARG A N 1
ATOM 4431 C CA . ARG A 1 564 ? 9.524 -32.212 -40.028 1.00 80.62 564 ARG A CA 1
ATOM 4432 C C . ARG A 1 564 ? 10.086 -33.581 -39.679 1.00 80.62 564 ARG A C 1
ATOM 4434 O O . ARG A 1 564 ? 10.355 -33.853 -38.513 1.00 80.62 564 ARG A O 1
ATOM 4441 N N . HIS A 1 565 ? 10.389 -34.382 -40.694 1.00 80.88 565 HIS A N 1
ATOM 4442 C CA . HIS A 1 565 ? 11.244 -35.557 -40.530 1.00 80.88 565 HIS A CA 1
ATOM 4443 C C . HIS A 1 565 ? 12.713 -35.143 -40.400 1.00 80.88 565 HIS A C 1
ATOM 4445 O O . HIS A 1 565 ? 13.206 -34.301 -41.154 1.00 80.88 565 HIS A O 1
ATOM 4451 N N . ILE A 1 566 ? 13.412 -35.741 -39.441 1.00 83.75 566 ILE A N 1
ATOM 4452 C CA . ILE A 1 566 ? 14.832 -35.484 -39.159 1.00 83.75 566 ILE A CA 1
ATOM 4453 C C . ILE A 1 566 ? 15.656 -36.724 -39.496 1.00 83.75 566 ILE A C 1
ATOM 4455 O O . ILE A 1 566 ? 15.151 -37.842 -39.438 1.00 83.75 566 ILE A O 1
ATOM 4459 N N . LYS A 1 567 ? 16.931 -36.544 -39.852 1.00 78.94 567 LYS A N 1
ATOM 4460 C CA . LYS A 1 567 ? 17.796 -37.654 -40.285 1.00 78.94 567 LYS A CA 1
ATOM 4461 C C . LYS A 1 567 ? 18.488 -38.340 -39.111 1.00 78.94 567 LYS A C 1
ATOM 4463 O O . LYS A 1 567 ? 19.009 -39.440 -39.265 1.00 78.94 567 LYS A O 1
ATOM 4468 N N . SER A 1 568 ? 18.546 -37.678 -37.955 1.00 84.25 568 SER A N 1
ATOM 4469 C CA . SER A 1 568 ? 19.097 -38.235 -36.720 1.00 84.25 568 SER A CA 1
ATOM 4470 C C . SER A 1 568 ? 18.535 -37.529 -35.478 1.00 84.25 568 SER A C 1
ATOM 4472 O O . SER A 1 568 ? 18.184 -36.348 -35.562 1.00 84.25 568 SER A O 1
ATOM 4474 N N . PRO A 1 569 ? 18.536 -38.182 -34.300 1.00 84.69 569 PRO A N 1
ATOM 4475 C CA . PRO A 1 569 ? 18.111 -37.551 -33.047 1.00 84.69 569 PRO A CA 1
ATOM 4476 C C . PRO A 1 569 ? 18.918 -36.294 -32.694 1.00 84.69 569 PRO A C 1
ATOM 4478 O O . PRO A 1 569 ? 18.368 -35.307 -32.222 1.00 84.69 569 PRO A O 1
ATOM 4481 N N . ILE A 1 570 ? 20.222 -36.302 -32.983 1.00 86.25 570 ILE A N 1
ATOM 4482 C CA . ILE A 1 570 ? 21.141 -35.183 -32.728 1.00 86.25 570 ILE A CA 1
ATOM 4483 C C . ILE A 1 570 ? 20.829 -33.964 -33.601 1.00 86.25 570 ILE A C 1
ATOM 4485 O O . ILE A 1 570 ? 20.922 -32.834 -33.131 1.00 86.25 570 ILE A O 1
ATOM 4489 N N . GLU A 1 571 ? 20.430 -34.180 -34.856 1.00 86.94 571 GLU A N 1
ATOM 4490 C CA . GLU A 1 571 ? 19.917 -33.102 -35.706 1.00 86.94 571 GLU A CA 1
ATOM 4491 C C . GLU A 1 571 ? 18.625 -32.523 -35.116 1.00 86.94 571 GLU A C 1
ATOM 4493 O O . GLU A 1 571 ? 18.466 -31.308 -35.055 1.00 86.94 571 GLU A O 1
ATOM 4498 N N . GLY A 1 572 ? 17.739 -33.376 -34.598 1.00 87.19 572 GLY A N 1
ATOM 4499 C CA . GLY A 1 572 ? 16.544 -32.944 -33.875 1.00 87.19 572 GLY A CA 1
ATOM 4500 C C . GLY A 1 572 ? 16.856 -32.076 -32.655 1.00 87.19 572 GLY A C 1
ATOM 4501 O O . GLY A 1 572 ? 16.296 -30.990 -32.520 1.00 87.19 572 GLY A O 1
ATOM 4502 N N . MET A 1 573 ? 17.796 -32.510 -31.811 1.00 88.38 573 MET A N 1
ATOM 4503 C CA . MET A 1 573 ? 18.247 -31.751 -30.636 1.00 88.38 573 MET A CA 1
ATOM 4504 C C . MET A 1 573 ? 18.841 -30.396 -31.019 1.00 88.38 573 MET A C 1
ATOM 4506 O O . MET A 1 573 ? 18.535 -29.387 -30.386 1.00 88.38 573 MET A O 1
ATOM 4510 N N . PHE A 1 574 ? 19.623 -30.347 -32.100 1.00 91.12 574 PHE A N 1
ATOM 4511 C CA . PHE A 1 574 ? 20.144 -29.094 -32.640 1.00 91.12 574 PHE A CA 1
ATOM 4512 C C . PHE A 1 574 ? 19.007 -28.119 -32.988 1.00 91.12 574 PHE A C 1
ATOM 4514 O O . PHE A 1 574 ? 19.054 -26.947 -32.622 1.00 91.12 574 PHE A O 1
ATOM 4521 N N . LEU A 1 575 ? 17.956 -28.590 -33.662 1.00 89.25 575 LEU A N 1
ATOM 4522 C CA . LEU A 1 575 ? 16.824 -27.741 -34.044 1.00 89.25 575 LEU A CA 1
ATOM 4523 C C . LEU A 1 575 ? 16.002 -27.278 -32.832 1.00 89.25 575 LEU A C 1
ATOM 4525 O O . LEU A 1 575 ? 15.579 -26.121 -32.790 1.00 89.25 575 LEU A O 1
ATOM 4529 N N . VAL A 1 576 ? 15.817 -28.142 -31.830 1.00 86.94 576 VAL A N 1
ATOM 4530 C CA . VAL A 1 576 ? 15.136 -27.790 -30.574 1.00 86.94 576 VAL A CA 1
ATOM 4531 C C . VAL A 1 576 ? 15.909 -26.710 -29.817 1.00 86.94 576 VAL A C 1
ATOM 4533 O O . VAL A 1 576 ? 15.325 -25.692 -29.448 1.00 86.94 576 VAL A O 1
ATOM 4536 N N . TYR A 1 577 ? 17.222 -26.875 -29.637 1.00 89.56 577 TYR A N 1
ATOM 4537 C CA . TYR A 1 577 ? 18.051 -25.889 -28.940 1.00 89.56 577 TYR A CA 1
ATOM 4538 C C . TYR A 1 577 ? 18.163 -24.563 -29.697 1.00 89.56 577 TYR A C 1
ATOM 4540 O O . TYR A 1 577 ? 18.134 -23.502 -29.071 1.00 89.56 577 TYR A O 1
ATOM 4548 N N . ALA A 1 578 ? 18.206 -24.593 -31.031 1.00 88.19 578 ALA A N 1
ATOM 4549 C CA . ALA A 1 578 ? 18.158 -23.378 -31.841 1.00 88.19 578 ALA A CA 1
ATOM 4550 C C . ALA A 1 578 ? 16.819 -22.634 -31.664 1.00 88.19 578 ALA A C 1
ATOM 4552 O O . ALA A 1 578 ? 16.809 -21.422 -31.454 1.00 88.19 578 ALA A O 1
ATOM 4553 N N . LYS A 1 579 ? 15.682 -23.344 -31.665 1.00 85.25 579 LYS A N 1
ATOM 4554 C CA . LYS A 1 579 ? 14.363 -22.734 -31.414 1.00 85.25 579 LYS A CA 1
ATOM 4555 C C . LYS A 1 579 ? 14.261 -22.146 -30.007 1.00 85.25 579 LYS A C 1
ATOM 4557 O O . LYS A 1 579 ? 13.791 -21.021 -29.862 1.00 85.25 579 LYS A O 1
ATOM 4562 N N . GLN A 1 580 ? 14.712 -22.876 -28.988 1.00 82.19 580 GLN A N 1
ATOM 4563 C CA . GLN A 1 580 ? 14.718 -22.404 -27.597 1.00 82.19 580 GLN A CA 1
ATOM 4564 C C . GLN A 1 580 ? 15.626 -21.184 -27.404 1.00 82.19 580 GLN A C 1
ATOM 4566 O O . GLN A 1 580 ? 15.292 -20.289 -26.635 1.00 82.19 580 GLN A O 1
ATOM 4571 N N . SER A 1 581 ? 16.706 -21.090 -28.182 1.00 80.50 581 SER A N 1
ATOM 4572 C CA . SER A 1 581 ? 17.583 -19.912 -28.235 1.00 80.50 581 SER A CA 1
ATOM 4573 C C . SER A 1 581 ? 16.990 -18.742 -29.043 1.00 80.50 581 SER A C 1
ATOM 4575 O O . SER A 1 581 ? 17.651 -17.727 -29.246 1.00 80.50 581 SER A O 1
ATOM 4577 N N . GLY A 1 582 ? 15.734 -18.853 -29.495 1.00 81.12 582 GLY A N 1
ATOM 4578 C CA . GLY A 1 582 ? 14.982 -17.785 -30.157 1.00 81.12 582 GLY A CA 1
ATOM 4579 C C . GLY A 1 582 ? 15.159 -17.710 -31.674 1.00 81.12 582 GLY A C 1
ATOM 4580 O O . GLY A 1 582 ? 14.697 -16.750 -32.295 1.00 81.12 582 GLY A O 1
ATOM 4581 N N . HIS A 1 583 ? 15.801 -18.699 -32.301 1.00 84.88 583 HIS A N 1
ATOM 4582 C CA . HIS A 1 583 ? 16.000 -18.688 -33.746 1.00 84.88 583 HIS A CA 1
ATOM 4583 C C . HIS A 1 583 ? 14.702 -19.030 -34.489 1.00 84.88 583 HIS A C 1
ATOM 4585 O O . HIS A 1 583 ? 13.986 -19.971 -34.145 1.00 84.88 583 HIS A O 1
ATOM 4591 N N . LYS A 1 584 ? 14.418 -18.276 -35.559 1.00 84.12 584 LYS A N 1
ATOM 4592 C CA . LYS A 1 584 ? 13.367 -18.599 -36.544 1.00 84.12 584 LYS A CA 1
ATOM 4593 C C . LYS A 1 584 ? 13.871 -19.530 -37.651 1.00 84.12 584 LYS A C 1
ATOM 4595 O O . LYS A 1 584 ? 13.080 -20.190 -38.314 1.00 84.12 584 LYS A O 1
ATOM 4600 N N . ALA A 1 585 ? 15.186 -19.594 -37.836 1.00 87.00 585 ALA A N 1
ATOM 4601 C CA . ALA A 1 585 ? 15.855 -20.489 -38.765 1.00 87.00 585 ALA A CA 1
ATOM 4602 C C . ALA A 1 585 ? 17.181 -20.956 -38.154 1.00 87.00 585 ALA A C 1
ATOM 4604 O O . ALA A 1 585 ? 17.931 -20.149 -37.604 1.00 87.00 585 ALA A O 1
ATOM 4605 N N . ALA A 1 586 ? 17.459 -22.254 -38.232 1.00 88.19 586 ALA A N 1
ATOM 4606 C CA . ALA A 1 586 ? 18.673 -22.867 -37.714 1.00 88.19 586 ALA A CA 1
ATOM 4607 C C . ALA A 1 586 ? 19.667 -23.138 -38.851 1.00 88.19 586 ALA A C 1
ATOM 4609 O O . ALA A 1 586 ? 19.312 -23.726 -39.871 1.00 88.19 586 ALA A O 1
ATOM 4610 N N . GLN A 1 587 ? 20.926 -22.745 -38.659 1.00 90.75 587 GLN A N 1
ATOM 4611 C CA . GLN A 1 587 ? 22.013 -22.991 -39.610 1.00 90.75 587 GLN A CA 1
ATOM 4612 C C . GLN A 1 587 ? 22.713 -24.308 -39.262 1.00 90.75 587 GLN A C 1
ATOM 4614 O O . GLN A 1 587 ? 23.648 -24.336 -38.463 1.00 90.75 587 GLN A O 1
ATOM 4619 N N . VAL A 1 588 ? 22.246 -25.418 -39.832 1.00 90.19 588 VAL A N 1
ATOM 4620 C CA . VAL A 1 588 ? 22.723 -26.764 -39.478 1.00 90.19 588 VAL A CA 1
ATOM 4621 C C . VAL A 1 588 ? 23.966 -27.124 -40.303 1.00 90.19 588 VAL A C 1
ATOM 4623 O O . VAL A 1 588 ? 23.890 -27.109 -41.533 1.00 90.19 588 VAL A O 1
ATOM 4626 N N . PRO A 1 589 ? 25.114 -27.476 -39.691 1.00 91.69 589 PRO A N 1
ATOM 4627 C CA . PRO A 1 589 ? 26.288 -27.946 -40.427 1.00 91.69 589 PRO A CA 1
ATOM 4628 C C . PRO A 1 58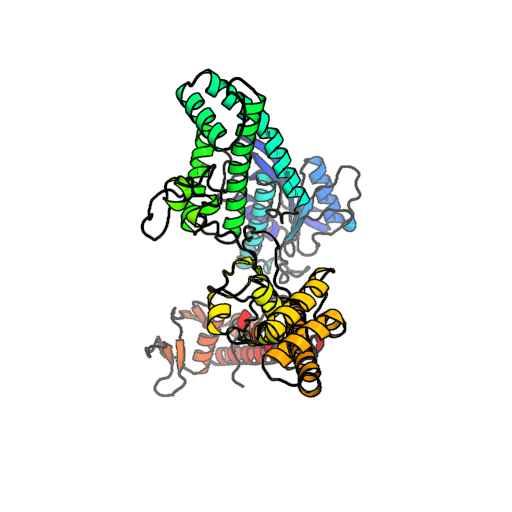9 ? 25.985 -29.144 -41.334 1.00 91.69 589 PRO A C 1
ATOM 4630 O O . PRO A 1 589 ? 25.392 -30.127 -40.898 1.00 91.69 589 PRO A O 1
ATOM 4633 N N . SER A 1 590 ? 26.467 -29.115 -42.579 1.00 86.56 590 SER A N 1
ATOM 4634 C CA . SER A 1 590 ? 26.219 -30.204 -43.538 1.00 86.56 590 SER A CA 1
ATOM 4635 C C . SER A 1 590 ? 26.935 -31.514 -43.172 1.00 86.56 590 SER A C 1
ATOM 4637 O O . SER A 1 590 ? 26.577 -32.574 -43.680 1.00 86.56 590 SER A O 1
ATOM 4639 N N . LYS A 1 591 ? 27.953 -31.459 -42.298 1.00 89.38 591 LYS A N 1
ATOM 4640 C CA . LYS A 1 591 ? 28.677 -32.633 -41.785 1.00 89.38 591 LYS A CA 1
ATOM 4641 C C . LYS A 1 591 ? 28.054 -33.102 -40.456 1.00 89.38 591 LYS A C 1
ATOM 4643 O O . LYS A 1 591 ? 28.163 -32.369 -39.473 1.00 89.38 591 LYS A O 1
ATOM 4648 N N . PRO A 1 592 ? 27.508 -34.332 -40.361 1.00 86.06 592 PRO A N 1
ATOM 4649 C CA . PRO A 1 592 ? 26.842 -34.828 -39.146 1.00 86.06 592 PRO A CA 1
ATOM 4650 C C . PRO A 1 592 ? 27.709 -34.813 -37.878 1.00 86.06 592 PRO A C 1
ATOM 4652 O O . PRO A 1 592 ? 27.218 -34.544 -36.783 1.00 86.06 592 PRO A O 1
ATOM 4655 N N . VAL A 1 593 ? 29.017 -35.055 -38.020 1.00 87.88 593 VAL A N 1
ATOM 4656 C CA . VAL A 1 593 ? 29.977 -35.023 -36.901 1.00 87.88 593 VAL A CA 1
ATOM 4657 C C . VAL A 1 593 ? 30.027 -33.640 -36.246 1.00 87.88 593 VAL A C 1
ATOM 4659 O O . VAL A 1 593 ? 30.135 -33.542 -35.026 1.00 87.88 593 VAL A O 1
ATOM 4662 N N . GLU A 1 594 ? 29.896 -32.573 -37.035 1.00 89.38 594 GLU A N 1
ATOM 4663 C CA . GLU A 1 594 ? 29.916 -31.207 -36.515 1.00 89.38 594 GLU A CA 1
ATOM 4664 C C . GLU A 1 594 ? 28.601 -30.836 -35.824 1.00 89.38 594 GLU A C 1
ATOM 4666 O O . GLU A 1 594 ? 28.637 -30.181 -34.787 1.00 89.38 594 GLU A O 1
ATOM 4671 N N . VAL A 1 595 ? 27.456 -31.336 -36.308 1.00 88.50 595 VAL A N 1
ATOM 4672 C CA . VAL A 1 595 ? 26.164 -31.205 -35.605 1.00 88.50 595 VAL A CA 1
ATOM 4673 C C . VAL A 1 595 ? 26.251 -31.849 -34.218 1.00 88.50 595 VAL A C 1
ATOM 4675 O O . VAL A 1 595 ? 25.925 -31.218 -33.215 1.00 88.50 595 VAL A O 1
ATOM 4678 N N . SER A 1 596 ? 26.769 -33.082 -34.145 1.00 88.75 596 SER A N 1
ATOM 4679 C CA . SER A 1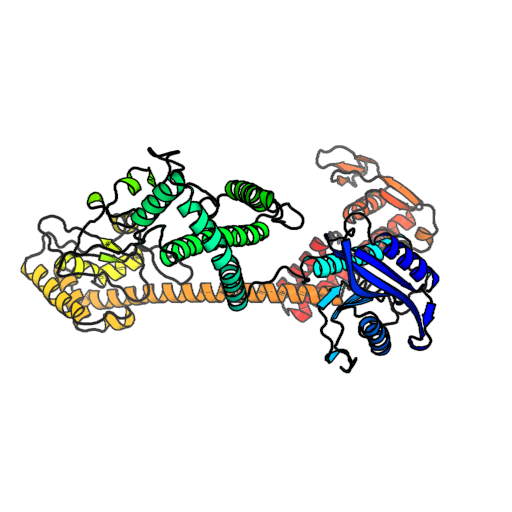 596 ? 26.943 -33.799 -32.875 1.00 88.75 596 SER A CA 1
ATOM 4680 C C . SER A 1 596 ? 27.898 -33.086 -31.924 1.00 88.75 596 SER A C 1
ATOM 4682 O O . SER A 1 596 ? 27.606 -32.966 -30.734 1.00 88.75 596 SER A O 1
ATOM 4684 N N . ARG A 1 597 ? 29.026 -32.584 -32.436 1.00 90.06 597 ARG A N 1
ATOM 4685 C CA . ARG A 1 597 ? 30.008 -31.858 -31.626 1.00 90.06 597 ARG A CA 1
ATOM 4686 C C . ARG A 1 597 ? 29.422 -30.568 -31.054 1.00 90.06 597 ARG A C 1
ATOM 4688 O O . ARG A 1 597 ? 29.621 -30.298 -29.875 1.00 90.06 597 ARG A O 1
ATOM 4695 N N . THR A 1 598 ? 28.676 -29.808 -31.851 1.00 91.12 598 THR A N 1
ATOM 4696 C CA . THR A 1 598 ? 28.049 -28.555 -31.408 1.00 91.12 598 THR A CA 1
ATOM 4697 C C . THR A 1 598 ? 26.996 -28.786 -30.327 1.00 91.12 598 THR A C 1
ATOM 4699 O O . THR A 1 598 ? 27.028 -28.102 -29.306 1.00 91.12 598 THR A O 1
ATOM 4702 N N . VAL A 1 599 ? 26.135 -29.798 -30.482 1.00 91.12 599 VAL A N 1
ATOM 4703 C CA . VAL A 1 599 ? 25.163 -30.182 -29.441 1.00 91.12 599 VAL A CA 1
ATOM 4704 C C . VAL A 1 599 ? 25.876 -30.597 -28.147 1.00 91.12 599 VAL A C 1
ATOM 4706 O O . VAL A 1 599 ? 25.587 -30.049 -27.086 1.00 91.12 599 VAL A O 1
ATOM 4709 N N . LYS A 1 600 ? 26.882 -31.478 -28.228 1.00 90.25 600 LYS A N 1
ATOM 4710 C CA . LYS A 1 600 ? 27.624 -31.951 -27.044 1.00 90.25 600 LYS A CA 1
ATOM 4711 C C . LYS A 1 600 ? 28.381 -30.839 -26.316 1.00 90.25 600 LYS A C 1
ATOM 4713 O O . LYS A 1 600 ? 28.411 -30.822 -25.086 1.00 90.25 600 LYS A O 1
ATOM 4718 N N . ASN A 1 601 ? 28.990 -29.910 -27.054 1.00 90.75 601 ASN A N 1
ATOM 4719 C CA . ASN A 1 601 ? 29.683 -28.766 -26.462 1.00 90.75 601 ASN A CA 1
ATOM 4720 C C . ASN A 1 601 ? 28.708 -27.863 -25.695 1.00 90.75 601 ASN A C 1
ATOM 4722 O O . ASN A 1 601 ? 29.040 -27.381 -24.612 1.00 90.75 601 ASN A O 1
ATOM 4726 N N . TYR A 1 602 ? 27.497 -27.677 -26.223 1.00 92.38 602 TYR A N 1
ATOM 4727 C CA . TYR A 1 602 ? 26.461 -26.894 -25.562 1.00 92.38 602 TYR A CA 1
ATOM 4728 C C . TYR A 1 602 ? 25.939 -27.566 -24.292 1.00 92.38 602 TYR A C 1
ATOM 4730 O O . TYR A 1 602 ? 25.892 -26.940 -23.236 1.00 92.38 602 TYR A O 1
ATOM 4738 N N . GLU A 1 603 ? 25.635 -28.861 -24.345 1.00 90.81 603 GLU A N 1
ATOM 4739 C CA . GLU A 1 603 ? 25.214 -29.629 -23.166 1.00 90.81 603 GLU A CA 1
ATOM 4740 C C . GLU A 1 603 ? 26.291 -29.654 -22.072 1.00 90.81 603 GLU A C 1
ATOM 4742 O O . GLU A 1 603 ? 25.983 -29.577 -20.879 1.00 90.81 603 GLU A O 1
ATOM 4747 N N . GLY A 1 604 ? 27.567 -29.760 -22.461 1.00 90.50 604 GLY A N 1
ATOM 4748 C CA . GLY A 1 604 ? 28.701 -29.650 -21.543 1.00 90.50 604 GLY A CA 1
ATOM 4749 C C . GLY A 1 604 ? 28.773 -28.271 -20.887 1.00 90.50 604 GLY A C 1
ATOM 4750 O O . GLY A 1 604 ? 28.887 -28.168 -19.665 1.00 90.50 604 GLY A O 1
ATOM 4751 N N . TYR A 1 605 ? 28.616 -27.209 -21.678 1.00 92.88 605 TYR A N 1
ATOM 4752 C CA . TYR A 1 605 ? 28.557 -25.843 -21.170 1.00 92.88 605 TYR A CA 1
ATOM 4753 C C . TYR A 1 605 ? 27.397 -25.623 -20.196 1.00 92.88 605 TYR A C 1
ATOM 4755 O O . TYR A 1 605 ? 27.615 -25.052 -19.131 1.00 92.88 605 TYR A O 1
ATOM 4763 N N . LEU A 1 606 ? 26.188 -26.094 -20.511 1.00 91.25 606 LEU A N 1
ATOM 4764 C CA . LEU A 1 606 ? 25.022 -25.935 -19.638 1.00 91.25 606 LEU A CA 1
ATOM 4765 C C . LEU A 1 606 ? 25.232 -26.619 -18.282 1.00 91.25 606 LEU A C 1
ATOM 4767 O O . LEU A 1 606 ? 24.888 -26.045 -17.247 1.00 91.25 606 LEU A O 1
ATOM 4771 N N . ARG A 1 607 ? 25.844 -27.811 -18.264 1.00 91.56 607 ARG A N 1
ATOM 4772 C CA . ARG A 1 607 ? 26.185 -28.522 -17.020 1.00 91.56 607 ARG A CA 1
ATOM 4773 C C . ARG A 1 607 ? 27.190 -27.742 -16.173 1.00 91.56 607 ARG A C 1
ATOM 4775 O O . ARG A 1 607 ? 26.946 -27.526 -14.984 1.00 91.56 607 ARG A O 1
ATOM 4782 N N . GLU A 1 608 ? 28.270 -27.259 -16.783 1.00 91.75 608 GLU A N 1
ATOM 4783 C CA . GLU A 1 608 ? 29.285 -26.467 -16.080 1.00 91.75 608 GLU A CA 1
ATOM 4784 C C . GLU A 1 608 ? 28.757 -25.101 -15.630 1.00 91.75 608 GLU A C 1
ATOM 4786 O O . GLU A 1 608 ? 29.041 -24.660 -14.516 1.00 91.75 608 GLU A O 1
ATOM 4791 N N . LEU A 1 609 ? 27.933 -24.439 -16.446 1.00 92.44 609 LEU A N 1
ATOM 4792 C CA . LEU A 1 609 ? 27.289 -23.182 -16.082 1.00 92.44 609 LEU A CA 1
ATOM 4793 C C . LEU A 1 609 ? 26.378 -23.369 -14.869 1.00 92.44 609 LEU A C 1
ATOM 4795 O O . LEU A 1 609 ? 26.437 -22.578 -13.929 1.00 92.44 609 LEU A O 1
ATOM 4799 N N . ARG A 1 610 ? 25.569 -24.433 -14.854 1.00 93.19 610 ARG A N 1
ATOM 4800 C CA . ARG A 1 610 ? 24.682 -24.735 -13.728 1.00 93.19 610 ARG A CA 1
ATOM 4801 C C . ARG A 1 610 ? 25.464 -24.956 -12.441 1.00 93.19 610 ARG A C 1
ATOM 4803 O O . ARG A 1 610 ? 25.103 -24.390 -11.414 1.00 93.19 610 ARG A O 1
ATOM 4810 N N . LYS A 1 611 ? 26.548 -25.734 -12.505 1.00 92.69 611 LYS A N 1
ATOM 4811 C CA . LYS A 1 611 ? 27.433 -25.997 -11.363 1.00 92.69 611 LYS A CA 1
ATOM 4812 C C . LYS A 1 611 ? 28.085 -24.710 -10.851 1.00 92.69 611 LYS A C 1
ATOM 4814 O O . LYS A 1 611 ? 28.090 -24.464 -9.648 1.00 92.69 611 LYS A O 1
ATOM 4819 N N . ARG A 1 612 ? 28.584 -23.870 -11.761 1.00 93.75 612 ARG A N 1
ATOM 4820 C CA . ARG A 1 612 ? 29.235 -22.595 -11.437 1.00 93.75 612 ARG A CA 1
ATOM 4821 C C . ARG A 1 612 ? 28.270 -21.597 -10.798 1.00 93.75 612 ARG A C 1
ATOM 4823 O O . ARG A 1 612 ? 28.589 -21.044 -9.752 1.00 93.75 612 ARG A O 1
ATOM 4830 N N . LEU A 1 613 ? 27.083 -21.414 -11.382 1.00 92.25 613 LEU A N 1
ATOM 4831 C CA . LEU A 1 613 ? 26.035 -20.550 -10.831 1.00 92.25 613 LEU A CA 1
ATOM 4832 C C . LEU A 1 613 ? 25.566 -21.054 -9.468 1.00 92.25 613 LEU A C 1
ATOM 4834 O O . LEU A 1 613 ? 25.492 -20.268 -8.528 1.00 92.25 613 LEU A O 1
ATOM 4838 N N . TYR A 1 614 ? 25.326 -22.360 -9.336 1.00 91.50 614 TYR A N 1
ATOM 4839 C CA . TYR A 1 614 ? 24.961 -22.960 -8.057 1.00 91.50 614 TYR A CA 1
ATOM 4840 C C . TYR A 1 614 ? 26.013 -22.679 -6.985 1.00 91.50 614 TYR A C 1
ATOM 4842 O O . TYR A 1 614 ? 25.661 -22.223 -5.901 1.00 91.50 614 TYR A O 1
ATOM 4850 N N . GLN A 1 615 ? 27.299 -22.871 -7.293 1.00 88.38 615 GLN A N 1
ATOM 4851 C CA . GLN A 1 615 ? 28.377 -22.591 -6.349 1.00 88.38 615 GLN A CA 1
ATOM 4852 C C . GLN A 1 615 ? 28.470 -21.096 -6.009 1.00 88.38 615 GLN A C 1
ATOM 4854 O O . GLN A 1 615 ? 28.638 -20.743 -4.845 1.00 88.38 615 GLN A O 1
ATOM 4859 N N . ALA A 1 616 ? 28.325 -20.213 -6.999 1.00 84.38 616 ALA A N 1
ATOM 4860 C CA . ALA A 1 616 ? 28.373 -18.767 -6.799 1.00 84.38 616 ALA A CA 1
ATOM 4861 C C . ALA A 1 616 ? 27.211 -18.259 -5.934 1.00 84.38 616 ALA A C 1
ATOM 4863 O O . ALA A 1 616 ? 27.426 -17.400 -5.076 1.00 84.38 616 ALA A O 1
ATOM 4864 N N . PHE A 1 617 ? 26.007 -18.810 -6.119 1.00 85.75 617 PHE A N 1
ATOM 4865 C CA . PHE A 1 617 ? 24.865 -18.531 -5.255 1.00 85.75 617 PHE A CA 1
ATOM 4866 C C . PHE A 1 617 ? 25.056 -19.129 -3.868 1.00 85.75 617 PHE A C 1
ATOM 4868 O O . PHE A 1 617 ? 24.888 -18.414 -2.888 1.00 85.75 617 PHE A O 1
ATOM 4875 N N . TYR A 1 618 ? 25.474 -20.391 -3.769 1.00 70.94 618 TYR A N 1
ATOM 4876 C CA . TYR A 1 618 ? 25.688 -21.060 -2.489 1.00 70.94 618 TYR A CA 1
ATOM 4877 C C . TYR A 1 618 ? 26.747 -20.357 -1.636 1.00 70.94 618 TYR A C 1
ATOM 4879 O O . TYR A 1 618 ? 26.536 -20.169 -0.446 1.00 70.94 618 TYR A O 1
ATOM 4887 N N . ASN A 1 619 ? 27.842 -19.880 -2.228 1.00 68.38 619 ASN A N 1
ATOM 4888 C CA . ASN A 1 619 ? 28.879 -19.150 -1.495 1.00 68.38 619 ASN A CA 1
ATOM 4889 C C . ASN A 1 619 ? 28.383 -17.807 -0.925 1.00 68.38 619 ASN A C 1
ATOM 4891 O O . ASN A 1 619 ? 28.933 -17.325 0.060 1.00 68.38 619 ASN A O 1
ATOM 4895 N N . ARG A 1 620 ? 27.356 -17.200 -1.535 1.00 72.88 620 ARG A N 1
ATOM 4896 C CA . ARG A 1 620 ? 26.791 -15.904 -1.121 1.00 72.88 620 ARG A CA 1
ATOM 4897 C C . ARG A 1 620 ? 25.600 -16.044 -0.185 1.00 72.88 620 ARG A C 1
ATOM 4899 O O . ARG A 1 620 ? 25.433 -15.233 0.718 1.00 72.88 620 ARG A O 1
ATOM 4906 N N . THR A 1 621 ? 24.762 -17.052 -0.409 1.00 73.25 621 THR A N 1
ATOM 4907 C CA . THR A 1 621 ? 23.563 -17.294 0.399 1.00 73.25 621 THR A CA 1
ATOM 4908 C C . THR A 1 621 ? 23.827 -18.233 1.569 1.00 73.25 621 THR A C 1
ATOM 4910 O O . THR A 1 621 ? 23.073 -18.201 2.537 1.00 73.25 621 THR A O 1
ATOM 4913 N N . LEU A 1 622 ? 24.857 -19.084 1.467 1.00 60.62 622 LEU A N 1
ATOM 4914 C CA . LEU A 1 622 ? 25.143 -20.217 2.357 1.00 60.62 622 LEU A CA 1
ATOM 4915 C C . LEU A 1 622 ? 23.926 -21.145 2.562 1.00 60.62 622 LEU A C 1
ATOM 4917 O O . LEU A 1 622 ? 23.829 -21.859 3.556 1.00 60.62 622 LEU A O 1
ATOM 4921 N N . ASP A 1 623 ? 22.994 -21.142 1.602 1.00 70.12 623 ASP A N 1
ATOM 4922 C CA . ASP A 1 623 ? 21.725 -21.875 1.627 1.00 70.12 623 ASP A CA 1
ATOM 4923 C C . ASP A 1 623 ? 21.565 -22.645 0.310 1.00 70.12 623 ASP A C 1
ATOM 4925 O O . ASP A 1 623 ? 21.395 -22.057 -0.764 1.00 70.12 623 ASP A O 1
ATOM 4929 N N . ALA A 1 624 ? 21.597 -23.977 0.400 1.00 66.56 624 ALA A N 1
ATOM 4930 C CA . ALA A 1 624 ? 21.493 -24.886 -0.740 1.00 66.56 624 ALA A CA 1
ATOM 4931 C C . ALA A 1 624 ? 20.144 -24.783 -1.474 1.00 66.56 624 ALA A C 1
ATOM 4933 O O . ALA A 1 624 ? 20.086 -24.881 -2.705 1.00 66.56 624 ALA A O 1
ATOM 4934 N N . ARG A 1 625 ? 19.045 -24.547 -0.747 1.00 70.69 625 ARG A N 1
ATOM 4935 C CA . ARG A 1 625 ? 17.709 -24.413 -1.341 1.00 70.69 625 ARG A CA 1
ATOM 4936 C C . ARG A 1 625 ? 17.585 -23.082 -2.073 1.00 70.69 625 ARG A C 1
ATOM 4938 O O . ARG A 1 625 ? 17.074 -23.052 -3.197 1.00 70.69 625 ARG A O 1
ATOM 4945 N N . ALA A 1 626 ? 18.084 -22.001 -1.474 1.00 73.69 626 ALA A N 1
ATOM 4946 C CA . ALA A 1 626 ? 18.140 -20.693 -2.125 1.00 73.69 626 ALA A CA 1
ATOM 4947 C C . ALA A 1 626 ? 19.037 -20.729 -3.371 1.00 73.69 626 ALA A C 1
ATOM 4949 O O . ALA A 1 626 ? 18.620 -20.271 -4.430 1.00 73.69 626 ALA A O 1
ATOM 4950 N N . ALA A 1 627 ? 20.215 -21.354 -3.287 1.00 77.44 627 ALA A N 1
ATOM 4951 C CA . ALA A 1 627 ? 21.129 -21.502 -4.416 1.00 77.44 627 ALA A CA 1
ATOM 4952 C C . ALA A 1 627 ? 20.520 -22.311 -5.568 1.00 77.44 627 ALA A C 1
ATOM 4954 O O . ALA A 1 627 ? 20.617 -21.900 -6.724 1.00 77.44 627 ALA A O 1
ATOM 4955 N N . THR A 1 628 ? 19.821 -23.410 -5.264 1.00 84.62 628 THR A N 1
ATOM 4956 C CA . THR A 1 628 ? 19.085 -24.199 -6.269 1.00 84.62 628 THR A CA 1
ATOM 4957 C C . THR A 1 628 ? 18.016 -23.351 -6.953 1.00 84.62 628 THR A C 1
ATOM 4959 O O . THR A 1 628 ? 17.938 -23.318 -8.181 1.00 84.62 628 THR A O 1
ATOM 4962 N N . THR A 1 629 ? 17.215 -22.635 -6.159 1.00 85.06 629 THR A N 1
ATOM 4963 C CA . THR A 1 629 ? 16.107 -21.810 -6.662 1.00 85.06 629 THR A CA 1
ATOM 4964 C C . THR A 1 629 ? 16.624 -20.670 -7.537 1.00 85.06 629 THR A C 1
ATOM 4966 O O . THR A 1 629 ? 16.133 -20.478 -8.642 1.00 85.06 629 THR A O 1
ATOM 4969 N N . LEU A 1 630 ? 17.648 -19.942 -7.083 1.00 87.00 630 LEU A N 1
ATOM 4970 C CA . LEU A 1 630 ? 18.251 -18.837 -7.832 1.00 87.00 630 LEU A CA 1
ATOM 4971 C C . LEU A 1 630 ? 18.942 -19.320 -9.111 1.00 87.00 630 LEU A C 1
ATOM 4973 O O . LEU A 1 630 ? 18.780 -18.696 -10.155 1.00 87.00 630 LEU A O 1
ATOM 4977 N N . THR A 1 631 ? 19.631 -20.464 -9.069 1.00 91.62 631 THR A N 1
ATOM 4978 C CA . THR A 1 631 ? 20.213 -21.085 -10.271 1.00 91.62 631 THR A CA 1
ATOM 4979 C C . THR A 1 631 ? 19.131 -21.427 -11.289 1.00 91.62 631 THR A C 1
ATOM 4981 O O . THR A 1 631 ? 19.289 -21.124 -12.470 1.00 91.62 631 THR A O 1
ATOM 4984 N N . GLN A 1 632 ? 18.016 -22.017 -10.847 1.00 89.06 632 GLN A N 1
ATOM 4985 C CA . GLN A 1 632 ? 16.901 -22.321 -11.740 1.00 89.06 632 GLN A CA 1
ATOM 4986 C C . GLN A 1 632 ? 16.274 -21.045 -12.310 1.00 89.06 632 GLN A C 1
ATOM 4988 O O . GLN A 1 632 ? 16.076 -20.972 -13.515 1.00 89.06 632 GLN A O 1
ATOM 4993 N N . SER A 1 633 ? 16.078 -20.010 -11.489 1.00 86.44 633 SER A N 1
ATOM 4994 C CA . SER A 1 633 ? 15.581 -18.709 -11.948 1.00 86.44 633 SER A CA 1
ATOM 4995 C C . SER A 1 633 ? 16.468 -18.080 -13.026 1.00 86.44 633 SER A C 1
ATOM 4997 O O . SER A 1 633 ? 15.946 -17.431 -13.927 1.00 86.44 633 SER A O 1
ATOM 4999 N N . VAL A 1 634 ? 17.795 -18.264 -12.974 1.00 88.69 634 VAL A N 1
ATOM 5000 C CA . VAL A 1 634 ? 18.699 -17.817 -14.050 1.00 88.69 634 VAL A CA 1
ATOM 5001 C C . VAL A 1 634 ? 18.463 -18.616 -15.334 1.00 88.69 634 VAL A C 1
ATOM 5003 O O . VAL A 1 634 ? 18.354 -18.019 -16.401 1.00 88.69 634 VAL A O 1
ATOM 5006 N N . PHE A 1 635 ? 18.340 -19.942 -15.243 1.00 89.56 635 PHE A N 1
ATOM 5007 C CA . PHE A 1 635 ? 18.043 -20.788 -16.405 1.00 89.56 635 PHE A CA 1
ATOM 5008 C C . PHE A 1 635 ? 16.695 -20.427 -17.037 1.00 89.56 635 PHE A C 1
ATOM 5010 O O . PHE A 1 635 ? 16.622 -20.273 -18.252 1.00 89.56 635 PHE A O 1
ATOM 5017 N N . ASP A 1 636 ? 15.664 -20.206 -16.222 1.00 84.19 636 ASP A N 1
ATOM 5018 C CA . ASP A 1 636 ? 14.335 -19.814 -16.691 1.00 84.19 636 ASP A CA 1
ATOM 5019 C C . ASP A 1 636 ? 14.358 -18.412 -17.320 1.00 84.19 636 ASP A C 1
ATOM 5021 O O . ASP A 1 636 ? 13.806 -18.211 -18.400 1.00 84.19 636 ASP A O 1
ATOM 5025 N N . LYS A 1 637 ? 15.055 -17.452 -16.688 1.00 84.38 637 LYS A N 1
ATOM 5026 C CA . LYS A 1 637 ? 15.209 -16.072 -17.185 1.00 84.38 637 LYS A CA 1
ATOM 5027 C C . LYS A 1 637 ? 15.844 -16.017 -18.574 1.00 84.38 637 LYS A C 1
ATOM 5029 O O . LYS A 1 637 ? 15.486 -15.148 -19.362 1.00 84.38 637 LYS A O 1
ATOM 5034 N N . PHE A 1 638 ? 16.798 -16.900 -18.853 1.00 84.12 638 PHE A N 1
ATOM 5035 C CA . PHE A 1 638 ? 17.490 -16.960 -20.142 1.00 84.12 638 PHE A CA 1
ATOM 5036 C C . PHE A 1 638 ? 16.964 -18.065 -21.067 1.00 84.12 638 PHE A C 1
ATOM 5038 O O . PHE A 1 638 ? 17.583 -18.324 -22.095 1.00 84.12 638 PHE A O 1
ATOM 5045 N N . HIS A 1 639 ? 15.843 -18.708 -20.721 1.00 80.44 639 HIS A N 1
ATOM 5046 C CA . HIS A 1 639 ? 15.247 -19.806 -21.489 1.00 80.44 639 HIS A CA 1
ATOM 5047 C C . HIS A 1 639 ? 16.235 -20.944 -21.818 1.00 80.44 639 HIS A C 1
ATOM 5049 O O . HIS A 1 639 ? 16.171 -21.556 -22.883 1.00 80.44 639 HIS A O 1
ATOM 5055 N N . LEU A 1 640 ? 17.164 -21.234 -20.901 1.00 84.00 640 LEU A N 1
ATOM 5056 C CA . LEU A 1 640 ? 18.189 -22.256 -21.098 1.00 84.00 640 LEU A CA 1
ATOM 5057 C C . LEU A 1 640 ? 17.599 -23.665 -20.919 1.00 84.00 640 LEU A C 1
ATOM 5059 O O . LEU A 1 640 ? 16.882 -23.906 -19.939 1.00 84.00 640 LEU A O 1
ATOM 5063 N N . PRO A 1 641 ? 17.930 -24.628 -21.801 1.00 78.38 641 PRO A N 1
ATOM 5064 C CA . PRO A 1 641 ? 17.429 -25.986 -21.676 1.00 78.38 641 PRO A CA 1
ATOM 5065 C C . PRO A 1 641 ? 17.958 -26.670 -20.415 1.00 78.38 641 PRO A C 1
ATOM 5067 O O . PRO A 1 641 ? 19.094 -26.457 -19.977 1.00 78.38 641 PRO A O 1
ATOM 5070 N N . LYS A 1 642 ? 17.157 -27.583 -19.859 1.00 68.00 642 LYS A N 1
ATOM 5071 C CA . LYS A 1 642 ? 17.691 -28.599 -18.951 1.00 68.00 642 LYS A CA 1
ATOM 5072 C C . LYS A 1 642 ? 18.504 -29.561 -19.813 1.00 68.00 642 LYS A C 1
ATOM 5074 O O . LYS A 1 642 ? 17.924 -30.266 -20.629 1.00 68.00 642 LYS A O 1
ATOM 5079 N N . ALA A 1 643 ? 19.826 -29.564 -19.661 1.00 59.31 643 ALA A N 1
ATOM 5080 C CA . ALA A 1 643 ? 20.634 -30.643 -20.216 1.00 59.31 643 ALA A CA 1
ATOM 5081 C C . ALA A 1 643 ? 20.130 -31.953 -19.591 1.00 59.31 643 ALA A C 1
ATOM 5083 O O . ALA A 1 643 ? 20.131 -32.077 -18.361 1.00 59.31 643 ALA A O 1
ATOM 5084 N N . GLU A 1 644 ? 19.627 -32.875 -20.412 1.00 48.94 644 GLU A N 1
ATOM 5085 C CA . GLU A 1 644 ? 19.350 -34.233 -19.953 1.00 48.94 644 GLU A CA 1
ATOM 5086 C C . GLU A 1 644 ? 20.688 -34.850 -19.527 1.00 48.94 644 GLU A C 1
ATOM 5088 O O . GLU A 1 644 ? 21.707 -34.688 -20.202 1.00 48.94 644 GLU A O 1
ATOM 5093 N N . THR A 1 645 ? 20.707 -35.408 -18.318 1.00 33.69 645 THR A N 1
ATOM 5094 C CA . THR A 1 645 ? 21.899 -35.979 -17.673 1.00 33.69 645 THR A CA 1
ATOM 5095 C C . THR A 1 645 ? 22.415 -37.212 -18.377 1.00 33.69 645 THR A C 1
ATOM 5097 O O . THR A 1 645 ? 21.567 -38.077 -18.687 1.00 33.69 645 THR A O 1
#

Foldseek 3Di:
DLVLQQVLVVVLQVPDCDDPNVQKDFPDWDGFDQDPLVRFTKTKTFIWGQAPVRDTATAEIEIEAALLDDFQRLSVLVVRLVVCVVRVHQKYWYHHLFWIWIWGRDDPPDDSHPVPTHTQDIQDGPLVRDSPDDPVVCDPVSSVVSVVSSVVVSVQSVCCSPVVHNDPDPDDVVVVVVVLVVQLVVVLVVQLVVQLVCLVPPVVSQVVVVVVCVLVVNDDHSNDSVSSSVVSSVVSCLLVQLVVVLVVVCVVVVVQDDLDPPPDDPVCNVVSSLVSLVVVVVVVPCVRSPPFDADCDDPRGRPGPCRDPQFVPAPPGSPHDDPVRFDFAQWWDFQKDAQFQATGGDPGTDGDDPRTDGDDDDPPDDPLLQRLQCRALVQLLQQLVQFDQPDLQLMTGADPVSCVPRGDTQDLSVFDPVLSVQLSVLVVVVVVDDTDGLLVQLPDPSSLSNNCSSCVRSVHHCVPVSVVSSVSSVVSSVVSNVSSVVSVVVVVVVVVVVVVLVVLLVVLCCVLPVPHDDFPQVSLFDPCQVPAAWDKAFADPADWDADQPPVLGAIAHPVGDGPDHDPHSLRVLSSNSCVLSVDRIGGGGPDVVRSNSSSVSLLVSVVVSLVSQLVSSCVVVVDNVSSNVSSVVSCVVSSNDDNDD

Sequence (645 aa):
MKAVMADLFARFVAEVGQRDFACLRIAQKWPVEDSTALRGPIGTLLLHGHNDDGTTEALALVALTPPHLATGDPALLQFVIRRAQATRAPYFLTWTLRDAALWRTPKPGAPAATNNLEKLRDYEDNYDIAPGDAPHMFHEARRLQLLATARRLLDDLKRLHKDQALELVNVDATWFVGRLIDSVHELLPLVTDSLHNRLGIEDTLRVNVEKWAVAQGIAGSAADREFVESITRQIIYRLLGKVLFYQSLRRAARQLPPLNVDGIENSEVLPTLNRAFAEALKIDYHAVFAERQLYTDGNDQGLPWPEGTWVKNRQPGWYSLPESETNPSQIFFSKAQDDAHFHRFSRTKLIPDQRLYYLAPVKGTSAALVSALLNSSVCALATELAGPVTMGDGVLELRVEDARDYMLVPDLRSAASAAKKAIIDAFGKVCEREIGDVFGEVKQKDRQALDTAVLRAIGLDPKKYLQPIYNGLCELVRERIELGRMRGKARKTKARKTTAEKQTLQDVLVEQLPNGPHRFPEDFFSDAAKAGAKTEVLLPEDEFHLNTDPITMGLYTKSGGCVRHIKSPIEGMFLVYAKQSGHKAAQVPSKPVEVSRTVKNYEGYLRELRKRLYQAFYNRTLDARAATTLTQSVFDKFHLPKAET

Secondary structure (DSSP, 8-state):
-HHHHHHHHHHHHHHTTSGGGTTEEEEEEEEEEEETTTTEEEEEEEEEEE-TTS-EEEEEEEEE--TTS-TT-HHHHHHHHHHHHHTT-SEEEEE-SS-EEEEEPPPTTS---GGGS-EEEEE---TTS-TT--GGG--HHHHHHHHHHHHHHHHHHHHHHHHSSSS-----HHHHHHHHHHHHHHHHHHHHHHHHHHHHH-HHHHHHHHHHHHHTT----TT-HHHHHHHHHHHHHHHHHHHHHHHHHHHH-TTSPP---TT--HHHHHHHHHHHHHHHHTTT-HHHH-SS-BB-SSTTBTSBGGGSHHHHT-SS-TTS--TTT---EEEEEESEESSS---EEEEEEEPPPTTEEEE-PPTT--HHHHHHHHTSHHHHHHHHHH--B-STTS-EE--HHHHHHH------TTS-HHHHHHHHHHHHHHTTS----HHHHTT-HHHHHHHHHHHHHTT--HHHHHHHHHHHHHHHHHHHHHHHHHHHHHHHHHHHHHHHHHHHHHHHHHHH-TT-SPPTTGGG--HHHHHS-EEEEEPPSS-EEEE--TTT-EEEETTS-EEEE-SSHHHHHHHHHHHHTT-SEEEEESSHHHHHHHHHHHHHHHHHHHHHHHHHHHHHH--HHHHHHHHHHHHHHTT------

pLDDT: mean 83.16, std 11.83, range [33.69, 98.44]